Protein AF-A0AA88Y9Q0-F1 (afdb_monomer_lite)

pLDDT: mean 70.24, std 18.87, range [24.45, 91.19]

Radius of gyration: 39.04 Å; chains: 1; bounding box: 105×66×105 Å

Secondary structure (DSSP, 8-state):
--------STTSS--------PPP----------PPPPTTPPPEEEES-GGGGTTT--TT-SEEEEEEEETT-SS-TTTS---SBS-TTEEEEESSHHHHHHHHS-HHHHHHTTTGGGTTEEEEEEEEEEESTTHHHHS-HHHHHHHHHHHHHHHTGGG---GGGTTS--SS----EEEEEEEEEETTEEEEEEEEEEE-TTS-EEEEE-PPPHHHHHHHHHHHHHHHHHHHHHHHHS-HHHH--TT-EEEEEEEEEEEEEEEEE--S-S---S--S----TTTTTT-HHHHHHHTTSPTTSEEEEEEEEEEEEEEGGG---TTS-S--HHHHHIIIIIS-GGGGSHHHHHHHHSBTTTTSGGG-SS--BHHHHHHHHHHHHHHHHTTHHHHHHHHHIIIIIHHHHHHHHHHHHHTT-EE---TTTS-HHHHS-TTSHHHHHHHHHHHHHHHHHHHS-HHHHHHHHHHHHHHHHHHHTTS-----------------------

Structure (mmCIF, N/CA/C/O backbone):
data_AF-A0AA88Y9Q0-F1
#
_entry.id   AF-A0AA88Y9Q0-F1
#
loop_
_atom_site.group_PDB
_atom_site.id
_atom_site.type_symbol
_atom_site.label_atom_id
_atom_site.label_alt_id
_atom_site.label_comp_id
_atom_site.label_asym_id
_atom_site.label_entity_id
_atom_site.label_seq_id
_atom_site.pdbx_PDB_ins_code
_atom_site.Cartn_x
_atom_site.Cartn_y
_atom_site.Cartn_z
_atom_site.occupancy
_atom_site.B_iso_or_equiv
_atom_site.auth_seq_id
_atom_site.auth_comp_id
_atom_site.auth_asym_id
_atom_site.auth_atom_id
_atom_site.pdbx_PDB_model_num
ATOM 1 N N . MET A 1 1 ? -0.044 -29.901 -29.276 1.00 30.61 1 MET A N 1
ATOM 2 C CA . MET A 1 1 ? 0.992 -28.968 -28.795 1.00 30.61 1 MET A CA 1
ATOM 3 C C . MET A 1 1 ? 0.278 -28.000 -27.875 1.00 30.61 1 MET A C 1
ATOM 5 O O . MET A 1 1 ? -0.601 -27.277 -28.326 1.00 30.61 1 MET A O 1
ATOM 9 N N . GLU A 1 2 ? 0.503 -28.183 -26.581 1.00 26.55 2 GLU A N 1
ATOM 10 C CA . GLU A 1 2 ? -0.331 -27.701 -25.482 1.00 26.55 2 GLU A CA 1
ATOM 11 C C . GLU A 1 2 ? -0.389 -26.174 -25.436 1.00 26.55 2 GLU A C 1
ATOM 13 O O . GLU A 1 2 ? 0.626 -25.477 -25.406 1.00 26.55 2 GLU A O 1
ATOM 18 N N . THR A 1 3 ? -1.609 -25.649 -25.450 1.00 26.23 3 THR A N 1
ATOM 19 C CA . THR A 1 3 ? -1.903 -24.237 -25.247 1.00 26.23 3 THR A CA 1
ATOM 20 C C . THR A 1 3 ? -1.623 -23.877 -23.794 1.00 26.23 3 THR A C 1
ATOM 22 O O . THR A 1 3 ? -2.436 -24.121 -22.905 1.00 26.23 3 THR A O 1
ATOM 25 N N . VAL A 1 4 ? -0.455 -23.278 -23.567 1.00 27.47 4 VAL A N 1
ATOM 26 C CA . VAL A 1 4 ? -0.117 -22.526 -22.356 1.00 27.47 4 VAL A CA 1
ATOM 27 C C . VAL A 1 4 ? -0.993 -21.275 -22.333 1.00 27.47 4 VAL A C 1
ATOM 29 O O . VAL A 1 4 ? -0.627 -20.201 -22.812 1.00 27.47 4 VAL A O 1
ATOM 32 N N . THR A 1 5 ? -2.207 -21.443 -21.821 1.00 28.58 5 THR A N 1
ATOM 33 C CA . THR A 1 5 ? -3.134 -20.365 -21.494 1.00 28.58 5 THR A CA 1
ATOM 34 C C . THR A 1 5 ? -2.526 -19.586 -20.331 1.00 28.58 5 THR A C 1
ATOM 36 O O . THR A 1 5 ? -2.558 -20.012 -19.179 1.00 28.58 5 THR A O 1
ATOM 39 N N . PHE A 1 6 ? -1.887 -18.463 -20.654 1.00 27.70 6 PHE A N 1
ATOM 40 C CA . PHE A 1 6 ? -1.331 -17.527 -19.686 1.00 27.70 6 PHE A CA 1
ATOM 41 C C . PHE A 1 6 ? -2.441 -17.043 -18.740 1.00 27.70 6 PHE A C 1
ATOM 43 O O . PHE A 1 6 ? -3.307 -16.249 -19.113 1.00 27.70 6 PHE A O 1
ATOM 50 N N . HIS A 1 7 ? -2.396 -17.521 -17.497 1.00 27.89 7 HIS A N 1
ATOM 51 C CA . HIS A 1 7 ? -3.147 -16.997 -16.364 1.00 27.89 7 HIS A CA 1
ATOM 52 C C . HIS A 1 7 ? -2.732 -15.542 -16.092 1.00 27.89 7 HIS A C 1
ATOM 54 O O . HIS A 1 7 ? -1.851 -15.279 -15.281 1.00 27.89 7 HIS A O 1
ATOM 60 N N . LEU A 1 8 ? -3.366 -14.581 -16.770 1.00 26.69 8 LEU A N 1
ATOM 61 C CA . LEU A 1 8 ? -3.278 -13.153 -16.426 1.00 26.69 8 LEU A CA 1
ATOM 62 C C . LEU A 1 8 ? -4.609 -12.576 -15.907 1.00 26.69 8 LEU A C 1
ATOM 64 O O . LEU A 1 8 ? -4.689 -11.393 -15.600 1.00 26.69 8 LEU A O 1
ATOM 68 N N . ILE A 1 9 ? -5.650 -13.406 -15.774 1.00 29.31 9 ILE A N 1
ATOM 69 C CA . ILE A 1 9 ? -7.018 -12.979 -15.412 1.00 29.31 9 ILE A CA 1
ATOM 70 C C . ILE A 1 9 ? -7.369 -13.268 -13.934 1.00 29.31 9 ILE A C 1
ATOM 72 O O . ILE A 1 9 ? -8.377 -12.791 -13.425 1.00 29.31 9 ILE A O 1
ATOM 76 N N . VAL A 1 10 ? -6.514 -13.959 -13.173 1.00 28.50 10 VAL A N 1
ATOM 77 C CA . VAL A 1 10 ? -6.872 -14.404 -11.806 1.00 28.50 10 VAL A CA 1
ATOM 78 C C . VAL A 1 10 ? -6.700 -13.320 -10.723 1.00 28.50 10 VAL A C 1
ATOM 80 O O . VAL A 1 10 ? -7.254 -13.456 -9.639 1.00 28.50 10 VAL A O 1
ATOM 83 N N . LEU A 1 11 ? -6.035 -12.190 -10.992 1.00 32.69 11 LEU A N 1
ATOM 84 C CA . LEU A 1 11 ? -5.810 -11.163 -9.955 1.00 32.69 11 LEU A CA 1
ATOM 85 C C . LEU A 1 11 ? -6.948 -10.141 -9.770 1.00 32.69 11 LEU A C 1
ATOM 87 O O . LEU A 1 11 ? -6.934 -9.420 -8.779 1.00 32.69 11 LEU A O 1
ATOM 91 N N . PHE A 1 12 ? -7.950 -10.093 -10.656 1.00 32.78 12 PHE A N 1
ATOM 92 C CA . PHE A 1 12 ? -9.069 -9.138 -10.537 1.00 32.78 12 PHE A CA 1
ATOM 93 C C . PHE A 1 12 ? -10.412 -9.766 -10.120 1.00 32.78 12 PHE A C 1
ATOM 95 O O . PHE A 1 12 ? -11.345 -9.033 -9.806 1.00 32.78 12 PHE A O 1
ATOM 102 N N . GLY A 1 13 ? -10.527 -11.100 -10.084 1.00 29.34 13 GLY A N 1
ATOM 103 C CA . GLY A 1 13 ? -11.816 -11.798 -9.953 1.00 29.34 13 GLY A CA 1
ATOM 104 C C . GLY A 1 13 ? -12.177 -12.377 -8.579 1.00 29.34 13 GLY A C 1
ATOM 105 O O . GLY A 1 13 ? -13.242 -12.971 -8.464 1.00 29.34 13 GLY A O 1
ATOM 106 N N . LEU A 1 14 ? -11.334 -12.247 -7.548 1.00 29.58 14 LEU A N 1
ATOM 107 C CA . LEU A 1 14 ? -11.504 -12.976 -6.271 1.00 29.58 14 LEU A CA 1
ATOM 108 C C . LEU A 1 14 ? -11.628 -12.098 -5.017 1.00 29.58 14 LEU A C 1
ATOM 110 O O . LEU A 1 14 ? -11.502 -12.589 -3.902 1.00 29.58 14 LEU A O 1
ATOM 114 N N . PHE A 1 15 ? -11.926 -10.809 -5.172 1.00 34.47 15 PHE A N 1
ATOM 115 C CA . PHE A 1 15 ? -12.091 -9.891 -4.040 1.00 34.47 15 PHE A CA 1
ATOM 116 C C . PHE A 1 15 ? -13.560 -9.481 -3.848 1.00 34.47 15 PHE A C 1
ATOM 118 O O . PHE A 1 15 ? -13.879 -8.300 -3.735 1.00 34.47 15 PHE A O 1
ATOM 125 N N . THR A 1 16 ? -14.478 -10.450 -3.774 1.00 30.38 16 THR A N 1
ATOM 126 C CA . THR A 1 16 ? -15.749 -10.245 -3.058 1.00 30.38 16 THR A CA 1
ATOM 127 C C . THR A 1 16 ? -15.493 -10.461 -1.571 1.00 30.38 16 THR A C 1
ATOM 129 O O . THR A 1 16 ? -15.895 -11.466 -0.991 1.00 30.38 16 THR A O 1
ATOM 132 N N . PHE A 1 17 ? -14.763 -9.535 -0.952 1.00 38.50 17 PHE A N 1
ATOM 133 C CA . PHE A 1 17 ? -14.722 -9.468 0.500 1.00 38.50 17 PHE A CA 1
ATOM 134 C C . PHE A 1 17 ? -16.032 -8.859 0.982 1.00 38.50 17 PHE A C 1
ATOM 136 O O . PHE A 1 17 ? -16.380 -7.740 0.601 1.00 38.50 17 PHE A O 1
ATOM 143 N N . GLY A 1 18 ? -16.760 -9.617 1.801 1.00 31.58 18 GLY A N 1
ATOM 144 C CA . GLY A 1 18 ? -17.889 -9.108 2.562 1.00 31.58 18 GLY A CA 1
ATOM 145 C C . GLY A 1 18 ? -17.394 -8.019 3.503 1.00 31.58 18 GLY A C 1
ATOM 146 O O . GLY A 1 18 ? -16.860 -8.299 4.571 1.00 31.58 18 GLY A O 1
ATOM 147 N N . THR A 1 19 ? -17.536 -6.764 3.092 1.00 34.84 19 THR A N 1
ATOM 148 C CA . THR A 1 19 ? -17.384 -5.623 3.984 1.00 34.84 19 THR A CA 1
ATOM 149 C C . THR A 1 19 ? -18.587 -5.623 4.916 1.00 34.84 19 THR A C 1
ATOM 151 O O . THR A 1 19 ? -19.663 -5.155 4.549 1.00 34.84 19 THR A O 1
ATOM 154 N N . SER A 1 20 ? -18.419 -6.148 6.130 1.00 35.03 20 SER A N 1
ATOM 155 C CA . SER A 1 20 ? -19.298 -5.817 7.256 1.00 35.03 20 SER A CA 1
ATOM 156 C C . SER A 1 20 ? -18.990 -4.383 7.705 1.00 35.03 20 SER A C 1
ATOM 158 O O . SER A 1 20 ? -18.464 -4.145 8.790 1.00 35.03 20 SER A O 1
ATOM 160 N N . SER A 1 21 ? -19.251 -3.412 6.830 1.00 40.03 21 SER A N 1
ATOM 161 C CA . SER A 1 21 ? -19.246 -1.992 7.164 1.00 40.03 21 SER A CA 1
ATOM 162 C C . SER A 1 21 ? -20.607 -1.665 7.770 1.00 40.03 21 SER A C 1
ATOM 164 O O . SER A 1 21 ? -21.627 -1.708 7.077 1.00 40.03 21 SER A O 1
ATOM 166 N N . ALA A 1 22 ? -20.639 -1.376 9.071 1.00 42.06 22 ALA A N 1
ATOM 167 C CA . ALA A 1 22 ? -21.810 -0.759 9.679 1.00 42.06 22 ALA A CA 1
ATOM 168 C C . ALA A 1 22 ? -22.047 0.605 8.997 1.00 42.06 22 ALA A C 1
ATOM 170 O O . ALA A 1 22 ? -21.082 1.334 8.776 1.00 42.06 22 ALA A O 1
ATOM 171 N N . PRO A 1 23 ? -23.291 0.962 8.638 1.00 34.66 23 PRO A N 1
ATOM 172 C CA . PRO A 1 23 ? -23.565 2.207 7.932 1.00 34.66 23 PRO A CA 1
ATOM 173 C C . PRO A 1 23 ? -23.163 3.430 8.778 1.00 34.66 23 PRO A C 1
ATOM 175 O O . PRO A 1 23 ? -23.294 3.390 10.007 1.00 34.66 23 PRO A O 1
ATOM 178 N N . PRO A 1 24 ? -22.707 4.528 8.143 1.00 36.00 24 PRO A N 1
ATOM 179 C CA . PRO A 1 24 ? -22.361 5.749 8.856 1.00 36.00 24 PRO A CA 1
ATOM 180 C C . PRO A 1 24 ? -23.587 6.276 9.617 1.00 36.00 24 PRO A C 1
ATOM 182 O O . PRO A 1 24 ? -24.704 6.255 9.084 1.00 36.00 24 PRO A O 1
ATOM 185 N N . PRO A 1 25 ? -23.418 6.754 10.862 1.00 41.53 25 PRO A N 1
ATOM 186 C CA . PRO A 1 25 ? -24.533 7.248 11.646 1.00 41.53 25 PRO A CA 1
ATOM 187 C C . PRO A 1 25 ? -25.057 8.543 11.021 1.00 41.53 25 PRO A C 1
ATOM 189 O O . PRO A 1 25 ? -24.411 9.587 11.067 1.00 41.53 25 PRO A O 1
ATOM 192 N N . ASN A 1 26 ? -26.269 8.489 10.470 1.00 34.06 26 ASN A N 1
ATOM 193 C CA . ASN A 1 26 ? -27.064 9.684 10.226 1.00 34.06 26 ASN A CA 1
ATOM 194 C C . ASN A 1 26 ? -27.395 10.278 11.602 1.00 34.06 26 ASN A C 1
ATOM 196 O O . ASN A 1 26 ? -28.271 9.783 12.310 1.00 34.06 26 ASN A O 1
ATOM 200 N N . VAL A 1 27 ? -26.642 11.299 12.021 1.00 41.12 27 VAL A N 1
ATOM 201 C CA . VAL A 1 27 ? -26.803 11.963 13.323 1.00 41.12 27 VAL A CA 1
ATOM 202 C C . VAL A 1 27 ? -28.045 12.857 13.285 1.00 41.12 27 VAL A C 1
ATOM 204 O O . VAL A 1 27 ? -27.974 14.082 13.251 1.00 41.12 27 VAL A O 1
ATOM 207 N N . THR A 1 28 ? -29.221 12.240 13.282 1.00 38.50 28 THR A N 1
ATOM 208 C CA . THR A 1 28 ? -30.453 12.874 13.754 1.00 38.50 28 THR A CA 1
ATOM 209 C C . THR A 1 28 ? -30.598 12.482 15.216 1.00 38.50 28 THR A C 1
ATOM 211 O O . THR A 1 28 ? -30.603 11.295 15.527 1.00 38.50 28 THR A O 1
ATOM 214 N N . LYS A 1 29 ? -30.649 13.465 16.130 1.00 36.44 29 LYS A N 1
ATOM 215 C CA . LYS A 1 29 ? -30.790 13.215 17.575 1.00 36.44 29 LYS A CA 1
ATOM 216 C C . LYS A 1 29 ? -31.958 12.240 17.811 1.00 36.44 29 LYS A C 1
ATOM 218 O O . LYS A 1 29 ? -33.097 12.614 17.525 1.00 36.44 29 LYS A O 1
ATOM 223 N N . PRO A 1 30 ? -31.709 11.018 18.307 1.00 42.47 30 PRO A N 1
ATOM 224 C CA . PRO A 1 30 ? -32.773 10.050 18.508 1.00 42.47 30 PRO A CA 1
ATOM 225 C C . PRO A 1 30 ? -33.724 10.535 19.604 1.00 42.47 30 PRO A C 1
ATOM 227 O O . PRO A 1 30 ? -33.318 10.926 20.701 1.00 42.47 30 PRO A O 1
ATOM 230 N N . THR A 1 31 ? -35.015 10.508 19.285 1.00 35.91 31 THR A N 1
ATOM 231 C CA . THR A 1 31 ? -36.086 10.738 20.253 1.00 35.91 31 THR A CA 1
ATOM 232 C C . THR A 1 31 ? -36.336 9.413 20.962 1.00 35.91 31 THR A C 1
ATOM 234 O O . THR A 1 31 ? -37.052 8.554 20.457 1.00 35.91 31 THR A O 1
ATOM 237 N N . TYR A 1 32 ? -35.685 9.204 22.104 1.00 44.91 32 TYR A N 1
ATOM 238 C CA . TYR A 1 32 ? -35.934 8.024 22.928 1.00 44.91 32 TYR A CA 1
ATOM 239 C C . TYR A 1 32 ? -37.306 8.148 23.597 1.00 44.91 32 TYR A C 1
ATOM 241 O O . TYR A 1 32 ? -37.606 9.173 24.219 1.00 44.91 32 TYR A O 1
ATOM 249 N N . ILE A 1 33 ? -38.122 7.094 23.524 1.00 43.78 33 ILE A N 1
ATOM 250 C CA . ILE A 1 33 ? -39.274 6.947 24.417 1.00 43.78 33 ILE A CA 1
ATOM 251 C C . ILE A 1 33 ? -38.689 6.804 25.822 1.00 43.78 33 ILE A C 1
ATOM 253 O O . ILE A 1 33 ? -38.159 5.758 26.184 1.00 43.78 33 ILE A O 1
ATOM 257 N N . LYS A 1 34 ? -38.715 7.894 26.596 1.00 43.84 34 LYS A N 1
ATOM 258 C CA . LYS A 1 34 ? -38.296 7.899 27.998 1.00 43.84 34 LYS A CA 1
ATOM 259 C C . LYS A 1 34 ? -39.287 7.065 28.806 1.00 43.84 34 LYS A C 1
ATOM 261 O O . LYS A 1 34 ? -40.243 7.601 29.363 1.00 43.84 34 LYS A O 1
ATOM 266 N N . THR A 1 35 ? -39.066 5.762 28.904 1.00 49.31 35 THR A N 1
ATOM 267 C CA . THR A 1 35 ? -39.639 4.977 29.995 1.00 49.31 35 THR A CA 1
ATOM 268 C C . THR A 1 35 ? -39.025 5.492 31.294 1.00 49.31 35 THR A C 1
ATOM 270 O O . THR A 1 35 ? -37.803 5.543 31.445 1.00 49.31 35 THR A O 1
ATOM 273 N N . LYS A 1 36 ? -39.870 5.973 32.216 1.00 45.88 36 LYS A N 1
ATOM 274 C CA . LYS A 1 36 ? -39.418 6.462 33.525 1.00 45.88 36 LYS A CA 1
ATOM 275 C C . LYS A 1 36 ? -38.602 5.352 34.206 1.00 45.88 36 LYS A C 1
ATOM 277 O O . LYS A 1 36 ? -39.125 4.245 34.338 1.00 45.88 36 LYS A O 1
ATOM 282 N N . PRO A 1 37 ? -37.358 5.619 34.645 1.00 48.12 37 PRO A N 1
ATOM 283 C CA . PRO A 1 37 ? -36.596 4.643 35.407 1.00 48.12 37 PRO A CA 1
ATOM 284 C C . PRO A 1 37 ? -37.356 4.323 36.696 1.00 48.12 37 PRO A C 1
ATOM 286 O O . PRO A 1 37 ? -37.736 5.231 37.436 1.00 48.12 37 PRO A O 1
ATOM 289 N N . ILE A 1 38 ? -37.594 3.036 36.947 1.00 53.44 38 ILE A N 1
ATOM 290 C CA . ILE A 1 38 ? -38.124 2.564 38.227 1.00 53.44 38 ILE A CA 1
ATOM 291 C C . ILE A 1 38 ? -37.003 2.774 39.259 1.00 53.44 38 ILE A C 1
ATOM 293 O O . ILE A 1 38 ? -35.925 2.192 39.101 1.00 53.44 38 ILE A O 1
ATOM 297 N N . PRO A 1 39 ? -37.190 3.631 40.277 1.00 45.75 39 PRO A N 1
ATOM 298 C CA . PRO A 1 39 ? -36.142 3.914 41.249 1.00 45.75 39 PRO A CA 1
ATOM 299 C C . PRO A 1 39 ? -35.808 2.645 42.046 1.00 45.75 39 PRO A C 1
ATOM 301 O O . PRO A 1 39 ? -36.685 2.045 42.658 1.00 45.75 39 PRO A O 1
ATOM 304 N N . GLY A 1 40 ? -34.534 2.236 42.023 1.00 58.53 40 GLY A N 1
ATOM 305 C CA . GLY A 1 40 ? -34.004 1.121 42.821 1.00 58.53 40 GLY A CA 1
ATOM 306 C C . GLY A 1 40 ? -33.529 -0.112 42.041 1.00 58.53 40 GLY A C 1
ATOM 307 O O . GLY A 1 40 ? -32.849 -0.953 42.623 1.00 58.53 40 GLY A O 1
ATOM 308 N N . ILE A 1 41 ? -33.808 -0.224 40.736 1.00 69.62 41 ILE A N 1
ATOM 309 C CA . ILE A 1 41 ? -33.358 -1.372 39.928 1.00 69.62 41 ILE A CA 1
ATOM 310 C C . ILE A 1 41 ? -32.018 -1.045 39.256 1.00 69.62 41 ILE A C 1
ATOM 312 O O . ILE A 1 41 ? -31.923 -0.110 38.460 1.00 69.62 41 ILE A O 1
ATOM 316 N N . LYS A 1 42 ? -30.966 -1.816 39.572 1.00 80.25 42 LYS A N 1
ATOM 317 C CA . LYS A 1 42 ? -29.670 -1.722 38.880 1.00 80.25 42 LYS A CA 1
ATOM 318 C C . LYS A 1 42 ? -29.818 -2.252 37.452 1.00 80.25 42 LYS A C 1
ATOM 320 O O . LYS A 1 42 ? -30.315 -3.355 37.261 1.00 80.25 42 LYS A O 1
ATOM 325 N N . CYS A 1 43 ? -29.369 -1.471 36.472 1.00 83.44 43 CYS A N 1
ATOM 326 C CA . CYS A 1 43 ? -29.310 -1.899 35.077 1.00 83.44 43 CYS A CA 1
ATOM 327 C C . CYS A 1 43 ? -28.239 -2.985 34.922 1.00 83.44 43 CYS A C 1
ATOM 329 O O . CYS A 1 43 ? -27.077 -2.752 35.263 1.00 83.44 43 CYS A O 1
ATOM 331 N N . SER A 1 44 ? -28.626 -4.153 34.416 1.00 86.56 44 SER A N 1
ATOM 332 C CA . SER A 1 44 ? -27.707 -5.230 34.046 1.00 86.56 44 SER A CA 1
ATOM 333 C C . SER A 1 44 ? -27.854 -5.562 32.570 1.00 86.56 44 SER A C 1
ATOM 335 O O . SER A 1 44 ? -28.934 -5.440 31.994 1.00 86.56 44 SER A O 1
ATOM 337 N N . ILE A 1 45 ? -26.746 -5.977 31.965 1.00 86.56 45 ILE A N 1
ATOM 338 C CA . ILE A 1 45 ? -26.696 -6.430 30.579 1.00 86.56 45 ILE A CA 1
ATOM 339 C C . ILE A 1 45 ? -26.274 -7.891 30.549 1.00 86.56 45 ILE A C 1
ATOM 341 O O . ILE A 1 45 ? -25.429 -8.308 31.340 1.00 86.56 45 ILE A O 1
ATOM 345 N N . LEU A 1 46 ? -26.878 -8.664 29.654 1.00 86.50 46 LEU A N 1
ATOM 346 C CA . LEU A 1 46 ? -26.598 -10.086 29.486 1.00 86.50 46 LEU A CA 1
ATOM 347 C C . LEU A 1 46 ? -26.445 -10.394 27.992 1.00 86.50 46 LEU A C 1
ATOM 349 O O . LEU A 1 46 ? -27.202 -9.845 27.183 1.00 86.50 46 LEU A O 1
ATOM 353 N N . PRO A 1 47 ? -25.480 -11.245 27.596 1.00 85.06 47 PRO A N 1
ATOM 354 C CA . PRO A 1 47 ? -25.424 -11.730 26.228 1.00 85.06 47 PRO A CA 1
ATOM 355 C C . PRO A 1 47 ? -26.641 -12.620 25.973 1.00 85.06 47 PRO A C 1
ATOM 357 O O . PRO A 1 47 ? -27.040 -13.410 26.831 1.00 85.06 47 PRO A O 1
ATOM 360 N N . ARG A 1 48 ? -27.230 -12.503 24.785 1.00 82.88 48 ARG A N 1
ATOM 361 C CA . ARG A 1 48 ? -28.343 -13.361 24.366 1.00 82.88 48 ARG A CA 1
ATOM 362 C C . ARG A 1 48 ? -27.888 -14.805 24.167 1.00 82.88 48 ARG A C 1
ATOM 364 O O . ARG A 1 48 ? -28.571 -15.740 24.580 1.00 82.88 48 ARG A O 1
ATOM 371 N N . ASP A 1 49 ? -26.718 -14.966 23.559 1.00 77.19 49 ASP A N 1
ATOM 372 C CA . ASP A 1 49 ? -26.176 -16.270 23.216 1.00 77.19 49 ASP A CA 1
ATOM 373 C C . ASP A 1 49 ? -25.323 -16.832 24.353 1.00 77.19 49 ASP A C 1
ATOM 375 O O . ASP A 1 49 ? -24.251 -16.318 24.675 1.00 77.19 49 ASP A O 1
ATOM 379 N N . ALA A 1 50 ? -25.737 -17.981 24.892 1.00 66.62 50 ALA A N 1
ATOM 380 C CA . ALA A 1 50 ? -24.925 -18.767 25.827 1.00 66.62 50 ALA A CA 1
ATOM 381 C C . ALA A 1 50 ? -23.603 -19.265 25.198 1.00 66.62 50 ALA A C 1
ATOM 383 O O . ALA A 1 50 ? -22.684 -19.675 25.908 1.00 66.62 50 ALA A O 1
ATOM 384 N N . ALA A 1 51 ? -23.491 -19.216 23.864 1.00 60.75 51 ALA A N 1
ATOM 385 C CA . ALA A 1 51 ? -22.269 -19.510 23.124 1.00 60.75 51 ALA A CA 1
ATOM 386 C C . ALA A 1 51 ? -21.169 -18.455 23.333 1.00 60.75 51 ALA A C 1
ATOM 388 O O . ALA A 1 51 ? -20.001 -18.780 23.141 1.00 60.75 51 ALA A O 1
ATOM 389 N N . PHE A 1 52 ? -21.506 -17.247 23.805 1.00 67.50 52 PHE A N 1
ATOM 390 C CA . PHE A 1 52 ? -20.535 -16.198 24.134 1.00 67.50 52 PHE A CA 1
ATOM 391 C C . PHE A 1 52 ? -19.428 -16.700 25.077 1.00 67.50 52 PHE A C 1
ATOM 393 O O . PHE A 1 52 ? -18.254 -16.433 24.846 1.00 67.50 52 PHE A O 1
ATOM 400 N N . ALA A 1 53 ? -19.781 -17.531 26.065 1.00 63.53 53 ALA A N 1
ATOM 401 C CA . ALA A 1 53 ? -18.815 -18.156 26.969 1.00 63.53 53 ALA A CA 1
ATOM 402 C C . ALA A 1 53 ? -17.901 -19.187 26.273 1.00 63.53 53 ALA A C 1
ATOM 404 O O . ALA A 1 53 ? -16.786 -19.427 26.717 1.00 63.53 53 ALA A O 1
ATOM 405 N N . ARG A 1 54 ? -18.329 -19.812 25.170 1.00 60.97 54 ARG A N 1
ATOM 406 C CA . ARG A 1 54 ? -17.520 -20.814 24.450 1.00 60.97 54 ARG A CA 1
ATOM 407 C C . ARG A 1 54 ? -16.465 -20.178 23.552 1.00 60.97 54 ARG A C 1
ATOM 409 O O . ARG A 1 54 ? -15.342 -20.663 23.520 1.00 60.97 54 ARG A O 1
ATOM 416 N N . PHE A 1 55 ? -16.798 -19.065 22.895 1.00 62.75 55 PHE A N 1
ATOM 417 C CA . PHE A 1 55 ? -15.860 -18.285 22.065 1.00 62.75 55 PHE A CA 1
ATOM 418 C C . PHE A 1 55 ? -14.711 -17.667 22.873 1.00 62.75 55 PHE A C 1
ATOM 420 O O . PHE A 1 55 ? -13.736 -17.142 22.346 1.00 62.75 55 PHE A O 1
ATOM 427 N N . ILE A 1 56 ? -14.827 -17.740 24.193 1.00 63.34 56 ILE A N 1
ATOM 428 C CA . ILE A 1 56 ? -13.901 -17.163 25.139 1.00 63.34 56 ILE A CA 1
ATOM 429 C C . ILE A 1 56 ? -12.722 -18.102 25.475 1.00 63.34 56 ILE A C 1
ATOM 431 O O . ILE A 1 56 ? -11.691 -17.613 25.941 1.00 63.34 56 ILE A O 1
ATOM 435 N N . ASP A 1 57 ? -12.788 -19.404 25.207 1.00 61.81 57 ASP A N 1
ATOM 436 C CA . ASP A 1 57 ? -11.785 -20.348 25.726 1.00 61.81 57 ASP A CA 1
ATOM 437 C C . ASP A 1 57 ? -10.801 -20.933 24.713 1.00 61.81 57 ASP A C 1
ATOM 439 O O . ASP A 1 57 ? -9.892 -21.645 25.131 1.00 61.81 57 ASP A O 1
ATOM 443 N N . ASP A 1 58 ? -10.881 -20.588 23.429 1.00 65.25 58 ASP A N 1
ATOM 444 C CA . ASP A 1 58 ? -9.990 -21.184 22.429 1.00 65.25 58 ASP A CA 1
ATOM 445 C C . ASP A 1 58 ? -8.516 -20.738 22.623 1.00 65.25 58 ASP A C 1
ATOM 447 O O . ASP A 1 58 ? -8.216 -19.537 22.562 1.00 65.25 58 ASP A O 1
ATOM 451 N N . PRO A 1 59 ? -7.575 -21.669 22.891 1.00 64.88 59 PRO A N 1
ATOM 452 C CA . PRO A 1 59 ? -6.156 -21.355 23.059 1.00 64.88 59 PRO A CA 1
ATOM 453 C C . PRO A 1 59 ? -5.468 -20.932 21.751 1.00 64.88 59 PRO A C 1
ATOM 455 O O . PRO A 1 59 ? -4.383 -20.356 21.804 1.00 64.88 59 PRO A O 1
ATOM 458 N N . GLY A 1 60 ? -6.078 -21.182 20.585 1.00 63.97 60 GLY A N 1
ATOM 459 C CA . GLY A 1 60 ? -5.562 -20.746 19.285 1.00 63.97 60 GLY A CA 1
ATOM 460 C C . GLY A 1 60 ? -5.791 -19.260 18.979 1.00 63.97 60 GLY A C 1
ATOM 461 O O . GLY A 1 60 ? -5.190 -18.732 18.041 1.00 63.97 60 GLY A O 1
ATOM 462 N N . ILE A 1 61 ? -6.634 -18.572 19.759 1.00 70.81 61 ILE A N 1
ATOM 463 C CA . ILE A 1 61 ? -7.007 -17.173 19.519 1.00 70.81 61 ILE A CA 1
ATOM 464 C C . 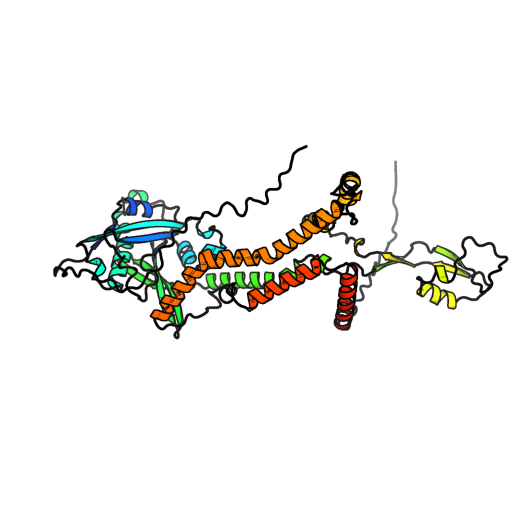ILE A 1 61 ? -6.092 -16.236 20.317 1.00 70.81 61 ILE A C 1
ATOM 466 O O . ILE A 1 61 ? -6.122 -16.180 21.549 1.00 70.81 61 ILE A O 1
ATOM 470 N N . ILE A 1 62 ? -5.291 -15.450 19.596 1.00 77.00 62 ILE A N 1
ATOM 471 C CA . ILE A 1 62 ? -4.364 -14.461 20.163 1.00 77.00 62 ILE A CA 1
ATOM 472 C C . ILE A 1 62 ? -5.106 -13.152 20.469 1.00 77.00 62 ILE A C 1
ATOM 474 O O . ILE A 1 62 ? -4.838 -12.510 21.490 1.00 77.00 62 ILE A O 1
ATOM 478 N N . LEU A 1 63 ? -6.046 -12.771 19.597 1.00 82.19 63 LEU A N 1
ATOM 479 C CA . LEU A 1 63 ? -6.852 -11.558 19.700 1.00 82.19 63 LEU A CA 1
ATOM 480 C C . LEU A 1 63 ? -8.308 -11.866 19.319 1.00 82.19 63 LEU A C 1
ATOM 482 O O . LEU A 1 63 ? -8.578 -12.278 18.200 1.00 82.19 63 LEU A O 1
ATOM 486 N N . ALA A 1 64 ? -9.257 -11.640 20.221 1.00 84.75 64 ALA A N 1
ATOM 487 C CA . ALA A 1 64 ? -10.681 -11.750 19.902 1.00 84.75 64 ALA A CA 1
ATOM 488 C C . ALA A 1 64 ? -11.289 -10.353 19.769 1.00 84.75 64 ALA A C 1
ATOM 490 O O . ALA A 1 64 ? -11.103 -9.498 20.640 1.00 84.75 64 ALA A O 1
ATOM 491 N N . GLU A 1 65 ? -12.014 -10.123 18.686 1.00 87.75 65 GLU A N 1
ATOM 492 C CA . GLU A 1 65 ? -12.698 -8.877 18.392 1.00 87.75 65 GLU A CA 1
ATOM 493 C C . GLU A 1 65 ? -14.209 -9.057 18.540 1.00 87.75 65 GLU A C 1
ATOM 495 O O . GLU A 1 65 ? -14.813 -9.920 17.909 1.00 87.75 65 GLU A O 1
ATOM 500 N N . PHE A 1 66 ? -14.828 -8.215 19.364 1.00 87.62 66 PHE A N 1
ATOM 501 C CA . PHE A 1 66 ? -16.254 -8.255 19.658 1.00 87.62 66 PHE A CA 1
ATOM 502 C C . PHE A 1 66 ? -16.961 -7.021 19.102 1.00 87.62 66 PHE A C 1
ATOM 504 O O . PHE A 1 66 ? -16.580 -5.883 19.395 1.00 87.62 66 PHE A O 1
ATOM 511 N N . TYR A 1 67 ? -18.034 -7.262 18.353 1.00 89.38 67 TYR A N 1
ATOM 512 C CA . TYR A 1 67 ? -18.973 -6.255 17.878 1.00 89.38 67 TYR A CA 1
ATOM 513 C C . TYR A 1 67 ? -20.289 -6.389 18.633 1.00 89.38 67 TYR A C 1
ATOM 515 O O . TYR A 1 67 ? -21.014 -7.368 18.466 1.00 89.38 67 TYR A O 1
ATOM 523 N N . PHE A 1 68 ? -20.605 -5.403 19.468 1.00 88.31 68 PHE A N 1
ATOM 524 C CA . PHE A 1 68 ? -21.811 -5.430 20.286 1.00 88.31 68 PHE A CA 1
ATOM 525 C C . PHE A 1 68 ? -22.992 -4.747 19.608 1.00 88.31 68 PHE A C 1
ATOM 527 O O . PHE A 1 68 ? -22.954 -3.557 19.279 1.00 88.31 68 PHE A O 1
ATOM 534 N N . HIS A 1 69 ? -24.084 -5.497 19.496 1.00 88.06 69 HIS A N 1
ATOM 535 C CA . HIS A 1 69 ? -25.372 -5.012 19.025 1.00 88.06 69 HIS A CA 1
ATOM 536 C C . HIS A 1 69 ? -26.411 -5.167 20.132 1.00 88.06 69 HIS A C 1
ATOM 538 O O . HIS A 1 69 ? -26.471 -6.198 20.796 1.00 88.06 69 HIS A O 1
ATOM 544 N N . LEU A 1 70 ? -27.229 -4.137 20.353 1.00 86.19 70 LEU A N 1
ATOM 545 C CA . LEU A 1 70 ? -28.334 -4.235 21.301 1.00 86.19 70 LEU A CA 1
ATOM 546 C C . LEU A 1 70 ? -29.576 -4.791 20.611 1.00 86.19 70 LEU A C 1
ATOM 548 O O . LEU A 1 70 ? -30.031 -4.254 19.599 1.00 86.19 70 LEU A O 1
ATOM 552 N N . HIS A 1 71 ? -30.134 -5.848 21.190 1.00 83.56 71 HIS A N 1
ATOM 553 C CA . HIS A 1 71 ? -31.369 -6.459 20.722 1.00 83.56 71 HIS A CA 1
ATOM 554 C C . HIS A 1 71 ? -32.575 -5.573 21.080 1.00 83.56 71 HIS A C 1
ATOM 556 O O . HIS A 1 71 ? -32.610 -4.986 22.157 1.00 83.56 71 HIS A O 1
ATOM 562 N N . ASN A 1 72 ? -33.579 -5.487 20.200 1.00 83.81 72 ASN A N 1
ATOM 563 C CA . ASN A 1 72 ? -34.798 -4.673 20.376 1.00 83.81 72 ASN A CA 1
ATOM 564 C C . ASN A 1 72 ? -34.606 -3.142 20.430 1.00 83.81 72 ASN A C 1
ATOM 566 O O . ASN A 1 72 ? -35.499 -2.422 20.878 1.00 83.81 72 ASN A O 1
ATOM 570 N N . TYR A 1 73 ? -33.492 -2.626 19.907 1.00 79.25 73 TYR A N 1
ATOM 571 C CA . TYR A 1 73 ? -33.286 -1.191 19.701 1.00 79.25 73 TYR A CA 1
ATOM 572 C C . TYR A 1 73 ? -33.343 -0.838 18.212 1.00 79.25 73 TYR A C 1
ATOM 574 O O . TYR A 1 73 ? -32.609 -1.402 17.407 1.00 79.25 73 TYR A O 1
ATOM 582 N N . THR A 1 74 ? -34.179 0.136 17.841 1.00 75.50 74 THR A N 1
ATOM 583 C CA . THR A 1 74 ? -34.228 0.674 16.465 1.00 75.50 74 THR A CA 1
ATOM 584 C C . THR A 1 74 ? -32.985 1.494 16.123 1.00 75.50 74 THR A C 1
ATOM 586 O O . THR A 1 74 ? -32.538 1.505 14.981 1.00 75.50 74 THR A O 1
ATOM 589 N N . PHE A 1 75 ? -32.406 2.158 17.124 1.00 76.56 75 PHE A N 1
ATOM 590 C CA . PHE A 1 75 ? -31.137 2.863 17.034 1.00 76.56 75 PHE A CA 1
ATOM 591 C C . PHE A 1 75 ? -30.242 2.406 18.182 1.00 76.56 75 PHE A C 1
ATOM 593 O O . PHE A 1 75 ? -30.639 2.483 19.347 1.00 76.56 75 PHE A O 1
ATOM 600 N N . ASN A 1 76 ? -29.040 1.918 17.866 1.00 78.44 76 ASN A N 1
ATOM 601 C CA . ASN A 1 76 ? -28.151 1.385 18.889 1.00 78.44 76 ASN A CA 1
ATOM 602 C C . ASN A 1 76 ? -27.568 2.551 19.731 1.00 78.44 76 ASN A C 1
ATOM 604 O O . ASN A 1 76 ? -26.878 3.423 19.190 1.00 78.44 76 ASN A O 1
ATOM 608 N N . PRO A 1 77 ? -27.826 2.579 21.056 1.00 81.19 77 PRO A N 1
ATOM 609 C CA . PRO A 1 77 ? -27.429 3.672 21.951 1.00 81.19 77 PRO A CA 1
ATOM 610 C C . PRO A 1 77 ? -25.907 3.835 22.097 1.00 81.19 77 PRO A C 1
ATOM 612 O O . PRO A 1 77 ? -25.449 4.802 22.707 1.00 81.19 77 PRO A O 1
ATOM 615 N N . LEU A 1 78 ? -25.112 2.919 21.537 1.00 81.06 78 LEU A N 1
ATOM 616 C CA . LEU A 1 78 ? -23.657 3.033 21.438 1.00 81.06 78 LEU A CA 1
ATOM 617 C C . LEU A 1 78 ? -23.205 4.013 20.344 1.00 81.06 78 LEU A C 1
ATOM 619 O O . LEU A 1 78 ? -22.115 4.562 20.452 1.00 81.06 78 LEU A O 1
ATOM 623 N N . TYR A 1 79 ? -24.023 4.282 19.322 1.00 77.38 79 TYR A N 1
ATOM 624 C CA . TYR A 1 79 ? -23.661 5.212 18.240 1.00 77.38 79 TYR A CA 1
ATOM 625 C C . TYR A 1 79 ? -24.071 6.665 18.512 1.00 77.38 79 TYR A C 1
ATOM 627 O O . TYR A 1 79 ? -23.581 7.572 17.846 1.00 77.38 79 TYR A O 1
ATOM 635 N N . GLY A 1 80 ? -24.995 6.892 19.451 1.00 65.94 80 GLY A N 1
ATOM 636 C CA . GLY A 1 80 ? -25.678 8.182 19.601 1.00 65.94 80 GLY A CA 1
ATOM 637 C C . GLY A 1 80 ? -24.878 9.277 20.297 1.00 65.94 80 GLY A C 1
ATOM 638 O O . GLY A 1 80 ? -25.098 10.454 20.017 1.00 65.94 80 GLY A O 1
ATOM 639 N N . ASP A 1 81 ? -23.953 8.906 21.183 1.00 72.19 81 ASP A N 1
ATOM 640 C CA . ASP A 1 81 ? -23.286 9.865 22.060 1.00 72.19 81 ASP A CA 1
ATOM 641 C C . ASP A 1 81 ? -21.803 10.009 21.705 1.00 72.19 81 ASP A C 1
ATOM 643 O O . ASP A 1 81 ? -20.977 9.132 21.971 1.00 72.19 81 ASP A O 1
ATOM 647 N N . ILE A 1 82 ? -21.456 11.162 21.127 1.00 72.56 82 ILE A N 1
ATOM 648 C CA . ILE A 1 82 ? -20.067 11.541 20.862 1.00 72.56 82 ILE A CA 1
ATOM 649 C C . ILE A 1 82 ? -19.365 11.742 22.211 1.00 72.56 82 ILE A C 1
ATOM 651 O O . ILE A 1 82 ? -19.707 12.644 22.976 1.00 72.56 82 ILE A O 1
ATOM 655 N N . SER A 1 83 ? -18.383 10.893 22.511 1.00 81.06 83 SER A N 1
ATOM 656 C CA . SER A 1 83 ? -17.626 10.921 23.766 1.00 81.06 83 SER A CA 1
ATOM 657 C C . SER A 1 83 ? -16.134 10.686 23.521 1.00 81.06 83 SER A C 1
ATOM 659 O O . SER A 1 83 ? -15.704 10.483 22.390 1.00 81.06 83 SER A O 1
ATOM 661 N N . GLU A 1 84 ? -15.338 10.679 24.592 1.00 83.88 84 GLU A N 1
ATOM 662 C CA . GLU A 1 84 ? -13.923 10.286 24.540 1.00 83.88 84 GLU A CA 1
ATOM 663 C C . GLU A 1 84 ? -13.715 8.830 24.089 1.00 83.88 84 GLU A C 1
ATOM 665 O O . GLU A 1 84 ? -12.596 8.462 23.753 1.00 83.88 84 GLU A O 1
ATOM 670 N N . ASN A 1 85 ? -14.749 7.982 24.083 1.00 85.94 85 ASN A N 1
ATOM 671 C CA . ASN A 1 85 ? -14.634 6.610 23.591 1.00 85.94 85 ASN A CA 1
ATOM 672 C C . ASN A 1 85 ? -14.892 6.581 22.082 1.00 85.94 85 ASN A C 1
ATOM 674 O O . ASN A 1 85 ? -15.978 6.937 21.623 1.00 85.94 85 ASN A O 1
ATOM 678 N N . TYR A 1 86 ? -13.894 6.136 21.323 1.00 85.38 86 TYR A N 1
ATOM 679 C CA . TYR A 1 86 ? -13.993 5.948 19.883 1.00 85.38 86 TYR A CA 1
ATOM 680 C C . TYR A 1 86 ? -14.518 4.532 19.619 1.00 85.38 86 TYR A C 1
ATOM 682 O O . TYR A 1 86 ? -13.964 3.566 20.129 1.00 85.38 86 TYR A O 1
ATOM 690 N N . LYS A 1 87 ? -15.619 4.410 18.867 1.00 87.75 87 LYS A N 1
ATOM 691 C CA . LYS A 1 87 ? -16.288 3.128 18.555 1.00 87.75 87 LYS A CA 1
ATOM 692 C C . LYS A 1 87 ? -16.629 2.260 19.786 1.00 87.75 87 LYS A C 1
ATOM 694 O O . LYS A 1 87 ? -16.152 1.135 19.898 1.00 87.75 87 LYS A O 1
ATOM 699 N N . PRO A 1 88 ? -17.517 2.707 20.692 1.00 86.56 88 PRO A N 1
ATOM 700 C CA . PRO A 1 88 ? -17.872 1.960 21.909 1.00 86.56 88 PRO A CA 1
ATOM 701 C C . PRO A 1 88 ? -18.572 0.605 21.672 1.00 86.56 88 PRO A C 1
ATOM 703 O O . PRO A 1 88 ? -18.755 -0.153 22.621 1.00 86.56 88 PRO A O 1
ATOM 706 N N . TRP A 1 89 ? -18.973 0.286 20.439 1.00 87.44 89 TRP A N 1
ATOM 707 C CA . TRP A 1 89 ? -19.496 -1.029 20.046 1.00 87.44 89 TRP A CA 1
ATOM 708 C C . TRP A 1 89 ? -18.403 -2.053 19.719 1.00 87.44 89 TRP A C 1
ATOM 710 O O . TRP A 1 89 ? -18.707 -3.238 19.623 1.00 87.44 89 TRP A O 1
ATOM 720 N N . ARG A 1 90 ? -17.151 -1.617 19.542 1.00 89.81 90 ARG A N 1
ATOM 721 C CA . ARG A 1 90 ? -16.019 -2.456 19.148 1.00 89.81 90 ARG A CA 1
ATOM 722 C C . ARG A 1 90 ? -15.084 -2.653 20.335 1.00 89.81 90 ARG A C 1
ATOM 724 O O . ARG A 1 90 ? -14.594 -1.681 20.906 1.00 89.81 90 ARG A O 1
ATOM 731 N N . TRP A 1 91 ? -14.836 -3.904 20.697 1.00 90.00 91 TRP A N 1
ATOM 732 C CA . TRP A 1 91 ? -13.982 -4.260 21.828 1.00 90.00 91 TRP A CA 1
ATOM 733 C C . TRP A 1 91 ? -13.005 -5.349 21.441 1.00 90.00 91 TRP A C 1
ATOM 735 O O . TRP A 1 91 ? -13.318 -6.221 20.636 1.00 90.00 91 TRP A O 1
ATOM 745 N N . TYR A 1 92 ? -11.835 -5.321 22.063 1.00 88.75 92 TYR A N 1
ATOM 746 C CA . TYR A 1 92 ? -10.801 -6.309 21.820 1.00 88.75 92 TYR A CA 1
ATOM 747 C C . TYR A 1 92 ? -10.447 -7.032 23.102 1.00 88.75 92 TYR A C 1
ATOM 749 O O . TYR A 1 92 ? -10.433 -6.448 24.188 1.00 88.75 92 TYR A O 1
ATOM 757 N N . ARG A 1 93 ? -10.093 -8.299 22.963 1.00 86.06 93 ARG A N 1
ATOM 758 C CA . ARG A 1 93 ? -9.576 -9.117 24.044 1.00 86.06 93 ARG A CA 1
ATOM 759 C C . ARG A 1 93 ? -8.273 -9.753 23.623 1.00 86.06 93 ARG A C 1
ATOM 761 O O . ARG A 1 93 ? -8.180 -10.330 22.548 1.00 86.06 93 ARG A O 1
ATOM 768 N N . THR A 1 94 ? -7.302 -9.710 24.517 1.00 83.69 94 THR A N 1
ATOM 769 C CA . THR A 1 94 ? -6.009 -10.358 24.326 1.00 83.69 94 THR A CA 1
ATOM 770 C C . THR A 1 94 ? -5.563 -11.030 25.617 1.00 83.69 94 THR A C 1
ATOM 772 O O . THR A 1 94 ? -5.770 -10.502 26.711 1.00 83.69 94 THR A O 1
ATOM 775 N N . ARG A 1 95 ? -4.964 -12.214 25.477 1.00 75.75 95 ARG A N 1
ATOM 776 C CA . ARG A 1 95 ? -4.334 -12.976 26.569 1.00 75.75 95 ARG A CA 1
ATOM 777 C C . ARG A 1 95 ? -2.818 -12.768 26.625 1.00 75.75 95 ARG A C 1
ATOM 779 O O . ARG A 1 95 ? -2.194 -13.121 27.611 1.00 75.75 95 ARG A O 1
ATOM 786 N N . SER A 1 96 ? -2.219 -12.213 25.569 1.00 72.62 96 SER A N 1
ATOM 787 C CA . SER A 1 96 ? -0.765 -12.120 25.428 1.00 72.62 96 SER A CA 1
ATOM 788 C C . SER A 1 96 ? -0.289 -10.686 25.213 1.00 72.62 96 SER A C 1
ATOM 790 O O . SER A 1 96 ? -1.011 -9.826 24.690 1.00 72.62 96 SER A O 1
ATOM 792 N N . GLN A 1 97 ? 0.978 -10.437 25.552 1.00 74.50 97 GLN A N 1
ATOM 793 C CA . GLN A 1 97 ? 1.671 -9.215 25.147 1.00 74.50 97 GLN A CA 1
ATOM 794 C C . GLN A 1 97 ? 1.695 -9.072 23.616 1.00 74.50 97 GLN A C 1
ATOM 796 O O . GLN A 1 97 ? 1.535 -7.968 23.105 1.00 74.50 97 GLN A O 1
ATOM 801 N N . HIS A 1 98 ? 1.791 -10.182 22.878 1.00 74.38 98 HIS A N 1
ATOM 802 C CA . HIS A 1 98 ? 1.769 -10.162 21.417 1.00 74.38 98 HIS A CA 1
ATOM 803 C C . HIS A 1 98 ? 0.450 -9.604 20.856 1.00 74.38 98 HIS A C 1
ATOM 805 O O . HIS A 1 98 ? 0.472 -8.691 20.031 1.00 74.38 98 HIS A O 1
ATOM 811 N N . GLY A 1 99 ? -0.702 -10.055 21.365 1.00 74.88 99 GLY A N 1
ATOM 812 C CA . GLY A 1 99 ? -2.003 -9.508 20.963 1.00 74.88 99 GLY A CA 1
ATOM 813 C C . GLY A 1 99 ? -2.171 -8.030 21.341 1.00 74.88 99 GLY A C 1
ATOM 814 O O . GLY A 1 99 ? -2.772 -7.256 20.598 1.00 74.88 99 GLY A O 1
ATOM 815 N N . ARG A 1 100 ? -1.549 -7.587 22.443 1.00 77.00 100 ARG A N 1
ATOM 816 C CA . ARG A 1 100 ? -1.477 -6.160 22.805 1.00 77.00 100 ARG A CA 1
ATOM 817 C C . ARG A 1 100 ? -0.655 -5.358 21.793 1.00 77.00 100 ARG A C 1
ATOM 819 O O . ARG A 1 100 ? -1.068 -4.258 21.432 1.00 77.00 100 ARG A O 1
ATOM 826 N N . THR A 1 101 ? 0.466 -5.895 21.315 1.00 77.62 101 THR A N 1
ATOM 827 C CA . THR A 1 101 ? 1.279 -5.271 20.260 1.00 77.62 101 THR A CA 1
ATOM 828 C C . THR A 1 101 ? 0.510 -5.174 18.940 1.00 77.62 101 THR A C 1
ATOM 830 O O . THR A 1 101 ? 0.603 -4.149 18.267 1.00 77.62 101 THR A O 1
ATOM 833 N N . LEU A 1 102 ? -0.311 -6.175 18.594 1.00 76.75 102 LEU A N 1
ATOM 834 C CA . LEU A 1 102 ? -1.172 -6.120 17.404 1.00 76.75 102 LEU A CA 1
ATOM 835 C C . LEU A 1 102 ? -2.161 -4.945 17.458 1.00 76.75 102 LEU A C 1
ATOM 837 O O . LEU A 1 102 ? -2.330 -4.242 16.467 1.00 76.75 102 LEU A O 1
ATOM 841 N N . LEU A 1 103 ? -2.738 -4.659 18.629 1.00 77.31 103 LEU A N 1
ATOM 842 C CA . LEU A 1 103 ? -3.623 -3.504 18.834 1.00 77.31 103 LEU A CA 1
ATOM 843 C C . LEU A 1 103 ? -2.900 -2.148 18.785 1.00 77.31 103 LEU A C 1
ATOM 845 O O . LEU A 1 103 ? -3.535 -1.112 18.593 1.00 77.31 103 LEU A O 1
ATOM 849 N N . MET A 1 104 ? -1.582 -2.118 18.982 1.00 74.50 104 MET A N 1
ATOM 850 C CA . MET A 1 104 ? -0.788 -0.886 18.880 1.00 74.50 104 MET A CA 1
ATOM 851 C C . MET A 1 104 ? -0.431 -0.534 17.432 1.00 74.50 104 MET A C 1
ATOM 853 O O . MET A 1 104 ? -0.083 0.621 17.150 1.00 74.50 104 MET A O 1
ATOM 857 N N . LEU A 1 105 ? -0.515 -1.499 16.513 1.00 73.75 105 LEU A N 1
ATOM 858 C CA . LEU A 1 105 ? -0.274 -1.251 15.099 1.00 73.75 105 LEU A CA 1
ATOM 859 C C . LEU A 1 105 ? -1.299 -0.247 14.559 1.00 73.75 105 LEU A C 1
ATOM 861 O O . LEU A 1 105 ? -2.487 -0.270 14.879 1.00 73.75 105 LEU A O 1
ATOM 865 N N . SER A 1 106 ? -0.826 0.679 13.727 1.00 70.06 106 SER A N 1
ATOM 866 C CA . SER A 1 106 ? -1.705 1.589 12.989 1.00 70.06 106 SER A CA 1
ATOM 867 C C . SER A 1 106 ? -2.718 0.790 12.158 1.00 70.06 106 SER A C 1
ATOM 869 O O . SER A 1 106 ? -2.361 -0.229 11.570 1.00 70.06 106 SER A O 1
ATOM 871 N N . PHE A 1 107 ? -3.961 1.269 12.049 1.00 71.12 107 PHE A N 1
ATOM 872 C CA . PHE A 1 107 ? -5.044 0.573 11.334 1.00 71.12 107 PHE A CA 1
ATOM 873 C C . PHE A 1 107 ? -4.685 0.192 9.884 1.00 71.12 107 PHE A C 1
ATOM 875 O O . PHE A 1 107 ? -5.190 -0.790 9.349 1.00 71.12 107 PHE A O 1
ATOM 882 N N . ASN A 1 108 ? -3.751 0.918 9.265 1.00 64.19 108 ASN A N 1
ATOM 883 C CA . ASN A 1 108 ? -3.250 0.622 7.921 1.00 64.19 108 ASN A CA 1
ATOM 884 C C . ASN A 1 108 ? -2.484 -0.694 7.824 1.00 64.19 108 ASN A C 1
ATOM 886 O O . ASN A 1 108 ? -2.401 -1.263 6.741 1.00 64.19 108 ASN A O 1
ATOM 890 N N . TYR A 1 109 ? -1.881 -1.168 8.915 1.00 67.38 109 TYR A N 1
ATOM 891 C CA . TYR A 1 109 ? -1.144 -2.426 8.890 1.00 67.38 109 TYR A CA 1
ATOM 892 C C . TYR A 1 109 ? -2.087 -3.612 8.701 1.00 67.38 109 TYR A C 1
ATOM 894 O O . TYR A 1 109 ? -1.721 -4.538 7.984 1.00 67.38 109 TYR A O 1
ATOM 902 N N . ASN A 1 110 ? -3.326 -3.547 9.197 1.00 61.88 110 ASN A N 1
ATOM 903 C CA . ASN A 1 110 ? -4.337 -4.566 8.894 1.00 61.88 110 ASN A CA 1
ATOM 904 C C . ASN A 1 110 ? -4.640 -4.630 7.390 1.00 61.88 110 ASN A C 1
ATOM 906 O O . ASN A 1 110 ? -4.720 -5.715 6.827 1.00 61.88 110 ASN A O 1
ATOM 910 N N . VAL A 1 111 ? -4.716 -3.478 6.720 1.00 62.56 111 VAL A N 1
ATOM 911 C CA . VAL A 1 111 ? -4.990 -3.403 5.276 1.00 62.56 111 VAL A CA 1
ATOM 912 C C . VAL A 1 111 ? -3.770 -3.821 4.443 1.00 62.56 111 VAL A C 1
ATOM 914 O O . VAL A 1 111 ? -3.889 -4.582 3.486 1.00 62.56 111 VAL A O 1
ATOM 917 N N . LEU A 1 112 ? -2.573 -3.355 4.813 1.00 60.00 112 LEU A N 1
ATOM 918 C CA . LEU A 1 112 ? -1.328 -3.598 4.070 1.00 60.00 112 LEU A CA 1
ATOM 919 C C . LEU A 1 112 ? -0.742 -4.996 4.289 1.00 60.00 112 LEU A C 1
ATOM 921 O O . LEU A 1 112 ? 0.001 -5.480 3.438 1.00 60.00 112 LEU A O 1
ATOM 925 N N . SER A 1 113 ? -1.060 -5.648 5.406 1.00 58.69 113 SER A N 1
ATOM 926 C CA . SER A 1 113 ? -0.607 -7.014 5.692 1.00 58.69 113 SER A CA 1
ATOM 927 C C . SER A 1 113 ? -1.390 -8.090 4.939 1.00 58.69 113 SER A C 1
ATOM 929 O O . SER A 1 113 ? -1.090 -9.264 5.129 1.00 58.69 113 SER A O 1
ATOM 931 N N . MET A 1 114 ? -2.365 -7.725 4.091 1.00 54.06 114 MET A N 1
ATOM 932 C CA . MET A 1 114 ? -3.188 -8.669 3.315 1.00 54.06 114 MET A CA 1
ATOM 933 C C . MET A 1 114 ? -3.727 -9.821 4.177 1.00 54.06 114 MET A C 1
ATOM 935 O O . MET A 1 114 ? -3.610 -10.987 3.810 1.00 54.06 114 MET A O 1
ATOM 939 N N . SER A 1 115 ? -4.259 -9.493 5.357 1.00 53.19 115 SER A N 1
ATOM 940 C CA . SER A 1 115 ? -4.803 -10.471 6.309 1.00 53.19 115 SER A CA 1
ATOM 941 C C . SER A 1 115 ? -3.781 -11.427 6.946 1.00 53.19 115 SER A C 1
ATOM 943 O O . SER A 1 115 ? -4.156 -12.313 7.701 1.00 53.19 115 SER A O 1
ATOM 945 N N . ILE A 1 116 ? -2.470 -11.240 6.762 1.00 55.84 116 ILE A N 1
ATOM 946 C CA . ILE A 1 116 ? -1.468 -12.022 7.514 1.00 55.84 116 ILE A CA 1
ATOM 947 C C . ILE A 1 116 ? -1.567 -11.709 9.016 1.00 55.84 116 ILE A C 1
ATOM 949 O O . ILE A 1 116 ? -1.402 -12.596 9.848 1.00 55.84 116 ILE A O 1
ATOM 953 N N . LEU A 1 117 ? -1.919 -10.467 9.371 1.00 58.41 117 LEU A N 1
ATOM 954 C CA . LEU A 1 117 ? -2.188 -10.074 10.759 1.00 58.41 117 LEU A CA 1
ATOM 955 C C . LEU A 1 117 ? -3.540 -10.579 11.293 1.00 58.41 117 LEU A C 1
ATOM 957 O O . LEU A 1 117 ? -3.787 -10.416 12.482 1.00 58.41 117 LEU A O 1
ATOM 961 N N . THR A 1 118 ? -4.409 -11.179 10.464 1.00 60.47 118 THR A N 1
ATOM 962 C CA . THR A 1 118 ? -5.656 -11.809 10.944 1.00 60.47 118 THR A CA 1
ATOM 963 C C . THR A 1 118 ? -5.452 -13.268 11.349 1.00 60.47 118 THR A C 1
ATOM 965 O O . THR A 1 118 ? -6.384 -13.903 11.832 1.00 60.47 118 THR A O 1
ATOM 968 N N . ILE A 1 119 ? -4.248 -13.826 11.174 1.00 63.31 119 ILE A N 1
ATOM 969 C CA . ILE A 1 119 ? -3.915 -15.157 11.690 1.00 63.31 119 ILE A CA 1
ATOM 970 C C . ILE A 1 119 ? -3.927 -15.082 13.223 1.00 63.31 119 ILE A C 1
ATOM 972 O O . ILE A 1 119 ? -3.120 -14.374 13.823 1.00 63.31 119 ILE A O 1
ATOM 976 N N . GLY A 1 120 ? -4.864 -15.796 13.851 1.00 65.94 120 GLY A N 1
ATOM 977 C CA . GLY A 1 120 ? -5.086 -15.751 15.301 1.00 65.94 120 GLY A CA 1
ATOM 978 C C . GLY A 1 120 ? -5.980 -14.596 15.775 1.00 65.94 120 GLY A C 1
ATOM 979 O O . GLY A 1 120 ? -6.039 -14.358 16.985 1.00 65.94 120 GLY A O 1
ATOM 980 N N . VAL A 1 121 ? -6.657 -13.894 14.852 1.00 76.38 121 VAL A N 1
ATOM 981 C CA . VAL A 1 121 ? -7.716 -12.922 15.161 1.00 76.38 121 VAL A CA 1
ATOM 982 C C . VAL A 1 121 ? -9.076 -13.540 14.854 1.00 76.38 121 VAL A C 1
ATOM 984 O O . VAL A 1 121 ? -9.299 -13.971 13.725 1.00 76.38 121 VAL A O 1
ATOM 987 N N . ASP A 1 122 ? -9.979 -13.564 15.832 1.00 81.00 122 ASP A N 1
ATOM 988 C CA . ASP A 1 122 ? -11.357 -14.031 15.636 1.00 81.00 122 ASP A CA 1
ATOM 989 C C . ASP A 1 122 ? -12.357 -12.880 15.789 1.00 81.00 122 ASP A C 1
ATOM 991 O O . ASP A 1 122 ? -12.148 -11.967 16.593 1.00 81.00 122 ASP A O 1
ATOM 995 N N . HIS A 1 123 ? -13.431 -12.911 15.004 1.00 83.50 123 HIS A N 1
ATOM 996 C CA . HIS A 1 123 ? -14.441 -11.858 14.950 1.00 83.50 123 HIS A CA 1
ATOM 997 C C . HIS A 1 123 ? -15.792 -12.397 15.411 1.00 83.50 123 HIS A C 1
ATOM 999 O O . HIS A 1 123 ? -16.374 -13.291 14.798 1.00 83.50 123 HIS A O 1
ATOM 1005 N N . HIS A 1 124 ? -16.343 -11.784 16.453 1.00 83.75 124 HIS A N 1
ATOM 1006 C CA . HIS A 1 124 ? -17.608 -12.194 17.042 1.00 83.75 124 HIS A CA 1
ATOM 1007 C C . HIS A 1 124 ? -18.601 -11.043 17.066 1.00 83.75 124 HIS A C 1
ATOM 1009 O O . HIS A 1 124 ? -18.330 -9.964 17.594 1.00 83.75 124 HIS A O 1
ATOM 1015 N N . VAL A 1 125 ? -19.791 -11.298 16.539 1.00 86.50 125 VAL A N 1
ATOM 1016 C CA . VAL A 1 125 ? -20.938 -10.402 16.674 1.00 86.50 125 VAL A CA 1
ATOM 1017 C C . VAL A 1 125 ? -21.744 -10.879 17.875 1.00 86.50 125 VAL A C 1
ATOM 1019 O O . VAL A 1 125 ? -22.162 -12.032 17.917 1.00 86.50 125 VAL A O 1
ATOM 1022 N N . VAL A 1 126 ? -21.919 -10.015 18.872 1.00 86.31 126 VAL A N 1
ATOM 1023 C CA . VAL A 1 126 ? -22.553 -10.362 20.146 1.00 86.31 126 VAL A CA 1
ATOM 1024 C C . VAL A 1 126 ? -23.792 -9.507 20.349 1.00 86.31 126 VAL A C 1
ATOM 1026 O O . VAL A 1 126 ? -23.716 -8.277 20.428 1.00 86.31 126 VAL A O 1
ATOM 1029 N N . GLU A 1 127 ? -24.938 -10.169 20.477 1.00 87.94 127 GLU A N 1
ATOM 1030 C CA . GLU A 1 127 ? -26.194 -9.519 20.833 1.00 87.94 127 GLU A CA 1
ATOM 1031 C C . GLU A 1 127 ? -26.330 -9.398 22.355 1.00 87.94 127 GLU A C 1
ATOM 1033 O O . GLU A 1 127 ? -26.259 -10.390 23.086 1.00 87.94 127 GLU A O 1
ATOM 1038 N N . ILE A 1 128 ? -26.547 -8.174 22.836 1.00 88.25 128 ILE A N 1
ATOM 1039 C CA . ILE A 1 128 ? -26.775 -7.857 24.249 1.00 88.25 128 ILE A CA 1
ATOM 1040 C C . ILE A 1 128 ? -28.255 -7.534 24.469 1.00 88.25 128 ILE A C 1
ATOM 1042 O O . ILE A 1 128 ? -28.862 -6.789 23.695 1.00 88.25 128 ILE A O 1
ATOM 1046 N N . VAL A 1 129 ? -28.808 -8.049 25.568 1.00 89.62 129 VAL A N 1
ATOM 1047 C CA . VAL A 1 129 ? -30.128 -7.691 26.100 1.00 89.62 129 VAL A CA 1
ATOM 1048 C C . VAL A 1 129 ? -29.951 -6.938 27.416 1.00 89.62 129 VAL A C 1
ATOM 1050 O O . VAL A 1 129 ? -29.116 -7.309 28.246 1.00 89.62 129 VAL A O 1
ATOM 1053 N N . ASP A 1 130 ? -30.730 -5.878 27.613 1.00 88.62 130 ASP A N 1
ATOM 1054 C CA . ASP A 1 130 ? -30.741 -5.096 28.842 1.00 88.62 130 ASP A CA 1
ATOM 1055 C C . ASP A 1 130 ? -31.933 -5.449 29.743 1.00 88.62 130 ASP A C 1
ATOM 1057 O O . ASP A 1 130 ? -33.050 -5.716 29.298 1.00 88.62 130 ASP A O 1
ATOM 1061 N N . THR A 1 131 ? -31.686 -5.467 31.050 1.00 87.25 131 THR A N 1
ATOM 1062 C CA . THR A 1 131 ? -32.696 -5.761 32.068 1.00 87.25 131 THR A CA 1
ATOM 1063 C C . THR A 1 131 ? -32.601 -4.721 33.189 1.00 87.25 131 THR A C 1
ATOM 1065 O O . THR A 1 131 ? -31.556 -4.649 33.845 1.00 87.25 131 THR A O 1
ATOM 1068 N N . PRO A 1 132 ? -33.654 -3.923 33.461 1.00 86.94 132 PRO A N 1
ATOM 1069 C CA . PRO A 1 132 ? -34.936 -3.838 32.750 1.00 86.94 132 PRO A CA 1
ATOM 1070 C C . PRO A 1 132 ? -34.795 -3.181 31.365 1.00 86.94 132 PRO A C 1
ATOM 1072 O O . PRO A 1 132 ? -33.906 -2.359 31.160 1.00 86.94 132 PRO A O 1
ATOM 1075 N N . PHE A 1 133 ? -35.699 -3.511 30.439 1.00 83.56 133 PHE A N 1
ATOM 1076 C CA . PHE A 1 133 ? -35.658 -2.999 29.065 1.00 83.56 133 PHE A CA 1
ATOM 1077 C C . PHE A 1 133 ? -35.638 -1.463 29.013 1.00 83.56 133 PHE A C 1
ATOM 1079 O O . PHE A 1 133 ? -36.440 -0.793 29.672 1.00 83.56 133 PHE A O 1
ATOM 1086 N N . GLY A 1 134 ? -34.739 -0.899 28.209 1.00 82.81 134 GLY A N 1
ATOM 1087 C CA . GLY A 1 134 ? -34.557 0.542 28.070 1.00 82.81 134 GLY A CA 1
ATOM 1088 C C . GLY A 1 134 ? -33.535 1.145 29.040 1.00 82.81 134 GLY A C 1
ATOM 1089 O O . GLY A 1 134 ? -33.185 2.319 28.886 1.00 82.81 134 GLY A O 1
ATOM 1090 N N . CYS A 1 135 ? -33.028 0.390 30.024 1.00 86.81 135 CYS A N 1
ATOM 1091 C CA . CYS A 1 135 ? -32.129 0.935 31.042 1.00 86.81 135 CYS A CA 1
ATOM 1092 C C . CYS A 1 135 ? -30.782 1.362 30.456 1.00 86.81 135 CYS A C 1
ATOM 1094 O O . CYS A 1 135 ? -30.244 2.400 30.850 1.00 86.81 135 CYS A O 1
ATOM 1096 N N . PHE A 1 136 ? -30.271 0.622 29.466 1.00 86.62 136 PHE A N 1
ATOM 1097 C CA . PHE A 1 136 ? -28.960 0.893 28.879 1.00 86.62 136 PHE A CA 1
ATOM 1098 C C . PHE A 1 136 ? -28.927 2.225 28.113 1.00 86.62 136 PHE A C 1
ATOM 1100 O O . PHE A 1 136 ? -27.924 2.939 28.115 1.00 86.62 136 PHE A O 1
ATOM 1107 N N . GLY A 1 137 ? -30.050 2.612 27.505 1.00 82.94 137 GLY A N 1
ATOM 1108 C CA . GLY A 1 137 ? -30.182 3.894 26.809 1.00 82.94 137 GLY A CA 1
ATOM 1109 C C . GLY A 1 137 ? -30.242 5.109 27.743 1.00 82.94 137 GLY A C 1
ATOM 1110 O O . GLY A 1 137 ? -29.924 6.214 27.315 1.00 82.94 137 GLY A O 1
ATOM 1111 N N . ASN A 1 138 ? -30.619 4.933 29.013 1.00 85.12 138 ASN A N 1
ATOM 1112 C CA . ASN A 1 138 ? -30.836 6.048 29.945 1.00 85.12 138 ASN A CA 1
ATOM 1113 C C . ASN A 1 138 ? -29.618 6.357 30.840 1.00 85.12 138 ASN A C 1
ATOM 1115 O O . ASN A 1 138 ? -29.539 7.422 31.447 1.00 85.12 138 ASN A O 1
ATOM 1119 N N . ILE A 1 139 ? -28.662 5.434 30.931 1.00 85.31 139 ILE A N 1
ATOM 1120 C CA . ILE A 1 139 ? -27.421 5.611 31.701 1.00 85.31 139 ILE A CA 1
ATOM 1121 C C . ILE A 1 139 ? -26.394 6.472 30.955 1.00 85.31 139 ILE A C 1
ATOM 1123 O O . ILE A 1 139 ? -26.481 6.650 29.736 1.00 85.31 139 ILE A O 1
ATOM 1127 N N . THR A 1 140 ? -25.404 7.002 31.682 1.00 86.19 140 THR A N 1
ATOM 1128 C CA . THR A 1 140 ? -24.348 7.829 31.082 1.00 86.19 140 THR A CA 1
ATOM 1129 C C . THR A 1 140 ? -23.408 6.993 30.211 1.00 86.19 140 THR A C 1
ATOM 1131 O O . THR A 1 140 ? -23.230 5.797 30.429 1.00 86.19 140 THR A O 1
ATOM 1134 N N . VAL A 1 141 ? -22.742 7.624 29.239 1.00 84.19 141 VAL A N 1
ATOM 1135 C CA . VAL A 1 141 ? -21.806 6.934 28.330 1.00 84.19 141 VAL A CA 1
ATOM 1136 C C . VAL A 1 141 ? -20.674 6.229 29.082 1.00 84.19 141 VAL A C 1
ATOM 1138 O O . VAL A 1 141 ? -20.261 5.135 28.701 1.00 84.19 141 VAL A O 1
ATOM 1141 N N . LYS A 1 142 ? -20.181 6.831 30.172 1.00 84.62 142 LYS A N 1
ATOM 1142 C CA . LYS A 1 142 ? -19.133 6.226 31.006 1.00 84.62 142 LYS A CA 1
ATOM 1143 C C . LYS A 1 142 ? -19.637 4.947 31.674 1.00 84.62 142 LYS A C 1
ATOM 1145 O O . LYS A 1 142 ? -18.931 3.941 31.645 1.00 84.62 142 LYS A O 1
ATOM 1150 N N . ASP A 1 143 ? -20.865 4.973 32.185 1.00 87.12 143 ASP A N 1
ATOM 1151 C CA . ASP A 1 143 ? -21.493 3.809 32.813 1.00 87.12 143 ASP A CA 1
ATOM 1152 C C . ASP A 1 143 ? -21.792 2.711 31.785 1.00 87.12 143 ASP A C 1
ATOM 1154 O O . ASP A 1 143 ? -21.553 1.541 32.067 1.00 87.12 143 ASP A O 1
ATOM 1158 N N . ARG A 1 144 ? -22.217 3.066 30.561 1.00 88.44 144 ARG A N 1
ATOM 1159 C CA . ARG A 1 144 ? -22.415 2.106 29.453 1.00 88.44 144 ARG A CA 1
ATOM 1160 C C . ARG A 1 144 ? -21.136 1.341 29.134 1.00 88.44 144 ARG A C 1
ATOM 1162 O O . ARG A 1 144 ? -21.136 0.114 29.080 1.00 88.44 144 ARG A O 1
ATOM 1169 N N . VAL A 1 145 ? -20.036 2.072 28.948 1.00 88.75 145 VAL A N 1
ATOM 1170 C CA . VAL A 1 145 ? -18.719 1.491 28.655 1.00 88.75 145 VAL A CA 1
ATOM 1171 C C . VAL A 1 145 ? -18.228 0.642 29.826 1.00 88.75 145 VAL A C 1
ATOM 1173 O O . VAL A 1 145 ? -17.660 -0.425 29.607 1.00 88.75 145 VAL A O 1
ATOM 1176 N N . GLN A 1 146 ? -18.473 1.069 31.069 1.00 88.69 146 GLN A N 1
ATOM 1177 C CA . GLN A 1 146 ? -18.115 0.282 32.247 1.00 88.69 146 GLN A CA 1
ATOM 1178 C C . GLN A 1 146 ? -18.942 -1.005 32.359 1.00 88.69 146 GLN A C 1
ATOM 1180 O O . GLN A 1 146 ? -18.378 -2.041 32.697 1.00 88.69 146 GLN A O 1
ATOM 1185 N N . LEU A 1 147 ? -20.241 -0.973 32.046 1.00 88.56 147 LEU A N 1
ATOM 1186 C CA . LEU A 1 147 ? -21.084 -2.169 32.032 1.00 88.56 147 LEU A CA 1
ATOM 1187 C C . LEU A 1 147 ? -20.609 -3.178 30.988 1.00 88.56 147 LEU A C 1
ATOM 1189 O O . LEU A 1 147 ? -20.477 -4.348 31.325 1.00 88.56 147 LEU A O 1
ATOM 1193 N N . ILE A 1 148 ? -20.292 -2.741 29.763 1.00 89.19 148 ILE A N 1
ATOM 1194 C CA . ILE A 1 148 ? -19.746 -3.638 28.728 1.00 89.19 148 ILE A CA 1
ATOM 1195 C C . ILE A 1 148 ? -18.393 -4.204 29.164 1.00 89.19 148 ILE A C 1
ATOM 1197 O O . ILE A 1 148 ? -18.162 -5.406 29.062 1.00 89.19 148 ILE A O 1
ATOM 1201 N N . ARG A 1 149 ? -17.512 -3.365 29.718 1.00 88.94 149 ARG A N 1
ATOM 1202 C CA . ARG A 1 149 ? -16.223 -3.817 30.255 1.00 88.94 149 ARG A CA 1
ATOM 1203 C C . ARG A 1 149 ? -16.404 -4.883 31.335 1.00 88.94 149 ARG A C 1
ATOM 1205 O O . ARG A 1 149 ? -15.725 -5.905 31.292 1.00 88.94 149 ARG A O 1
ATOM 1212 N N . ASN A 1 150 ? -17.310 -4.645 32.281 1.00 87.44 150 ASN A N 1
ATOM 1213 C CA . ASN A 1 150 ? -17.616 -5.589 33.350 1.00 87.44 150 ASN A CA 1
ATOM 1214 C C . ASN A 1 150 ? -18.243 -6.869 32.789 1.00 87.44 150 ASN A C 1
ATOM 1216 O O . ASN A 1 150 ? -17.853 -7.939 33.218 1.00 87.44 150 ASN A O 1
ATOM 1220 N N . LEU A 1 151 ? -19.129 -6.785 31.791 1.00 86.44 151 LEU A N 1
ATOM 1221 C CA . LEU A 1 151 ? -19.723 -7.953 31.134 1.00 86.44 151 LEU A CA 1
ATOM 1222 C C . LEU A 1 151 ? -18.651 -8.872 30.543 1.00 86.44 151 LEU A C 1
ATOM 1224 O O . LEU A 1 151 ? -18.666 -10.078 30.784 1.00 86.44 151 LEU A O 1
ATOM 1228 N N . ILE A 1 152 ? -17.707 -8.292 29.797 1.00 85.38 152 ILE A N 1
ATOM 1229 C CA . ILE A 1 152 ? -16.607 -9.046 29.199 1.00 85.38 152 ILE A CA 1
ATOM 1230 C C . ILE A 1 152 ? -15.755 -9.649 30.321 1.00 85.38 152 ILE A C 1
ATOM 1232 O O . ILE A 1 152 ? -15.556 -10.856 30.327 1.00 85.38 152 ILE A O 1
ATOM 1236 N N . LEU A 1 153 ? -15.325 -8.857 31.310 1.00 82.81 153 LEU A N 1
ATOM 1237 C CA . LEU A 1 153 ? -14.469 -9.333 32.407 1.00 82.81 153 LEU A CA 1
ATOM 1238 C C . LEU A 1 153 ? -15.136 -10.389 33.315 1.00 82.81 153 LEU A C 1
ATOM 1240 O O . LEU A 1 153 ? -14.500 -11.378 33.672 1.00 82.81 153 LEU A O 1
ATOM 1244 N N . ASP A 1 154 ? -16.402 -10.209 33.689 1.00 77.94 154 ASP A N 1
ATOM 1245 C CA . ASP A 1 154 ? -17.118 -11.098 34.612 1.00 77.94 154 ASP A CA 1
ATOM 1246 C C . ASP A 1 154 ? -17.523 -12.420 33.948 1.00 77.94 154 ASP A C 1
ATOM 1248 O O . ASP A 1 154 ? -17.537 -13.451 34.624 1.00 77.94 154 ASP A O 1
ATOM 1252 N N . SER A 1 155 ? -17.759 -12.435 32.629 1.00 66.62 155 SER A N 1
ATOM 1253 C CA . SER A 1 155 ? -18.021 -13.677 31.883 1.00 66.62 155 SER A CA 1
ATOM 1254 C C . SER A 1 155 ? -16.886 -14.709 32.006 1.00 66.62 155 SER A C 1
ATOM 1256 O O . SER A 1 155 ? -17.134 -15.907 31.895 1.00 66.62 155 SER A O 1
ATOM 1258 N N . PHE A 1 156 ? -15.668 -14.275 32.357 1.00 59.22 156 PHE A N 1
ATOM 1259 C CA . PHE A 1 156 ? -14.527 -15.161 32.610 1.00 59.22 156 PHE A CA 1
ATOM 1260 C C . PHE A 1 156 ? -14.508 -15.777 34.015 1.00 59.22 156 PHE A C 1
ATOM 1262 O O . PHE A 1 156 ? -13.955 -16.862 34.198 1.00 59.22 156 PHE A O 1
ATOM 1269 N N . LYS A 1 157 ? -15.112 -15.136 35.027 1.00 58.53 157 LYS A N 1
ATOM 1270 C CA . LYS A 1 157 ? -15.140 -15.684 36.399 1.00 58.53 157 LYS A CA 1
ATOM 1271 C C . LYS A 1 157 ? -15.947 -16.974 36.478 1.00 58.53 157 LYS A C 1
ATOM 1273 O O . LYS A 1 157 ? -15.620 -17.869 37.251 1.00 58.53 157 LYS A O 1
ATOM 1278 N N . GLN A 1 158 ? -16.992 -17.078 35.660 1.00 46.28 158 GLN A N 1
ATOM 1279 C CA . GLN A 1 158 ? -17.920 -18.207 35.668 1.00 46.28 158 GLN A CA 1
ATOM 1280 C C . GLN A 1 158 ? -17.322 -19.488 35.047 1.00 46.28 158 GLN A C 1
ATOM 1282 O O . GLN A 1 158 ? -17.889 -20.568 35.208 1.00 46.28 158 GLN A O 1
ATOM 1287 N N . GLN A 1 159 ? -16.158 -19.384 34.393 1.00 47.81 159 GLN A N 1
ATOM 1288 C CA . GLN A 1 159 ? -15.449 -20.479 33.723 1.00 47.81 159 GLN A CA 1
ATOM 1289 C C . GLN A 1 159 ? -14.209 -21.000 34.461 1.00 47.81 159 GLN A C 1
ATOM 1291 O O . GLN A 1 159 ? -13.546 -21.894 33.938 1.00 47.81 159 GLN A O 1
ATOM 1296 N N . GLN A 1 160 ? -13.921 -20.548 35.691 1.00 47.12 160 GLN A N 1
ATOM 1297 C CA . GLN A 1 160 ? -12.975 -21.239 36.583 1.00 47.12 160 GLN A CA 1
ATOM 1298 C C . GLN A 1 160 ? -13.529 -22.626 36.974 1.00 47.12 160 GLN A C 1
ATOM 1300 O O . GLN A 1 160 ? -14.034 -22.850 38.073 1.00 47.12 160 GLN A O 1
ATOM 1305 N N . LYS A 1 161 ? -13.468 -23.578 36.039 1.00 44.16 161 LYS A N 1
ATOM 1306 C CA . LYS A 1 161 ? -13.772 -24.991 36.246 1.00 44.16 161 LYS A CA 1
ATOM 1307 C C . LYS A 1 161 ? -12.563 -25.709 36.852 1.00 44.16 161 LYS A C 1
ATOM 1309 O O . LYS A 1 161 ? -11.427 -25.480 36.461 1.00 44.16 161 LYS A O 1
ATOM 1314 N N . SER A 1 162 ? -12.890 -26.548 37.838 1.00 40.44 162 SER A N 1
ATOM 1315 C CA . SER A 1 162 ? -12.136 -27.583 38.566 1.00 40.44 162 SER A CA 1
ATOM 1316 C C . SER A 1 162 ? -10.600 -27.562 38.556 1.00 40.44 162 SER A C 1
ATOM 1318 O O . SER A 1 162 ? -9.945 -27.708 37.529 1.00 40.44 162 SER A O 1
ATOM 1320 N N . LYS A 1 163 ? -10.047 -27.588 39.775 1.00 42.09 163 LYS A N 1
ATOM 1321 C CA . LYS A 1 163 ? -8.624 -27.654 40.149 1.00 42.09 163 LYS A CA 1
ATOM 1322 C C . LYS A 1 163 ? -7.752 -28.748 39.492 1.00 42.09 163 LYS A C 1
ATOM 1324 O O . LYS A 1 163 ? -6.554 -28.754 39.739 1.00 42.09 163 LYS A O 1
ATOM 1329 N N . SER A 1 164 ? -8.288 -29.644 38.667 1.00 40.50 164 SER A N 1
ATOM 1330 C CA . SER A 1 164 ? -7.563 -30.793 38.100 1.00 40.50 164 SER A CA 1
ATOM 1331 C C . SER A 1 164 ? -6.897 -30.561 36.733 1.00 40.50 164 SER A C 1
ATOM 1333 O O . SER A 1 164 ? -6.193 -31.447 36.267 1.00 40.50 164 SER A O 1
ATOM 1335 N N . GLN A 1 165 ? -7.055 -29.394 36.096 1.00 43.59 165 GLN A N 1
ATOM 1336 C CA . GLN A 1 165 ? -6.320 -29.023 34.864 1.00 43.59 165 GLN A CA 1
ATOM 1337 C C . GLN A 1 165 ? -5.212 -27.977 35.098 1.00 43.59 165 GLN A C 1
ATOM 1339 O O . GLN A 1 165 ? -4.574 -27.514 34.158 1.00 43.59 165 GLN A O 1
ATOM 1344 N N . ILE A 1 166 ? -4.966 -27.598 36.356 1.00 47.91 166 ILE A N 1
ATOM 1345 C CA . ILE A 1 166 ? -4.128 -26.445 36.724 1.00 47.91 166 ILE A CA 1
ATOM 1346 C C . ILE A 1 166 ? -2.621 -26.698 36.528 1.00 47.91 166 ILE A C 1
ATOM 1348 O O . ILE A 1 166 ? -1.861 -25.735 36.440 1.00 47.91 166 ILE A O 1
ATOM 1352 N N . GLU A 1 167 ? -2.179 -27.950 36.421 1.00 39.53 167 GLU A N 1
ATOM 1353 C CA . GLU A 1 167 ? -0.762 -28.300 36.593 1.00 39.53 167 GLU A CA 1
ATOM 1354 C C . GLU A 1 167 ? 0.088 -28.256 35.307 1.00 39.53 167 GLU A C 1
ATOM 1356 O O . GLU A 1 167 ? 1.308 -28.186 35.398 1.00 39.53 167 GLU A O 1
ATOM 1361 N N . TYR A 1 168 ? -0.518 -28.210 34.111 1.00 40.22 168 TYR A N 1
ATOM 1362 C CA . TYR A 1 168 ? 0.236 -28.248 32.841 1.00 40.22 168 TYR A CA 1
ATOM 1363 C C . TYR A 1 168 ? 0.362 -26.901 32.105 1.00 40.22 168 TYR A C 1
ATOM 1365 O O . TYR A 1 168 ? 1.045 -26.812 31.090 1.00 40.22 168 TYR A O 1
ATOM 1373 N N . GLU A 1 169 ? -0.261 -25.836 32.612 1.00 44.50 169 GLU A N 1
ATOM 1374 C CA . GLU A 1 169 ? -0.355 -24.533 31.929 1.00 44.50 169 GLU A CA 1
ATOM 1375 C C . GLU A 1 169 ? 0.287 -23.411 32.771 1.00 44.50 169 GLU A C 1
ATOM 1377 O O . GLU A 1 169 ? -0.279 -22.340 32.989 1.00 44.50 169 GLU A O 1
ATOM 1382 N N . SER A 1 170 ? 1.456 -23.707 33.344 1.00 41.97 170 SER A N 1
ATOM 1383 C CA . SER A 1 170 ? 2.082 -22.960 34.444 1.00 41.97 170 SER A CA 1
ATOM 1384 C C . SER A 1 170 ? 3.022 -21.817 34.037 1.00 41.97 170 SER A C 1
ATOM 1386 O O . SER A 1 170 ? 3.648 -21.230 34.915 1.00 41.97 170 SER A O 1
ATOM 1388 N N . HIS A 1 171 ? 3.112 -21.432 32.758 1.00 41.03 171 HIS A N 1
ATOM 1389 C CA . HIS A 1 171 ? 4.083 -20.404 32.337 1.00 41.03 171 HIS A CA 1
ATOM 1390 C C . HIS A 1 171 ? 3.582 -19.302 31.392 1.00 41.03 171 HIS A C 1
ATOM 1392 O O . HIS A 1 171 ? 4.376 -18.439 31.021 1.00 41.03 171 HIS A O 1
ATOM 1398 N N . VAL A 1 172 ? 2.293 -19.250 31.043 1.00 49.09 172 VAL A N 1
ATOM 1399 C CA . VAL A 1 172 ? 1.747 -18.147 30.230 1.00 49.09 172 VAL A CA 1
ATOM 1400 C C . VAL A 1 172 ? 0.800 -17.316 31.089 1.00 49.09 172 VAL A C 1
ATOM 1402 O O . VAL A 1 172 ? -0.147 -17.843 31.669 1.00 49.09 172 VAL A O 1
ATOM 1405 N N . GLU A 1 173 ? 1.103 -16.023 31.219 1.00 53.75 173 GLU A N 1
ATOM 1406 C CA . GLU A 1 173 ? 0.344 -15.044 32.001 1.00 53.75 173 GLU A CA 1
ATOM 1407 C C . GLU A 1 173 ? -1.169 -15.190 31.771 1.00 53.75 173 GLU A C 1
ATOM 1409 O O . GLU A 1 173 ? -1.688 -14.922 30.692 1.00 53.75 173 GLU A O 1
ATOM 1414 N N . ARG A 1 174 ? -1.908 -15.589 32.813 1.00 58.28 174 ARG A N 1
ATOM 1415 C CA . ARG A 1 174 ? -3.378 -15.714 32.781 1.00 58.28 174 ARG A CA 1
ATOM 1416 C C . ARG A 1 174 ? -4.102 -14.360 32.815 1.00 58.28 174 ARG A C 1
ATOM 1418 O O . ARG A 1 174 ? -5.302 -14.308 33.085 1.00 58.28 174 ARG A O 1
ATOM 1425 N N . THR A 1 175 ? -3.399 -13.250 32.599 1.00 69.94 175 THR A N 1
ATOM 1426 C CA . THR A 1 175 ? -3.986 -11.910 32.653 1.00 69.94 175 THR A CA 1
ATOM 1427 C C . THR A 1 175 ? -4.737 -11.630 31.355 1.00 69.94 175 THR A C 1
ATOM 1429 O O . THR A 1 175 ? -4.172 -11.422 30.285 1.00 69.94 175 THR A O 1
ATOM 1432 N N . VAL A 1 176 ? -6.067 -11.651 31.440 1.00 78.12 176 VAL A N 1
ATOM 1433 C CA . VAL A 1 176 ? -6.930 -11.290 30.314 1.00 78.12 176 VAL A CA 1
ATOM 1434 C C . VAL A 1 176 ? -7.061 -9.772 30.269 1.00 78.12 176 VAL A C 1
ATOM 1436 O O . VAL A 1 176 ? -7.524 -9.150 31.227 1.00 78.12 176 VAL A O 1
ATOM 1439 N N . PHE A 1 177 ? -6.687 -9.181 29.138 1.00 84.88 177 PHE A N 1
ATOM 1440 C CA . PHE A 1 177 ? -6.848 -7.756 28.885 1.00 84.88 177 PHE A CA 1
ATOM 1441 C C . PHE A 1 177 ? -8.047 -7.518 27.974 1.00 84.88 177 PHE A C 1
ATOM 1443 O O . PHE A 1 177 ? -8.200 -8.167 26.937 1.00 84.88 177 PHE A O 1
ATOM 1450 N N . VAL A 1 178 ? -8.871 -6.546 28.351 1.00 89.06 178 VAL A N 1
ATOM 1451 C CA . VAL A 1 178 ? -10.010 -6.056 27.573 1.00 89.06 178 VAL A CA 1
ATOM 1452 C C . VAL A 1 178 ? -9.721 -4.618 27.170 1.00 89.06 178 VAL A C 1
ATOM 1454 O O . VAL A 1 178 ? -9.541 -3.758 28.034 1.00 89.06 178 VAL A O 1
ATOM 1457 N N . CYS A 1 179 ? -9.655 -4.354 25.869 1.00 90.25 179 CYS A N 1
ATOM 1458 C CA . CYS A 1 179 ? -9.225 -3.078 25.315 1.00 90.25 179 CYS A CA 1
ATOM 1459 C C . CYS A 1 179 ? -10.339 -2.394 24.518 1.00 90.25 179 CYS A C 1
ATOM 1461 O O . CYS A 1 179 ? -11.068 -3.044 23.766 1.00 90.25 179 CYS A O 1
ATOM 1463 N N . ASN A 1 180 ? -10.436 -1.072 24.660 1.00 91.19 180 ASN A N 1
ATOM 1464 C CA . ASN A 1 180 ? -11.345 -0.223 23.894 1.00 91.19 180 ASN A CA 1
ATOM 1465 C C . ASN A 1 180 ? -10.619 1.011 23.340 1.00 91.19 180 ASN A C 1
ATOM 1467 O O . ASN A 1 180 ? -9.713 1.542 23.985 1.00 91.19 180 ASN A O 1
ATOM 1471 N N . GLU A 1 181 ? -11.028 1.488 22.165 1.00 89.31 181 GLU A N 1
ATOM 1472 C CA . GLU A 1 181 ? -10.432 2.675 21.545 1.00 89.31 181 GLU A CA 1
ATOM 1473 C C . GLU A 1 181 ? -10.951 3.960 22.221 1.00 89.31 181 GLU A C 1
ATOM 1475 O O . GLU A 1 181 ? -12.143 4.131 22.491 1.00 89.31 181 GLU A O 1
ATOM 1480 N N . ILE A 1 182 ? -10.041 4.883 22.528 1.00 90.50 182 ILE A N 1
ATOM 1481 C CA . ILE A 1 182 ? -10.324 6.171 23.165 1.00 90.50 182 ILE A CA 1
ATOM 1482 C C . ILE A 1 182 ? -9.572 7.310 22.476 1.00 90.50 182 ILE A C 1
ATOM 1484 O O . ILE A 1 182 ? -8.522 7.117 21.864 1.00 90.50 182 ILE A O 1
ATOM 1488 N N . ILE A 1 183 ? -10.091 8.523 22.626 1.00 89.31 183 ILE A N 1
ATOM 1489 C CA . ILE A 1 183 ? -9.506 9.763 22.132 1.00 89.31 183 ILE A CA 1
ATOM 1490 C C . ILE A 1 183 ? -8.938 10.521 23.326 1.00 89.31 183 ILE A C 1
ATOM 1492 O O . ILE A 1 183 ? -9.665 10.922 24.235 1.00 89.31 183 ILE A O 1
ATOM 1496 N N . ARG A 1 184 ? -7.623 10.741 23.323 1.00 88.50 184 ARG A N 1
ATOM 1497 C CA . ARG A 1 184 ? -6.937 11.599 24.292 1.00 88.50 184 ARG A CA 1
ATOM 1498 C C . ARG A 1 184 ? -6.511 12.900 23.632 1.00 88.50 184 ARG A C 1
ATOM 1500 O O . ARG A 1 184 ? -5.997 12.901 22.515 1.00 88.50 184 ARG A O 1
ATOM 1507 N N . ASN A 1 185 ? -6.696 14.000 24.353 1.00 88.88 185 ASN A N 1
ATOM 1508 C CA . ASN A 1 185 ? -6.158 15.297 23.974 1.00 88.88 185 ASN A CA 1
ATOM 1509 C C . ASN A 1 185 ? -4.685 15.380 24.401 1.00 88.88 185 ASN A C 1
ATOM 1511 O O . ASN A 1 185 ? -4.386 15.274 25.591 1.00 88.88 185 ASN A O 1
ATOM 1515 N N . ARG A 1 186 ? -3.779 15.568 23.438 1.00 84.56 186 ARG A N 1
ATOM 1516 C CA . ARG A 1 186 ? -2.370 15.902 23.680 1.00 84.56 186 ARG A CA 1
ATOM 1517 C C . ARG A 1 186 ? -2.067 17.202 22.943 1.00 84.56 186 ARG A C 1
ATOM 1519 O O . ARG A 1 186 ? -2.071 17.213 21.716 1.00 84.56 186 ARG A O 1
ATOM 1526 N N . ASP A 1 187 ? -1.867 18.288 23.684 1.00 84.81 187 ASP A N 1
ATOM 1527 C CA . ASP A 1 187 ? -1.514 19.611 23.145 1.00 84.81 187 ASP A CA 1
ATOM 1528 C C . ASP A 1 187 ? -2.489 20.147 22.074 1.00 84.81 187 ASP A C 1
ATOM 1530 O O . ASP A 1 187 ? -2.095 20.789 21.102 1.00 84.81 187 ASP A O 1
ATOM 1534 N N . GLY A 1 188 ? -3.788 19.858 22.223 1.00 83.62 188 GLY A N 1
ATOM 1535 C CA . GLY A 1 188 ? -4.833 20.268 21.277 1.00 83.62 188 GLY A CA 1
ATOM 1536 C C . GLY A 1 188 ? -5.024 19.323 20.086 1.00 83.62 188 GLY A C 1
ATOM 1537 O O . GLY A 1 188 ? -5.874 19.588 19.231 1.00 83.62 188 GLY A O 1
ATOM 1538 N N . TYR A 1 189 ? -4.280 18.214 20.035 1.00 85.31 189 TYR A N 1
ATOM 1539 C CA . TYR A 1 189 ? -4.407 17.181 19.012 1.00 85.31 189 TYR A CA 1
ATOM 1540 C C . TYR A 1 189 ? -5.117 15.928 19.539 1.00 85.31 189 TYR A C 1
ATOM 1542 O O . TYR A 1 189 ? -4.863 15.463 20.652 1.00 85.31 189 TYR A O 1
ATOM 1550 N N . ALA A 1 190 ? -5.986 15.351 18.708 1.00 86.44 190 ALA A N 1
ATOM 1551 C CA . ALA A 1 190 ? -6.653 14.082 18.968 1.00 86.44 190 ALA A CA 1
ATOM 1552 C C . ALA A 1 190 ? -5.688 12.913 18.738 1.00 86.44 190 ALA A C 1
ATOM 1554 O O . ALA A 1 190 ? -5.218 12.693 17.620 1.00 86.44 190 ALA A O 1
ATOM 1555 N N . ARG A 1 191 ? -5.422 12.133 19.790 1.00 84.56 191 ARG A N 1
ATOM 1556 C CA . ARG A 1 191 ? -4.696 10.862 19.705 1.00 84.56 191 ARG A CA 1
ATOM 1557 C C . ARG A 1 191 ? -5.630 9.701 20.000 1.00 84.56 191 ARG A C 1
ATOM 1559 O O . ARG A 1 191 ? -6.196 9.620 21.086 1.00 84.56 191 ARG A O 1
ATOM 1566 N N . PHE A 1 192 ? -5.738 8.789 19.040 1.00 85.12 192 PHE A N 1
ATOM 1567 C CA . PHE A 1 192 ? -6.498 7.549 19.171 1.00 85.12 192 PHE A CA 1
ATOM 1568 C C . PHE A 1 192 ? -5.624 6.501 19.864 1.00 85.12 192 PHE A C 1
ATOM 1570 O O . PHE A 1 192 ? -4.578 6.119 19.339 1.00 85.12 192 PHE A O 1
ATOM 1577 N N . LEU A 1 193 ? -5.993 6.073 21.064 1.00 87.00 193 LEU A N 1
ATOM 1578 C CA . LEU A 1 193 ? -5.241 5.117 21.880 1.00 87.00 193 LEU A CA 1
ATOM 1579 C C . LEU A 1 193 ? -6.158 3.975 22.305 1.00 87.00 193 LEU A C 1
ATOM 1581 O O . LEU A 1 193 ? -7.359 4.171 22.449 1.00 87.00 193 LEU A O 1
ATOM 1585 N N . ASN A 1 194 ? -5.586 2.800 22.543 1.00 87.94 194 ASN A N 1
ATOM 1586 C CA . ASN A 1 194 ? -6.312 1.694 23.152 1.00 87.94 194 ASN A CA 1
ATOM 1587 C C . ASN A 1 194 ? -6.169 1.781 24.673 1.00 87.94 194 ASN A C 1
ATOM 1589 O O . ASN A 1 194 ? -5.059 1.838 25.198 1.00 87.94 194 ASN A O 1
ATOM 1593 N N . ARG A 1 195 ? -7.289 1.823 25.394 1.00 89.94 195 ARG A N 1
ATOM 1594 C CA . ARG A 1 195 ? -7.321 1.669 26.850 1.00 89.94 195 ARG A CA 1
ATOM 1595 C C . ARG A 1 195 ? -7.569 0.208 27.158 1.00 89.94 195 ARG A C 1
ATOM 1597 O O . ARG A 1 195 ? -8.651 -0.291 26.868 1.00 89.94 195 ARG A O 1
ATOM 1604 N N . CYS A 1 196 ? -6.588 -0.450 27.759 1.00 89.44 196 CYS A N 1
ATOM 1605 C CA . CYS A 1 196 ? -6.678 -1.851 28.141 1.00 89.44 196 CYS A CA 1
ATOM 1606 C C . CYS A 1 196 ? -6.886 -1.965 29.648 1.00 89.44 196 CYS A C 1
ATOM 1608 O O . CYS A 1 196 ? -6.172 -1.349 30.435 1.00 89.44 196 CYS A O 1
ATOM 1610 N N . CYS A 1 197 ? -7.863 -2.761 30.057 1.00 89.50 197 CYS A N 1
ATOM 1611 C CA . CYS A 1 197 ? -8.153 -3.036 31.453 1.00 89.50 197 CYS A CA 1
ATOM 1612 C C . CYS A 1 197 ? -7.999 -4.526 31.727 1.00 89.50 197 CYS A C 1
ATOM 1614 O O . CYS A 1 197 ? -8.392 -5.352 30.905 1.00 89.50 197 CYS A O 1
ATOM 1616 N N . HIS A 1 198 ? -7.454 -4.857 32.889 1.00 88.12 198 HIS A N 1
ATOM 1617 C CA . HIS A 1 198 ? -7.407 -6.220 33.397 1.00 88.12 198 HIS A CA 1
ATOM 1618 C C . HIS A 1 198 ? -7.920 -6.237 34.833 1.00 88.12 198 HIS A C 1
ATOM 1620 O O . HIS A 1 198 ? -8.047 -5.195 35.483 1.00 88.12 198 HIS A O 1
ATOM 1626 N N . GLN A 1 199 ? -8.274 -7.426 35.302 1.00 83.44 199 GLN A N 1
ATOM 1627 C CA . GLN A 1 199 ? -8.676 -7.642 36.680 1.00 83.44 199 GLN A CA 1
ATOM 1628 C C . GLN A 1 199 ? -7.513 -8.265 37.442 1.00 83.44 199 GLN A C 1
ATOM 1630 O O . GLN A 1 199 ? -6.968 -9.285 37.026 1.00 83.44 199 GLN A O 1
ATOM 1635 N N . GLU A 1 200 ? -7.130 -7.622 38.537 1.00 80.44 200 GLU A N 1
ATOM 1636 C CA . GLU A 1 200 ? -6.102 -8.112 39.451 1.00 80.44 200 GLU A CA 1
ATOM 1637 C C . GLU A 1 200 ? -6.681 -9.200 40.374 1.00 80.44 200 GLU A C 1
ATOM 1639 O O . GLU A 1 200 ? -7.906 -9.345 40.477 1.00 80.44 200 GLU A O 1
ATOM 1644 N N . SER A 1 201 ? -5.822 -9.966 41.057 1.00 76.62 201 SER A N 1
ATOM 1645 C CA . SER A 1 201 ? -6.225 -11.046 41.981 1.00 76.62 201 SER A CA 1
ATOM 1646 C C . SER A 1 201 ? -7.235 -10.594 43.037 1.00 76.62 201 SER A C 1
ATOM 1648 O O . SER A 1 201 ? -8.097 -11.367 43.448 1.00 76.62 201 SER A O 1
ATOM 1650 N N . ASP A 1 202 ? -7.174 -9.318 43.409 1.00 74.44 202 ASP A N 1
ATOM 1651 C CA . ASP A 1 202 ? -7.993 -8.701 44.452 1.00 74.44 202 ASP A CA 1
ATOM 1652 C C . ASP A 1 202 ? -9.387 -8.290 43.936 1.00 74.44 202 ASP A C 1
ATOM 1654 O O . ASP A 1 202 ? -10.160 -7.621 44.621 1.00 74.44 202 ASP A O 1
ATOM 1658 N N . GLY A 1 203 ? -9.714 -8.634 42.685 1.00 73.06 203 GLY A N 1
ATOM 1659 C CA . GLY A 1 203 ? -10.973 -8.293 42.023 1.00 73.06 203 GLY A CA 1
ATOM 1660 C C . GLY A 1 203 ? -11.049 -6.846 41.529 1.00 73.06 203 GLY A C 1
ATOM 1661 O O . GLY A 1 203 ? -12.008 -6.492 40.833 1.00 73.06 203 GLY A O 1
ATOM 1662 N N . LYS A 1 204 ? -10.040 -6.018 41.825 1.00 83.38 204 LYS A N 1
ATOM 1663 C CA . LYS A 1 204 ? -9.933 -4.632 41.361 1.00 83.38 204 LYS A CA 1
ATOM 1664 C C . LYS A 1 204 ? -9.611 -4.588 39.867 1.00 83.38 204 LYS A C 1
ATOM 1666 O O . LYS A 1 204 ? -8.724 -5.285 39.384 1.00 83.38 204 LYS A O 1
ATOM 1671 N N . ILE A 1 205 ? -10.338 -3.747 39.132 1.00 84.56 205 ILE A N 1
ATOM 1672 C CA . ILE A 1 205 ? -10.096 -3.513 37.705 1.00 84.56 205 ILE A CA 1
ATOM 1673 C C . ILE A 1 205 ? -9.084 -2.375 37.576 1.00 84.56 205 ILE A C 1
ATOM 1675 O O . ILE A 1 205 ? -9.357 -1.248 37.996 1.00 84.56 205 ILE A O 1
ATOM 1679 N N . THR A 1 206 ? -7.931 -2.659 36.981 1.00 86.81 206 THR A N 1
ATOM 1680 C CA . THR A 1 206 ? -6.892 -1.671 36.686 1.00 86.81 206 THR A CA 1
ATOM 1681 C C . THR A 1 206 ? -6.847 -1.433 35.179 1.00 86.81 206 THR A C 1
ATOM 1683 O O . THR A 1 206 ? -6.759 -2.355 34.366 1.00 86.81 206 THR A O 1
ATOM 1686 N N . CYS A 1 207 ? -6.966 -0.165 34.792 1.00 87.56 207 CYS A N 1
ATOM 1687 C CA . CYS A 1 207 ? -6.969 0.259 33.398 1.00 87.56 207 CYS A CA 1
ATOM 1688 C C . CYS A 1 207 ? -5.703 1.049 33.102 1.00 87.56 207 CYS A C 1
ATOM 1690 O O . CYS A 1 207 ? -5.416 2.036 33.780 1.00 87.56 207 CYS A O 1
ATOM 1692 N N . THR A 1 208 ? -4.982 0.644 32.066 1.00 87.38 208 THR A N 1
ATOM 1693 C CA . THR A 1 208 ? -3.806 1.342 31.564 1.00 87.38 208 THR A CA 1
ATOM 1694 C C . THR A 1 208 ? -4.076 1.830 30.147 1.00 87.38 208 THR A C 1
ATOM 1696 O O . THR A 1 208 ? -4.566 1.102 29.279 1.00 87.38 208 THR A O 1
ATOM 1699 N N . ASP A 1 209 ? -3.795 3.112 29.916 1.00 84.50 209 ASP A N 1
ATOM 1700 C CA . ASP A 1 209 ? -3.753 3.646 28.560 1.00 84.50 209 ASP A CA 1
ATOM 1701 C C . ASP A 1 209 ? -2.504 3.055 27.904 1.00 84.50 209 ASP A C 1
ATOM 1703 O O . ASP A 1 209 ? -1.405 3.137 28.454 1.00 84.50 209 ASP A O 1
ATOM 1707 N N . GLN A 1 210 ? -2.680 2.393 26.766 1.00 74.62 210 GLN A N 1
ATOM 1708 C CA . GLN A 1 210 ? -1.597 1.684 26.114 1.00 74.62 210 GLN A CA 1
ATOM 1709 C C . GLN A 1 210 ? -0.649 2.700 25.461 1.00 74.62 210 GLN A C 1
ATOM 1711 O O . GLN A 1 210 ? -0.931 3.243 24.391 1.00 74.62 210 GLN A O 1
ATOM 1716 N N . VAL A 1 211 ? 0.450 2.999 26.156 1.00 67.56 211 VAL A N 1
ATOM 1717 C CA . VAL A 1 211 ? 1.539 3.856 25.671 1.00 67.56 211 VAL A CA 1
ATOM 1718 C C . VAL A 1 211 ? 2.462 3.021 24.786 1.00 67.56 211 VAL A C 1
ATOM 1720 O O . VAL A 1 211 ? 2.643 1.833 25.029 1.00 67.56 211 VAL A O 1
ATOM 1723 N N . GLU A 1 212 ? 2.991 3.629 23.729 1.00 65.25 212 GLU A N 1
ATOM 1724 C CA . GLU A 1 212 ? 3.834 2.959 22.738 1.00 65.25 212 GLU A CA 1
ATOM 1725 C C . GLU A 1 212 ? 5.100 2.373 23.376 1.00 65.25 212 GLU A C 1
ATOM 1727 O O . GLU A 1 212 ? 5.875 3.090 24.010 1.00 65.25 212 GLU A O 1
ATOM 1732 N N . ASP A 1 213 ? 5.320 1.074 23.165 1.00 71.19 213 ASP A N 1
ATOM 1733 C CA . ASP A 1 213 ? 6.575 0.421 23.522 1.00 71.19 213 ASP A CA 1
ATOM 1734 C C . ASP A 1 213 ? 7.685 0.882 22.566 1.00 71.19 213 ASP A C 1
ATOM 1736 O O . ASP A 1 213 ? 7.487 0.951 21.347 1.00 71.19 213 ASP A O 1
ATOM 1740 N N . SER A 1 214 ? 8.892 1.118 23.091 1.00 76.19 214 SER A N 1
ATOM 1741 C CA . SER A 1 214 ? 10.065 1.528 22.297 1.00 76.19 214 SER A CA 1
ATOM 1742 C C . SER A 1 214 ? 10.359 0.589 21.116 1.00 76.19 214 SER A C 1
ATOM 1744 O O . SER A 1 214 ? 10.844 1.026 20.073 1.00 76.19 214 SER A O 1
ATOM 1746 N N . TRP A 1 215 ? 10.010 -0.696 21.245 1.00 76.31 215 TRP A N 1
ATOM 1747 C CA . TRP A 1 215 ? 10.123 -1.702 20.186 1.00 76.31 215 TRP A CA 1
ATOM 1748 C C . TRP A 1 215 ? 9.267 -1.399 18.953 1.00 76.31 215 TRP A C 1
ATOM 1750 O O . TRP A 1 215 ? 9.709 -1.611 17.824 1.00 76.31 215 TRP A O 1
ATOM 1760 N N . ILE A 1 216 ? 8.058 -0.871 19.146 1.00 76.31 216 ILE A N 1
ATOM 1761 C CA . ILE A 1 216 ? 7.161 -0.517 18.039 1.00 76.31 216 ILE A CA 1
ATOM 1762 C C . ILE A 1 216 ? 7.691 0.720 17.316 1.00 76.31 216 ILE A C 1
ATOM 1764 O O . ILE A 1 216 ? 7.674 0.770 16.086 1.00 76.31 216 ILE A O 1
ATOM 1768 N N . GLY A 1 217 ? 8.246 1.675 18.067 1.00 78.62 217 GLY A N 1
ATOM 1769 C CA . GLY A 1 217 ? 8.965 2.813 17.496 1.00 78.62 217 GLY A CA 1
ATOM 1770 C C . GLY A 1 217 ? 10.130 2.374 16.601 1.00 78.62 217 GLY A C 1
ATOM 1771 O O . GLY A 1 217 ? 10.262 2.865 15.479 1.00 78.62 217 GLY A O 1
ATOM 1772 N N . LEU A 1 218 ? 10.925 1.391 17.045 1.00 82.88 218 LEU A N 1
ATOM 1773 C CA . LEU A 1 218 ? 12.006 0.807 16.243 1.00 82.88 218 LEU A CA 1
ATOM 1774 C C . LEU A 1 218 ? 11.476 0.150 14.959 1.00 82.88 218 LEU A C 1
ATOM 1776 O O . LEU A 1 218 ? 12.016 0.387 13.879 1.00 82.88 218 LEU A O 1
ATOM 1780 N N . LEU A 1 219 ? 10.391 -0.623 15.052 1.00 81.25 219 LEU A N 1
ATOM 1781 C CA . LEU A 1 219 ? 9.758 -1.252 13.891 1.00 81.25 219 LEU A CA 1
ATOM 1782 C C . LEU A 1 219 ? 9.289 -0.206 12.866 1.00 81.25 219 LEU A C 1
ATOM 1784 O O . LEU A 1 219 ? 9.556 -0.347 11.671 1.00 81.25 219 LEU A O 1
ATOM 1788 N N . TYR A 1 220 ? 8.660 0.884 13.313 1.00 76.12 220 TYR A N 1
ATOM 1789 C CA . TYR A 1 220 ? 8.266 1.984 12.428 1.00 76.12 220 TYR A CA 1
ATOM 1790 C C . TYR A 1 220 ? 9.463 2.700 11.796 1.00 76.12 220 TYR A C 1
ATOM 1792 O O . TYR A 1 220 ? 9.408 3.043 10.608 1.00 76.12 220 TYR A O 1
ATOM 1800 N N . ALA A 1 221 ? 10.565 2.864 12.531 1.00 80.94 221 ALA A N 1
ATOM 1801 C CA . ALA A 1 221 ? 11.806 3.405 11.985 1.00 80.94 221 ALA A CA 1
ATOM 1802 C C . ALA A 1 221 ? 12.384 2.495 10.886 1.00 80.94 221 ALA A C 1
ATOM 1804 O O . ALA A 1 221 ? 12.691 2.979 9.796 1.00 80.94 221 ALA A O 1
ATOM 1805 N N . CYS A 1 222 ? 12.448 1.178 11.112 1.00 82.25 222 CYS A N 1
ATOM 1806 C CA . CYS A 1 222 ? 12.908 0.203 10.117 1.00 82.25 222 CYS A CA 1
ATOM 1807 C C . CYS A 1 222 ? 12.039 0.206 8.852 1.00 82.25 222 CYS A C 1
ATOM 1809 O O . CYS A 1 222 ? 12.562 0.236 7.740 1.00 82.25 222 CYS A O 1
ATOM 1811 N N . ILE A 1 223 ? 10.712 0.229 8.997 1.00 80.00 223 ILE A N 1
ATOM 1812 C CA . ILE A 1 223 ? 9.787 0.273 7.855 1.00 80.00 223 ILE A CA 1
ATOM 1813 C C . ILE A 1 223 ? 9.955 1.572 7.063 1.00 80.00 223 ILE A C 1
ATOM 1815 O O . ILE A 1 223 ? 9.942 1.561 5.830 1.00 80.00 223 ILE A O 1
ATOM 1819 N N . THR A 1 224 ? 10.115 2.700 7.754 1.00 75.19 224 THR A N 1
ATOM 1820 C CA . THR A 1 224 ? 10.362 3.998 7.113 1.00 75.19 224 THR A CA 1
ATOM 1821 C C . THR A 1 224 ? 11.688 3.985 6.364 1.00 75.19 224 THR A C 1
ATOM 1823 O O . THR A 1 224 ? 11.740 4.402 5.210 1.00 75.19 224 THR A O 1
ATOM 1826 N N . LEU A 1 225 ? 12.731 3.419 6.967 1.00 81.00 225 LEU A N 1
ATOM 1827 C CA . LEU A 1 225 ? 14.031 3.227 6.342 1.00 81.00 225 LEU A CA 1
ATOM 1828 C C . LEU A 1 225 ? 13.913 2.372 5.074 1.00 81.00 225 LEU A C 1
ATOM 1830 O O . LEU A 1 225 ? 14.361 2.813 4.021 1.00 81.00 225 LEU A O 1
ATOM 1834 N N . VAL A 1 226 ? 13.225 1.225 5.111 1.00 79.56 226 VAL A N 1
ATOM 1835 C CA . VAL A 1 226 ? 12.990 0.394 3.914 1.00 79.56 226 VAL A CA 1
ATOM 1836 C C . VAL A 1 226 ? 12.262 1.179 2.824 1.00 79.56 226 VAL A C 1
ATOM 1838 O O . VAL A 1 226 ? 12.649 1.097 1.664 1.00 79.56 226 VAL A O 1
ATOM 1841 N N . LYS A 1 227 ? 11.251 1.989 3.160 1.00 72.50 227 LYS A N 1
ATOM 1842 C CA . LYS A 1 227 ? 10.552 2.837 2.175 1.00 72.50 227 LYS A CA 1
ATOM 1843 C C . LYS A 1 227 ? 11.465 3.890 1.563 1.00 72.50 227 LYS A C 1
ATOM 1845 O O . LYS A 1 227 ? 11.404 4.109 0.359 1.00 72.50 227 LYS A O 1
ATOM 1850 N N . VAL A 1 228 ? 12.310 4.519 2.375 1.00 74.06 228 VAL A N 1
ATOM 1851 C CA . VAL A 1 228 ? 13.322 5.480 1.925 1.00 74.06 228 VAL A CA 1
ATOM 1852 C C . VAL A 1 228 ? 14.318 4.791 0.989 1.00 74.06 228 VAL A C 1
ATOM 1854 O O . VAL A 1 228 ? 14.570 5.294 -0.104 1.00 74.06 228 VAL A O 1
ATOM 1857 N N . PHE A 1 229 ? 14.802 3.599 1.349 1.00 73.19 229 PHE A N 1
ATOM 1858 C CA . PHE A 1 229 ? 15.638 2.774 0.478 1.00 73.19 229 PHE A CA 1
ATOM 1859 C C . PHE A 1 229 ? 14.913 2.427 -0.824 1.00 73.19 229 PHE A C 1
ATOM 1861 O O . PHE A 1 229 ? 15.444 2.667 -1.898 1.00 73.19 229 PHE A O 1
ATOM 1868 N N . VAL A 1 230 ? 13.674 1.946 -0.779 1.00 72.50 230 VAL A N 1
ATOM 1869 C CA . VAL A 1 230 ? 12.908 1.661 -1.999 1.00 72.50 230 VAL A CA 1
ATOM 1870 C C . VAL A 1 230 ? 12.721 2.928 -2.830 1.00 72.50 230 VAL A C 1
ATOM 1872 O O . VAL A 1 230 ? 12.886 2.870 -4.036 1.00 72.50 230 VAL A O 1
ATOM 1875 N N . PHE A 1 231 ? 12.452 4.090 -2.240 1.00 70.06 231 PHE A N 1
ATOM 1876 C CA . PHE A 1 231 ? 12.289 5.333 -2.992 1.00 70.06 231 PHE A CA 1
ATOM 1877 C C . PHE A 1 231 ? 13.591 5.783 -3.679 1.00 70.06 231 PHE A C 1
ATOM 1879 O O . PHE A 1 231 ? 13.582 6.074 -4.874 1.00 70.06 231 PHE A O 1
ATOM 1886 N N . PHE A 1 232 ? 14.720 5.787 -2.962 1.00 67.69 232 PHE A N 1
ATOM 1887 C CA . PHE A 1 232 ? 16.018 6.204 -3.511 1.00 67.69 232 PHE A CA 1
ATOM 1888 C C . PHE A 1 232 ? 16.652 5.163 -4.444 1.00 67.69 232 PHE A C 1
ATOM 1890 O O . PHE A 1 232 ? 17.343 5.533 -5.393 1.00 67.69 232 PHE A O 1
ATOM 1897 N N . PHE A 1 233 ? 16.406 3.873 -4.209 1.00 67.44 233 PHE A N 1
ATOM 1898 C CA . PHE A 1 233 ? 16.990 2.766 -4.969 1.00 67.44 233 PHE A CA 1
ATOM 1899 C C . PHE A 1 233 ? 16.021 2.141 -5.986 1.00 67.44 233 PHE A C 1
ATOM 1901 O O . PHE A 1 233 ? 16.452 1.356 -6.825 1.00 67.44 233 PHE A O 1
ATOM 1908 N N . SER A 1 234 ? 14.739 2.516 -6.020 1.00 61.34 234 SER A N 1
ATOM 1909 C CA . SER A 1 234 ? 13.815 2.128 -7.103 1.00 61.34 234 SER A CA 1
ATOM 1910 C C . SER A 1 234 ? 14.328 2.556 -8.487 1.00 61.34 234 SER A C 1
ATOM 1912 O O . SER A 1 234 ? 14.313 1.731 -9.403 1.00 61.34 234 SER A O 1
ATOM 1914 N N . PRO A 1 235 ? 14.928 3.752 -8.663 1.00 57.84 235 PRO A N 1
ATOM 1915 C CA . PRO A 1 235 ? 15.618 4.089 -9.907 1.00 57.84 235 PRO A CA 1
ATOM 1916 C C . PRO A 1 235 ? 16.786 3.151 -10.260 1.00 57.84 235 PRO A C 1
ATOM 1918 O O . PRO A 1 235 ? 17.072 2.972 -11.440 1.00 57.84 235 PRO A O 1
ATOM 1921 N N . LEU A 1 236 ? 17.445 2.534 -9.269 1.00 56.56 236 LEU A N 1
ATOM 1922 C CA . LEU A 1 236 ? 18.488 1.515 -9.474 1.00 56.56 236 LEU A CA 1
ATOM 1923 C C . LEU A 1 236 ? 17.900 0.139 -9.837 1.00 56.56 236 LEU A C 1
ATOM 1925 O O . LEU A 1 236 ? 18.563 -0.631 -10.532 1.00 56.56 236 LEU A O 1
ATOM 1929 N N . LEU A 1 237 ? 16.664 -0.161 -9.413 1.00 55.25 237 LEU A N 1
ATOM 1930 C CA . LEU A 1 237 ? 15.921 -1.357 -9.836 1.00 55.25 237 LEU A CA 1
ATOM 1931 C C . LEU A 1 237 ? 15.459 -1.267 -11.290 1.00 55.25 237 LEU A C 1
ATOM 1933 O O . LEU A 1 237 ? 15.294 -2.302 -11.940 1.00 55.25 237 LEU A O 1
ATOM 1937 N N . ILE A 1 238 ? 15.275 -0.054 -11.824 1.00 56.91 238 ILE A N 1
ATOM 1938 C CA . ILE A 1 238 ? 15.089 0.116 -13.261 1.00 56.91 238 ILE A CA 1
ATOM 1939 C C . ILE A 1 238 ? 16.380 -0.376 -13.921 1.00 56.91 238 ILE A C 1
ATOM 1941 O O . ILE A 1 238 ? 17.438 0.211 -13.680 1.00 56.91 238 ILE A O 1
ATOM 1945 N N . PRO A 1 239 ? 16.321 -1.443 -14.747 1.00 56.19 239 PRO A N 1
ATOM 1946 C CA . PRO A 1 239 ? 17.505 -2.067 -15.305 1.00 56.19 239 PRO A CA 1
ATOM 1947 C C . PRO A 1 239 ? 18.429 -0.995 -15.850 1.00 56.19 239 PRO A C 1
ATOM 1949 O O . PRO A 1 239 ? 18.007 -0.207 -16.697 1.00 56.19 239 PRO A O 1
ATOM 1952 N N . THR A 1 240 ? 19.693 -0.982 -15.417 1.00 52.19 240 THR A N 1
ATOM 1953 C CA . THR A 1 240 ? 20.670 -0.006 -15.915 1.00 52.19 240 THR A CA 1
ATOM 1954 C C . THR A 1 240 ? 20.671 0.027 -17.433 1.00 52.19 240 THR A C 1
ATOM 1956 O O . THR A 1 240 ? 20.919 1.071 -17.979 1.00 52.19 240 THR A O 1
ATOM 1959 N N . LYS A 1 241 ? 20.272 -1.039 -18.136 1.00 51.88 241 LYS A N 1
ATOM 1960 C CA . LYS A 1 241 ? 20.101 -1.119 -19.601 1.00 51.88 241 LYS A CA 1
ATOM 1961 C C . LYS A 1 241 ? 19.009 -0.229 -20.217 1.00 51.88 241 LYS A C 1
ATOM 1963 O O . LYS A 1 241 ? 19.019 -0.073 -21.438 1.00 51.88 241 LYS A O 1
ATOM 1968 N N . LEU A 1 242 ? 18.083 0.318 -19.428 1.00 51.72 242 LEU A N 1
ATOM 1969 C CA . LEU A 1 242 ? 17.155 1.379 -19.843 1.00 51.72 242 LEU A CA 1
ATOM 1970 C C . LEU A 1 242 ? 17.852 2.749 -19.878 1.00 51.72 242 LEU A C 1
ATOM 1972 O O . LEU A 1 242 ? 17.535 3.566 -20.739 1.00 51.72 242 LEU A O 1
ATOM 1976 N N . TYR A 1 243 ? 18.836 2.974 -18.998 1.00 48.91 243 TYR A N 1
ATOM 1977 C CA . TYR A 1 243 ? 19.565 4.244 -18.864 1.00 48.91 243 TYR A CA 1
ATOM 1978 C C . TYR A 1 243 ? 21.002 4.214 -19.403 1.00 48.91 243 TYR A C 1
ATOM 1980 O O . TYR A 1 243 ? 21.559 5.250 -19.764 1.00 48.91 243 TYR A O 1
ATOM 1988 N N . SER A 1 244 ? 21.612 3.038 -19.488 1.00 46.69 244 SER A N 1
ATOM 1989 C CA . SER A 1 244 ? 22.992 2.821 -19.869 1.00 46.69 244 SER A CA 1
ATOM 1990 C C . SER A 1 244 ? 23.039 2.861 -21.379 1.00 46.69 244 SER A C 1
ATOM 1992 O O . SER A 1 244 ? 22.690 1.928 -22.115 1.00 46.69 244 SER A O 1
ATOM 1994 N N . ALA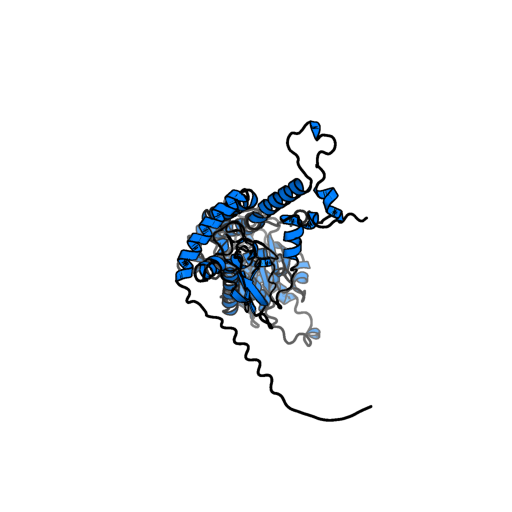 A 1 245 ? 23.455 4.044 -21.815 1.00 46.28 245 ALA A N 1
ATOM 1995 C CA . ALA A 1 245 ? 24.280 4.292 -22.975 1.00 46.28 245 ALA A CA 1
ATOM 1996 C C . ALA A 1 245 ? 25.302 3.159 -23.159 1.00 46.28 245 ALA A C 1
ATOM 1998 O O . ALA A 1 245 ? 26.482 3.249 -22.852 1.00 46.28 245 ALA A O 1
ATOM 1999 N N . SER A 1 246 ? 24.825 2.055 -23.701 1.00 46.34 246 SER A N 1
ATOM 2000 C CA . SER A 1 246 ? 25.583 0.858 -24.030 1.00 46.34 246 SER A CA 1
ATOM 2001 C C . SER A 1 246 ? 26.206 0.992 -25.424 1.00 46.34 246 SER A C 1
ATOM 2003 O O . SER A 1 246 ? 26.329 0.023 -26.172 1.00 46.34 246 SER A O 1
ATOM 2005 N N . TYR A 1 247 ? 26.578 2.230 -25.755 1.00 51.16 247 TYR A N 1
ATOM 2006 C CA . TYR A 1 247 ? 27.188 2.668 -27.005 1.00 51.16 247 TYR A CA 1
ATOM 2007 C C . TYR A 1 247 ? 28.464 3.482 -26.771 1.00 51.16 247 TYR A C 1
ATOM 2009 O O . TYR A 1 247 ? 28.952 4.127 -27.692 1.00 51.16 247 TYR A O 1
ATOM 2017 N N . VAL A 1 248 ? 29.057 3.432 -25.574 1.00 54.28 248 VAL A N 1
ATOM 2018 C CA . VAL A 1 248 ? 30.475 3.784 -25.474 1.00 54.28 248 VAL A CA 1
ATOM 2019 C C . VAL A 1 248 ? 31.239 2.613 -26.087 1.00 54.28 248 VAL A C 1
ATOM 2021 O O . VAL A 1 248 ? 31.255 1.512 -25.535 1.00 54.28 248 VAL A O 1
ATOM 2024 N N . ALA A 1 249 ? 31.773 2.815 -27.292 1.00 58.59 249 ALA A N 1
ATOM 2025 C CA . ALA A 1 249 ? 32.751 1.904 -27.865 1.00 58.59 249 ALA A CA 1
ATOM 2026 C C . ALA A 1 249 ? 33.962 1.913 -26.928 1.00 58.59 249 ALA A C 1
ATOM 2028 O O . ALA A 1 249 ? 34.682 2.905 -26.850 1.00 58.59 249 ALA A O 1
ATOM 2029 N N . SER A 1 250 ? 34.127 0.846 -26.157 1.00 66.94 250 SER A N 1
ATOM 2030 C CA . SER A 1 250 ? 35.292 0.664 -25.305 1.00 66.94 250 SER A CA 1
ATOM 2031 C C . SER A 1 250 ? 36.438 0.187 -26.188 1.00 66.94 250 SER A C 1
ATOM 2033 O O . SER A 1 250 ? 36.305 -0.815 -26.899 1.00 66.94 250 SER A O 1
ATOM 2035 N N . GLU A 1 251 ? 37.543 0.925 -26.176 1.00 74.56 251 GLU A N 1
ATOM 2036 C CA . GLU A 1 251 ? 38.774 0.501 -26.834 1.00 74.56 251 GLU A CA 1
ATOM 2037 C C . GLU 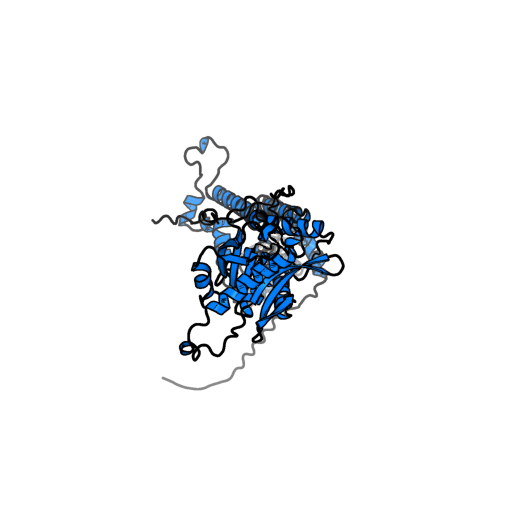A 1 251 ? 39.421 -0.597 -25.989 1.00 74.56 251 GLU A C 1
ATOM 2039 O O . GLU A 1 251 ? 39.809 -0.361 -24.848 1.00 74.56 251 GLU A O 1
ATOM 2044 N N . TYR A 1 252 ? 39.510 -1.804 -26.542 1.00 79.31 252 TYR A N 1
ATOM 2045 C CA . TYR A 1 252 ? 40.235 -2.913 -25.941 1.00 79.31 252 TYR A CA 1
ATOM 2046 C C . TYR A 1 252 ? 41.643 -2.947 -26.534 1.00 79.31 252 TYR A C 1
ATOM 2048 O O . TYR A 1 252 ? 41.796 -3.075 -27.750 1.00 79.31 252 TYR A O 1
ATOM 2056 N N . VAL A 1 253 ? 42.662 -2.767 -25.695 1.00 83.50 253 VAL A N 1
ATOM 2057 C CA . VAL A 1 253 ? 44.069 -2.795 -26.112 1.00 83.50 253 VAL A CA 1
ATOM 2058 C C . VAL A 1 253 ? 44.592 -4.210 -25.900 1.00 83.50 253 VAL A C 1
ATOM 2060 O O . VAL A 1 253 ? 44.710 -4.663 -24.767 1.00 83.50 253 VAL A O 1
ATOM 2063 N N . VAL A 1 254 ? 44.869 -4.913 -26.995 1.00 86.62 254 VAL A N 1
ATOM 2064 C CA . VAL A 1 254 ? 45.484 -6.240 -26.987 1.00 86.62 254 VAL A CA 1
ATOM 2065 C C . VAL A 1 254 ? 46.978 -6.069 -27.214 1.00 86.62 254 VAL A C 1
ATOM 2067 O O . VAL A 1 254 ? 47.395 -5.634 -28.290 1.00 86.62 254 VAL A O 1
ATOM 2070 N N . ASN A 1 255 ? 47.777 -6.435 -26.218 1.00 89.31 255 ASN A N 1
ATOM 2071 C CA . ASN A 1 255 ? 49.220 -6.554 -26.383 1.00 89.31 255 ASN A CA 1
ATOM 2072 C C . ASN A 1 255 ? 49.506 -7.883 -27.086 1.00 89.31 255 ASN A C 1
ATOM 2074 O O . ASN A 1 255 ? 49.113 -8.947 -26.609 1.00 89.31 255 ASN A O 1
ATOM 2078 N N . LEU A 1 256 ? 50.137 -7.822 -28.253 1.00 88.06 256 LEU A N 1
ATOM 2079 C CA . LEU A 1 256 ? 50.481 -9.003 -29.036 1.00 88.06 256 LEU A CA 1
ATOM 2080 C C . LEU A 1 256 ? 51.737 -9.643 -28.433 1.00 88.06 256 LEU A C 1
ATOM 2082 O O . LEU A 1 256 ? 52.755 -8.970 -28.290 1.00 88.06 256 LEU A O 1
ATOM 2086 N N . ALA A 1 257 ? 51.690 -10.944 -28.131 1.00 88.19 257 ALA A N 1
ATOM 2087 C CA . ALA A 1 257 ? 52.852 -11.682 -27.617 1.00 88.19 257 ALA A CA 1
ATOM 2088 C C . ALA A 1 257 ? 54.043 -11.654 -28.595 1.00 88.19 257 ALA A C 1
ATOM 2090 O O . ALA A 1 257 ? 55.200 -11.626 -28.188 1.00 88.19 257 ALA A O 1
ATOM 2091 N N . THR A 1 258 ? 53.757 -11.608 -29.898 1.00 90.88 258 THR A N 1
ATOM 2092 C CA . THR A 1 258 ? 54.752 -11.445 -30.961 1.00 90.88 258 THR A CA 1
ATOM 2093 C C . THR A 1 258 ? 54.385 -10.252 -31.835 1.00 90.88 258 THR A C 1
ATOM 2095 O O . THR A 1 258 ? 53.279 -10.199 -32.377 1.00 90.88 258 THR A O 1
ATOM 2098 N N . ALA A 1 259 ? 55.317 -9.313 -32.010 1.00 89.25 259 ALA A N 1
ATOM 2099 C CA . ALA A 1 259 ? 55.096 -8.125 -32.828 1.00 89.25 259 ALA A CA 1
ATOM 2100 C C . ALA A 1 259 ? 54.835 -8.493 -34.298 1.00 89.25 259 ALA A C 1
ATOM 2102 O O . ALA A 1 259 ? 55.617 -9.217 -34.923 1.00 89.25 259 ALA A O 1
ATOM 2103 N N . ILE A 1 260 ? 53.764 -7.949 -34.874 1.00 88.31 260 ILE A N 1
ATOM 2104 C CA . ILE A 1 260 ? 53.455 -8.137 -36.293 1.00 88.31 260 ILE A CA 1
ATOM 2105 C C . ILE A 1 260 ? 54.390 -7.235 -37.098 1.00 88.31 260 ILE A C 1
ATOM 2107 O O . ILE A 1 260 ? 54.315 -6.008 -37.007 1.00 88.31 260 ILE A O 1
ATOM 2111 N N . LYS A 1 261 ? 55.278 -7.843 -37.889 1.00 89.94 261 LYS A N 1
ATOM 2112 C CA . LYS A 1 261 ? 56.210 -7.134 -38.775 1.00 89.94 261 LYS A CA 1
ATOM 2113 C C . LYS A 1 261 ? 55.533 -6.880 -40.122 1.00 89.94 261 LYS A C 1
ATOM 2115 O O . LYS A 1 261 ? 55.173 -7.823 -40.821 1.00 89.94 261 LYS A O 1
ATOM 2120 N N . MET A 1 262 ? 55.380 -5.616 -40.499 1.00 88.88 262 MET A N 1
ATOM 2121 C CA . MET A 1 262 ? 54.857 -5.195 -41.800 1.00 88.88 262 MET A CA 1
ATOM 2122 C C . MET A 1 262 ? 55.837 -4.236 -42.476 1.00 88.88 262 MET A C 1
ATOM 2124 O O . MET A 1 262 ? 56.550 -3.502 -41.805 1.00 88.88 262 MET A O 1
ATOM 2128 N N . LYS A 1 263 ? 55.898 -4.248 -43.808 1.00 90.56 263 LYS A N 1
ATOM 2129 C CA . LYS A 1 263 ? 56.656 -3.257 -44.582 1.00 90.56 263 LYS A CA 1
ATOM 2130 C C . LYS A 1 263 ? 55.656 -2.296 -45.210 1.00 90.56 263 LYS A C 1
ATOM 2132 O O . LYS A 1 263 ? 54.754 -2.751 -45.912 1.00 90.56 263 LYS A O 1
ATOM 2137 N N . LEU A 1 264 ? 55.790 -1.007 -44.923 1.00 89.00 264 LEU A N 1
ATOM 2138 C CA . LEU A 1 264 ? 54.951 0.046 -45.484 1.00 89.00 264 LEU A CA 1
ATOM 2139 C C . LEU A 1 264 ? 55.755 0.826 -46.518 1.00 89.00 264 LEU A C 1
ATOM 2141 O O . LEU A 1 264 ? 56.929 1.108 -46.309 1.00 89.00 264 LEU A O 1
ATOM 2145 N N . PHE A 1 265 ? 55.109 1.154 -47.629 1.00 89.44 265 PHE A N 1
ATOM 2146 C CA . PHE A 1 265 ? 55.632 2.061 -48.639 1.00 89.44 265 PHE A CA 1
ATOM 2147 C C . PHE A 1 265 ? 54.608 3.178 -48.806 1.00 89.44 265 PHE A C 1
ATOM 2149 O O . PHE A 1 265 ? 53.438 2.897 -49.081 1.00 89.44 265 PHE A O 1
ATOM 2156 N N . ILE A 1 266 ? 55.027 4.417 -48.570 1.00 88.94 266 ILE A N 1
ATOM 2157 C CA . ILE A 1 266 ? 54.149 5.587 -48.577 1.00 88.94 266 ILE A CA 1
ATOM 2158 C C . ILE A 1 266 ? 54.576 6.459 -49.748 1.00 88.94 266 ILE A C 1
ATOM 2160 O O . ILE A 1 266 ? 55.713 6.910 -49.791 1.00 88.94 266 ILE A O 1
ATOM 2164 N N . THR A 1 267 ? 53.671 6.708 -50.689 1.00 88.12 267 THR A N 1
ATOM 2165 C CA . THR A 1 267 ? 53.942 7.572 -51.840 1.00 88.12 267 THR A CA 1
ATOM 2166 C C . THR A 1 267 ? 52.773 8.513 -52.096 1.00 88.12 267 THR A C 1
ATOM 2168 O O . THR A 1 267 ? 51.627 8.213 -51.751 1.00 88.12 267 THR A O 1
ATOM 2171 N N . LYS A 1 268 ? 53.068 9.654 -52.721 1.00 83.81 268 LYS A N 1
ATOM 2172 C CA . LYS A 1 268 ? 52.058 10.581 -53.249 1.00 83.81 268 LYS A CA 1
ATOM 2173 C C . LYS A 1 268 ? 51.651 10.234 -54.685 1.00 83.81 268 LYS A C 1
ATOM 2175 O O . LYS A 1 268 ? 50.586 10.661 -55.120 1.00 83.81 268 LYS A O 1
ATOM 2180 N N . SER A 1 269 ? 52.476 9.469 -55.407 1.00 82.00 269 SER A N 1
ATOM 2181 C CA . SER A 1 269 ? 52.220 9.100 -56.800 1.00 82.00 269 SER A CA 1
ATOM 2182 C C . SER A 1 269 ? 51.285 7.895 -56.901 1.00 82.00 269 SER A C 1
ATOM 2184 O O . SER A 1 269 ? 51.360 6.946 -56.119 1.00 82.00 269 SER A O 1
ATOM 2186 N N . THR A 1 270 ? 50.396 7.901 -57.893 1.00 73.06 270 THR A N 1
ATOM 2187 C CA . THR A 1 270 ? 49.529 6.753 -58.192 1.00 73.06 270 THR A CA 1
ATOM 2188 C C . THR A 1 270 ? 50.251 5.634 -58.936 1.00 73.06 270 THR A C 1
ATOM 2190 O O . THR A 1 270 ? 49.749 4.505 -58.939 1.00 73.06 270 THR A O 1
ATOM 2193 N N . GLU A 1 271 ? 51.407 5.938 -59.527 1.00 72.88 271 GLU A N 1
ATOM 2194 C CA . GLU A 1 271 ? 52.233 5.029 -60.316 1.00 72.88 271 GLU A CA 1
ATOM 2195 C C . GLU A 1 271 ? 53.464 4.618 -59.509 1.00 72.88 271 GLU A C 1
ATOM 2197 O O . GLU A 1 271 ? 54.284 5.448 -59.121 1.00 72.88 271 GLU A O 1
ATOM 2202 N N . THR A 1 272 ? 53.572 3.321 -59.219 1.00 72.25 272 THR A N 1
ATOM 2203 C CA . THR A 1 272 ? 54.679 2.748 -58.444 1.00 72.25 272 THR A CA 1
ATOM 2204 C C . THR A 1 272 ? 55.120 1.441 -59.084 1.00 72.25 272 THR A C 1
ATOM 2206 O O . THR A 1 272 ? 54.291 0.610 -59.449 1.00 72.25 272 THR A O 1
ATOM 2209 N N . SER A 1 273 ? 56.432 1.243 -59.202 1.00 75.69 273 SER A N 1
ATOM 2210 C CA . SER A 1 273 ? 57.044 0.014 -59.731 1.00 75.69 273 SER A CA 1
ATOM 2211 C C . SER A 1 273 ? 57.182 -1.096 -58.677 1.00 75.69 273 SER A C 1
ATOM 2213 O O . SER A 1 273 ? 57.686 -2.182 -58.965 1.00 75.69 273 SER A O 1
ATOM 2215 N N . ILE A 1 274 ? 56.737 -0.845 -57.442 1.00 80.38 274 ILE A N 1
ATOM 2216 C CA . ILE A 1 274 ? 56.910 -1.752 -56.306 1.00 80.38 274 ILE A CA 1
ATOM 2217 C C . ILE A 1 274 ? 55.752 -2.746 -56.243 1.00 80.38 274 ILE A C 1
ATOM 2219 O O . ILE A 1 274 ? 54.579 -2.378 -56.254 1.00 80.38 274 ILE A O 1
ATOM 2223 N N . ARG A 1 275 ? 56.079 -4.033 -56.098 1.00 79.25 275 ARG A N 1
ATOM 2224 C CA . ARG A 1 275 ? 55.088 -5.099 -55.917 1.00 79.25 275 ARG A CA 1
ATOM 2225 C C . ARG A 1 275 ? 54.505 -5.048 -54.500 1.00 79.25 275 ARG A C 1
ATOM 2227 O O . ARG A 1 275 ? 55.166 -5.442 -53.541 1.00 79.25 275 ARG A O 1
ATOM 2234 N N . TYR A 1 276 ? 53.257 -4.605 -54.365 1.00 82.38 276 TYR A N 1
ATOM 2235 C CA . TYR A 1 276 ? 52.534 -4.555 -53.089 1.00 82.38 276 TYR A CA 1
ATOM 2236 C C . TYR A 1 276 ? 51.453 -5.640 -52.986 1.00 82.38 276 TYR A C 1
ATOM 2238 O O . TYR A 1 276 ? 50.857 -6.052 -53.978 1.00 82.38 276 TYR A O 1
ATOM 2246 N N . LYS A 1 277 ? 51.177 -6.101 -51.756 1.00 85.75 277 LYS A N 1
ATOM 2247 C CA . LYS A 1 277 ? 50.113 -7.087 -51.476 1.00 85.75 277 LYS A CA 1
ATOM 2248 C C . LYS A 1 277 ? 48.734 -6.439 -51.308 1.00 85.75 277 LYS A C 1
ATOM 2250 O O . LYS A 1 277 ? 47.727 -7.051 -51.643 1.00 85.75 277 LYS A O 1
ATOM 2255 N N . LYS A 1 278 ? 48.681 -5.222 -50.759 1.00 86.38 278 LYS A N 1
ATOM 2256 C CA . LYS A 1 278 ? 47.448 -4.454 -50.550 1.00 86.38 278 LYS A CA 1
ATOM 2257 C C . LYS A 1 278 ? 47.762 -2.964 -50.623 1.00 86.38 278 LYS A C 1
ATOM 2259 O O . LYS A 1 278 ? 48.703 -2.515 -49.975 1.00 86.38 278 LYS A O 1
ATOM 2264 N N . ARG A 1 279 ? 46.976 -2.223 -51.402 1.00 86.12 279 ARG A N 1
ATOM 2265 C CA . ARG A 1 279 ? 47.020 -0.760 -51.475 1.00 86.12 279 ARG A CA 1
ATOM 2266 C C . ARG A 1 279 ? 45.946 -0.201 -50.548 1.00 86.12 279 ARG A C 1
ATOM 2268 O O . ARG A 1 279 ? 44.837 -0.726 -50.531 1.00 86.12 279 ARG A O 1
ATOM 2275 N N . LEU A 1 280 ? 46.297 0.815 -49.768 1.00 87.00 280 LEU A N 1
ATOM 2276 C CA . LEU A 1 280 ? 45.365 1.557 -48.924 1.00 87.00 280 LEU A CA 1
ATOM 2277 C C . LEU A 1 280 ? 45.342 2.998 -49.419 1.00 87.00 280 LEU A C 1
ATOM 2279 O O . LEU A 1 280 ? 46.398 3.610 -49.581 1.00 87.00 280 LEU A O 1
ATOM 2283 N N . THR A 1 281 ? 44.155 3.516 -49.691 1.00 86.06 281 THR A N 1
ATOM 2284 C CA . THR A 1 281 ? 43.954 4.928 -50.011 1.00 86.06 281 THR A CA 1
ATOM 2285 C C . THR A 1 281 ? 43.725 5.732 -48.728 1.00 86.06 281 THR A C 1
ATOM 2287 O O . THR A 1 281 ? 43.374 5.154 -47.694 1.00 86.06 281 THR A O 1
ATOM 2290 N N . PRO A 1 282 ? 43.905 7.065 -48.753 1.00 82.75 282 PRO A N 1
ATOM 2291 C CA . PRO A 1 282 ? 43.563 7.925 -47.622 1.00 82.75 282 PRO A CA 1
ATOM 2292 C C . PRO A 1 282 ? 42.120 7.738 -47.139 1.00 82.75 282 PRO A C 1
ATOM 2294 O O . PRO A 1 282 ? 41.879 7.835 -45.933 1.00 82.75 282 PRO A O 1
ATOM 2297 N N . ASP A 1 283 ? 41.198 7.428 -48.054 1.00 84.69 283 ASP A N 1
ATOM 2298 C CA . ASP A 1 283 ? 39.780 7.190 -47.771 1.00 84.69 283 ASP A CA 1
ATOM 2299 C C . ASP A 1 283 ? 39.570 5.910 -46.954 1.00 84.69 283 ASP A C 1
ATOM 2301 O O . ASP A 1 283 ? 38.839 5.929 -45.960 1.00 84.69 283 ASP A O 1
ATOM 2305 N N . ASP A 1 284 ? 40.316 4.845 -47.268 1.00 84.00 284 ASP A N 1
ATOM 2306 C CA . ASP A 1 284 ? 40.275 3.568 -46.538 1.00 84.00 284 ASP A CA 1
ATOM 2307 C C . ASP A 1 284 ? 40.750 3.694 -45.080 1.00 84.00 284 ASP A C 1
ATOM 2309 O O . ASP A 1 284 ? 40.385 2.887 -44.225 1.00 84.00 284 ASP A O 1
ATOM 2313 N N . ILE A 1 285 ? 41.577 4.703 -44.784 1.00 85.19 285 ILE A N 1
ATOM 2314 C CA . ILE A 1 285 ? 42.176 4.936 -43.458 1.00 85.19 285 ILE A CA 1
ATOM 2315 C C . ILE A 1 285 ? 41.584 6.151 -42.731 1.00 85.19 285 ILE A C 1
ATOM 2317 O O . ILE A 1 285 ? 42.133 6.593 -41.719 1.00 85.19 285 ILE A O 1
ATOM 2321 N N . THR A 1 28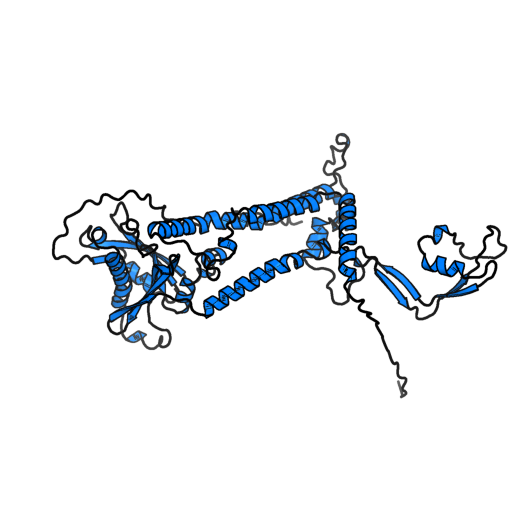6 ? 40.473 6.710 -43.221 1.00 82.31 286 THR A N 1
ATOM 2322 C CA . THR A 1 286 ? 39.802 7.884 -42.623 1.00 82.31 286 THR A CA 1
ATOM 2323 C C . THR A 1 286 ? 39.447 7.683 -41.153 1.00 82.31 286 THR A C 1
ATOM 2325 O O . THR A 1 286 ? 39.655 8.577 -40.332 1.00 82.31 286 THR A O 1
ATOM 2328 N N . GLU A 1 287 ? 38.980 6.492 -40.787 1.00 78.38 287 GLU A N 1
ATOM 2329 C CA . GLU A 1 287 ? 38.596 6.174 -39.409 1.00 78.38 287 GLU A CA 1
ATOM 2330 C C . GLU A 1 287 ? 39.800 5.919 -38.479 1.00 78.38 287 GLU A C 1
ATOM 2332 O O . GLU A 1 287 ? 39.655 5.889 -37.251 1.00 78.38 287 GLU A O 1
ATOM 2337 N N . TRP A 1 288 ? 41.007 5.748 -39.032 1.00 83.44 288 TRP A N 1
ATOM 2338 C CA . TRP A 1 288 ? 42.221 5.373 -38.299 1.00 83.44 288 TRP A CA 1
ATOM 2339 C C . TRP A 1 288 ? 43.081 6.592 -37.957 1.00 83.44 288 TRP A C 1
ATOM 2341 O O . TRP A 1 288 ? 44.267 6.655 -38.280 1.00 83.44 288 TRP A O 1
ATOM 2351 N N . ARG A 1 289 ? 42.493 7.565 -37.253 1.00 81.38 289 ARG A N 1
ATOM 2352 C CA . ARG A 1 289 ? 43.109 8.875 -36.965 1.00 81.38 289 ARG A CA 1
ATOM 2353 C C . ARG A 1 289 ? 44.567 8.809 -36.481 1.00 81.38 289 ARG A C 1
ATOM 2355 O O . ARG A 1 289 ? 45.420 9.479 -37.042 1.00 81.38 289 ARG A O 1
ATOM 2362 N N . ARG A 1 290 ? 44.875 7.958 -35.497 1.00 78.06 290 ARG A N 1
ATOM 2363 C CA . ARG A 1 290 ? 46.245 7.819 -34.958 1.00 78.06 290 ARG A CA 1
ATOM 2364 C C . ARG A 1 290 ? 47.221 7.152 -35.921 1.00 78.06 290 ARG A C 1
ATOM 2366 O O . ARG A 1 290 ? 48.418 7.400 -35.848 1.00 78.06 290 ARG A O 1
ATOM 2373 N N . PHE A 1 291 ? 46.724 6.259 -36.776 1.00 83.38 291 PHE A N 1
ATOM 2374 C CA . PHE A 1 291 ? 47.549 5.656 -37.816 1.00 83.38 291 PHE A CA 1
ATOM 2375 C C . PHE A 1 291 ? 47.910 6.714 -38.855 1.00 83.38 291 PHE A C 1
ATOM 2377 O O . PHE A 1 291 ? 49.075 6.816 -39.207 1.00 83.38 291 PHE A O 1
ATOM 2384 N N . ARG A 1 292 ? 46.951 7.565 -39.245 1.00 84.56 292 ARG A N 1
ATOM 2385 C CA . ARG A 1 292 ? 47.193 8.714 -40.125 1.00 84.56 292 ARG A CA 1
ATOM 2386 C C . ARG A 1 292 ? 48.207 9.696 -39.526 1.00 84.56 292 ARG A C 1
ATOM 2388 O O . ARG A 1 292 ? 49.198 9.987 -40.175 1.00 84.56 292 ARG A O 1
ATOM 2395 N N . GLU A 1 293 ? 48.031 10.082 -38.261 1.00 86.00 293 GLU A N 1
ATOM 2396 C CA . GLU A 1 293 ? 48.984 10.949 -37.543 1.00 86.00 293 GLU A CA 1
ATOM 2397 C C . GLU A 1 293 ? 50.408 10.354 -37.506 1.00 86.00 293 GLU A C 1
ATOM 2399 O O . GLU A 1 293 ? 51.384 11.091 -37.581 1.00 86.00 293 GLU A O 1
ATOM 2404 N N . LYS A 1 294 ? 50.549 9.020 -37.430 1.00 84.12 294 LYS A N 1
ATOM 2405 C CA . LYS A 1 294 ? 51.856 8.347 -37.533 1.00 84.12 294 LYS A CA 1
ATOM 2406 C C . LYS A 1 294 ? 52.373 8.250 -38.970 1.00 84.12 294 LYS A C 1
ATOM 2408 O O . LYS A 1 294 ? 53.580 8.335 -39.167 1.00 84.12 294 LYS A O 1
ATOM 2413 N N . LEU A 1 295 ? 51.501 8.072 -39.962 1.00 86.06 295 LEU A N 1
ATOM 2414 C CA . LEU A 1 295 ? 51.894 8.019 -41.373 1.00 86.06 295 LEU A CA 1
ATOM 2415 C C . LEU A 1 295 ? 52.546 9.323 -41.832 1.00 86.06 295 LEU A C 1
ATOM 2417 O O . LEU A 1 295 ? 53.522 9.269 -42.571 1.00 86.06 295 LEU A O 1
ATOM 2421 N N . ASP A 1 296 ? 52.067 10.461 -41.331 1.00 84.44 296 ASP A N 1
ATOM 2422 C CA . ASP A 1 296 ? 52.616 11.779 -41.666 1.00 84.44 296 ASP A CA 1
ATOM 2423 C C . ASP A 1 296 ? 54.056 11.980 -41.150 1.00 84.44 296 ASP A C 1
ATOM 2425 O O . ASP A 1 296 ? 54.770 12.855 -41.631 1.00 84.44 296 ASP A O 1
ATOM 2429 N N . THR A 1 297 ? 54.506 11.161 -40.190 1.00 88.31 297 THR A N 1
ATOM 2430 C CA . THR A 1 297 ? 55.874 11.222 -39.637 1.00 88.31 297 THR A CA 1
ATOM 2431 C C . THR A 1 297 ? 56.891 10.368 -40.394 1.00 88.31 297 THR A C 1
ATOM 2433 O O . THR A 1 297 ? 58.088 10.458 -40.124 1.00 88.31 297 THR A O 1
ATOM 2436 N N . PHE A 1 298 ? 56.438 9.525 -41.322 1.00 88.81 298 PHE A N 1
ATOM 2437 C CA . PHE A 1 298 ? 57.297 8.597 -42.049 1.00 88.81 298 PHE A CA 1
ATOM 2438 C C . PHE A 1 298 ? 57.825 9.205 -43.362 1.00 88.81 298 PHE A C 1
ATOM 2440 O O . PHE A 1 298 ? 57.094 9.945 -44.024 1.00 88.81 298 PHE A O 1
ATOM 2447 N N . PRO A 1 299 ? 59.075 8.896 -43.771 1.00 88.94 299 PRO A N 1
ATOM 2448 C CA . PRO A 1 299 ? 59.619 9.365 -45.042 1.00 88.94 299 PRO A CA 1
ATOM 2449 C C . PRO A 1 299 ? 58.824 8.818 -46.236 1.00 88.94 299 PRO A C 1
ATOM 2451 O O . PRO A 1 299 ? 58.342 7.682 -46.228 1.00 88.94 299 PRO A O 1
ATOM 2454 N N . LEU A 1 300 ? 58.676 9.659 -47.260 1.00 88.88 300 LEU A N 1
ATOM 2455 C CA . LEU A 1 300 ? 58.007 9.313 -48.513 1.00 88.88 300 LEU A CA 1
ATOM 2456 C C . LEU A 1 300 ? 58.961 8.546 -49.432 1.00 88.88 300 LEU A C 1
ATOM 2458 O O . LEU A 1 300 ? 60.163 8.782 -49.418 1.00 88.88 300 LEU A O 1
ATOM 2462 N N . ASP A 1 301 ? 58.394 7.660 -50.247 1.00 85.75 301 ASP A N 1
ATOM 2463 C CA . ASP A 1 301 ? 59.073 6.889 -51.293 1.00 85.75 301 ASP A CA 1
ATOM 2464 C C . ASP A 1 301 ? 60.180 5.934 -50.793 1.00 85.75 301 ASP A C 1
ATOM 2466 O O . ASP A 1 301 ? 61.000 5.446 -51.570 1.00 85.75 301 ASP A O 1
ATOM 2470 N N . GLU A 1 302 ? 60.132 5.558 -49.510 1.00 87.94 302 GLU A N 1
ATOM 2471 C CA . GLU A 1 302 ? 61.004 4.552 -48.894 1.00 87.94 302 GLU A CA 1
ATOM 2472 C C . GLU A 1 302 ? 60.208 3.370 -48.308 1.00 87.94 302 GLU A C 1
ATOM 2474 O O . GLU A 1 302 ? 59.055 3.497 -47.887 1.00 87.94 302 GLU A O 1
ATOM 2479 N N . ILE A 1 303 ? 60.822 2.177 -48.287 1.00 87.31 303 ILE A N 1
ATOM 2480 C CA . ILE A 1 303 ? 60.221 0.973 -47.691 1.00 87.31 303 ILE A CA 1
ATOM 2481 C C . ILE A 1 303 ? 60.582 0.915 -46.207 1.00 87.31 303 ILE A C 1
ATOM 2483 O O . ILE A 1 303 ? 61.712 0.591 -45.842 1.00 87.31 303 ILE A O 1
ATOM 2487 N N . ILE A 1 304 ? 59.593 1.138 -45.346 1.00 90.12 304 ILE A N 1
ATOM 2488 C CA . ILE A 1 304 ? 59.784 1.239 -43.899 1.00 90.12 304 ILE A CA 1
ATOM 2489 C C . ILE A 1 304 ? 59.298 -0.045 -43.216 1.00 90.12 304 ILE A C 1
ATOM 2491 O O . ILE A 1 304 ? 58.128 -0.422 -43.363 1.00 90.12 304 ILE A O 1
ATOM 2495 N N . PRO A 1 305 ? 60.148 -0.738 -42.438 1.00 89.44 305 PRO A N 1
ATOM 2496 C CA . PRO A 1 305 ? 59.709 -1.839 -41.595 1.00 89.44 305 PRO A CA 1
ATOM 2497 C C . PRO A 1 305 ? 59.000 -1.294 -40.347 1.00 89.44 305 PRO A C 1
ATOM 2499 O O . PRO A 1 305 ? 59.613 -0.680 -39.480 1.00 89.44 305 PRO A O 1
ATOM 2502 N N . VAL A 1 306 ? 57.702 -1.558 -40.225 1.00 88.81 306 VAL A N 1
ATOM 2503 C CA . VAL A 1 306 ? 56.884 -1.196 -39.064 1.00 88.81 306 VAL A CA 1
ATOM 2504 C C . VAL A 1 306 ? 56.564 -2.443 -38.248 1.00 88.81 306 VAL A C 1
ATOM 2506 O O . VAL A 1 306 ? 56.160 -3.478 -38.781 1.00 88.81 306 VAL A O 1
ATOM 2509 N N . GLN A 1 307 ? 56.738 -2.345 -36.933 1.00 89.19 307 GLN A N 1
ATOM 2510 C CA . GLN A 1 307 ? 56.370 -3.396 -35.988 1.00 89.19 307 GLN A CA 1
ATOM 2511 C C . GLN A 1 307 ? 55.153 -2.951 -35.179 1.00 89.19 307 GLN A C 1
ATOM 2513 O O . GLN A 1 307 ? 55.180 -1.907 -34.530 1.00 89.19 307 GLN A O 1
ATOM 2518 N N . VAL A 1 308 ? 54.083 -3.743 -35.213 1.00 87.69 308 VAL A N 1
ATOM 2519 C CA . VAL A 1 308 ? 52.862 -3.486 -34.441 1.00 87.69 308 VAL A CA 1
ATOM 2520 C C . VAL A 1 308 ? 52.831 -4.422 -33.239 1.00 87.69 308 VAL A C 1
ATOM 2522 O O . VAL A 1 308 ? 52.692 -5.634 -33.394 1.00 87.69 308 VAL A O 1
ATOM 2525 N N . GLN A 1 309 ? 52.998 -3.845 -32.049 1.00 87.19 309 GLN A N 1
ATOM 2526 C CA . GLN A 1 309 ? 52.998 -4.554 -30.761 1.00 87.19 309 GLN A CA 1
ATOM 2527 C C . GLN A 1 309 ? 51.641 -4.475 -30.044 1.00 87.19 309 GLN A C 1
ATOM 2529 O O . GLN A 1 309 ? 51.290 -5.371 -29.283 1.00 87.19 309 GLN A O 1
ATOM 2534 N N . GLU A 1 310 ? 50.847 -3.439 -30.327 1.00 88.31 310 GLU A N 1
ATOM 2535 C CA . GLU A 1 310 ? 49.527 -3.227 -29.729 1.00 88.31 310 GLU A CA 1
ATOM 2536 C C . GLU A 1 310 ? 48.445 -3.186 -30.807 1.00 88.31 310 GLU A C 1
ATOM 2538 O O . GLU A 1 310 ? 48.545 -2.428 -31.777 1.00 88.31 310 GLU A O 1
ATOM 2543 N N . LEU A 1 311 ? 47.368 -3.942 -30.602 1.00 84.94 311 LEU A N 1
ATOM 2544 C CA . LEU A 1 311 ? 46.168 -3.890 -31.426 1.00 84.94 311 LEU A CA 1
ATOM 2545 C C . LEU A 1 311 ? 45.013 -3.312 -30.604 1.00 84.94 311 LEU A C 1
ATOM 2547 O O . LEU A 1 311 ? 44.612 -3.874 -29.590 1.00 84.94 311 LEU A O 1
ATOM 2551 N N . ARG A 1 312 ? 44.450 -2.185 -31.047 1.00 81.94 312 ARG A N 1
ATOM 2552 C CA . ARG A 1 312 ? 43.307 -1.550 -30.377 1.00 81.94 312 ARG A CA 1
ATOM 2553 C C . ARG A 1 312 ? 42.020 -1.893 -31.106 1.00 81.94 312 ARG A C 1
ATOM 2555 O O . ARG A 1 312 ? 41.785 -1.415 -32.212 1.00 81.94 312 ARG A O 1
ATOM 2562 N N . ILE A 1 313 ? 41.182 -2.708 -30.481 1.00 82.94 313 ILE A N 1
ATOM 2563 C CA . ILE A 1 313 ? 39.900 -3.137 -31.036 1.00 82.94 313 ILE A CA 1
ATOM 2564 C C . ILE A 1 313 ? 38.794 -2.307 -30.394 1.00 82.94 313 ILE A C 1
ATOM 2566 O O . ILE A 1 313 ? 38.606 -2.330 -29.179 1.00 82.94 313 ILE A O 1
ATOM 2570 N N . LYS A 1 314 ? 38.011 -1.598 -31.208 1.00 77.00 314 LYS A N 1
ATOM 2571 C CA . LYS A 1 314 ? 36.767 -0.979 -30.738 1.00 77.00 314 LYS A CA 1
ATOM 2572 C C . LYS A 1 314 ? 35.704 -2.063 -30.604 1.00 77.00 314 LYS A C 1
ATOM 2574 O O . LYS A 1 314 ? 35.097 -2.476 -31.591 1.00 77.00 314 LYS A O 1
ATOM 2579 N N . VAL A 1 315 ? 35.472 -2.529 -29.380 1.00 75.88 315 VAL A N 1
ATOM 2580 C CA . VAL A 1 315 ? 34.426 -3.516 -29.094 1.00 75.88 315 VAL A CA 1
ATOM 2581 C C . VAL A 1 315 ? 33.194 -2.788 -28.567 1.00 75.88 315 VAL A C 1
ATOM 2583 O O . VAL A 1 315 ? 33.276 -1.855 -27.767 1.00 75.88 315 VAL A O 1
ATOM 2586 N N . LYS A 1 316 ? 32.007 -3.207 -29.015 1.00 66.38 316 LYS A N 1
ATOM 2587 C CA . LYS A 1 316 ? 30.753 -2.741 -28.411 1.00 66.38 316 LYS A CA 1
ATOM 2588 C C . LYS A 1 316 ? 30.718 -3.248 -26.969 1.00 66.38 316 LYS A C 1
ATOM 2590 O O . LYS A 1 316 ? 30.639 -4.459 -26.783 1.00 66.38 316 LYS A O 1
ATOM 2595 N N . GLY A 1 317 ? 30.693 -2.356 -25.975 1.00 62.94 317 GLY A N 1
ATOM 2596 C CA . GLY A 1 317 ? 30.749 -2.726 -24.550 1.00 62.94 317 GLY A CA 1
ATOM 2597 C C . GLY A 1 317 ? 29.713 -3.775 -24.110 1.00 62.94 317 GLY A C 1
ATOM 2598 O O . GLY A 1 317 ? 29.974 -4.551 -23.206 1.00 62.94 317 GLY A O 1
ATOM 2599 N N . LYS A 1 318 ? 28.579 -3.911 -24.820 1.00 58.78 318 LYS A N 1
ATOM 2600 C CA . LYS A 1 318 ? 27.593 -4.998 -24.611 1.00 58.78 318 LYS A CA 1
ATOM 2601 C C . LYS A 1 318 ? 28.144 -6.422 -24.783 1.00 58.78 318 LYS A C 1
ATOM 2603 O O . LYS A 1 318 ? 27.474 -7.357 -24.356 1.00 58.78 318 LYS A O 1
ATOM 2608 N N . ARG A 1 319 ? 29.255 -6.586 -25.508 1.00 62.62 319 ARG A N 1
ATOM 2609 C CA . ARG A 1 319 ? 29.899 -7.878 -25.795 1.00 62.62 319 ARG A CA 1
ATOM 2610 C C . ARG A 1 319 ? 31.028 -8.208 -24.820 1.00 62.62 319 ARG A C 1
ATOM 2612 O O . ARG A 1 319 ? 31.506 -9.331 -24.848 1.00 62.62 319 ARG A O 1
ATOM 2619 N N . ILE A 1 320 ? 31.433 -7.254 -23.985 1.00 65.88 320 ILE A N 1
ATOM 2620 C CA . ILE A 1 320 ? 32.402 -7.487 -22.920 1.00 65.88 320 ILE A CA 1
ATOM 2621 C C . ILE A 1 320 ? 31.586 -7.980 -21.727 1.00 65.88 320 ILE A C 1
ATOM 2623 O O . ILE A 1 320 ? 30.889 -7.199 -21.081 1.00 65.88 320 ILE A O 1
ATOM 2627 N N . ILE A 1 321 ? 31.563 -9.294 -21.535 1.00 59.56 321 ILE A N 1
ATOM 2628 C CA . ILE A 1 321 ? 30.903 -9.934 -20.397 1.00 59.56 321 ILE A CA 1
ATOM 2629 C C . ILE A 1 321 ? 31.971 -10.016 -19.301 1.00 59.56 321 ILE A C 1
ATOM 2631 O O . ILE A 1 321 ? 32.999 -10.637 -19.557 1.00 59.56 321 ILE A O 1
ATOM 2635 N N . PRO A 1 322 ? 31.807 -9.355 -18.142 1.00 62.16 322 PRO A N 1
ATOM 2636 C CA . PRO A 1 322 ? 32.713 -9.572 -17.022 1.00 62.16 322 PRO A CA 1
ATOM 2637 C C . PRO A 1 322 ? 32.523 -11.001 -16.498 1.00 62.16 322 PRO A C 1
ATOM 2639 O O . PRO A 1 322 ? 31.393 -11.485 -16.455 1.00 62.16 322 PRO A O 1
ATOM 2642 N N . ASP A 1 323 ? 33.611 -11.654 -16.084 1.00 58.91 323 ASP A N 1
ATOM 2643 C CA . ASP A 1 323 ? 33.638 -13.090 -15.746 1.00 58.91 323 ASP A CA 1
ATOM 2644 C C . ASP A 1 323 ? 32.618 -13.511 -14.667 1.00 58.91 323 ASP A C 1
ATOM 2646 O O . ASP A 1 323 ? 32.219 -14.670 -14.610 1.00 58.91 323 ASP A O 1
ATOM 2650 N N . ASN A 1 324 ? 32.135 -12.562 -13.854 1.00 61.03 324 ASN A N 1
ATOM 2651 C CA . ASN A 1 324 ? 31.204 -12.805 -12.748 1.00 61.03 324 ASN A CA 1
ATOM 2652 C C . ASN A 1 324 ? 29.733 -12.431 -13.024 1.00 61.03 324 ASN A C 1
ATOM 2654 O O . ASN A 1 324 ? 28.907 -12.592 -12.126 1.00 61.03 324 ASN A O 1
ATOM 2658 N N . ASP A 1 325 ? 29.367 -11.940 -14.216 1.00 61.44 325 ASP A N 1
ATOM 2659 C CA . ASP A 1 325 ? 27.960 -11.634 -14.522 1.00 61.44 325 ASP A CA 1
ATOM 2660 C C . ASP A 1 325 ? 27.284 -12.787 -15.282 1.00 61.44 325 ASP A C 1
ATOM 2662 O O . ASP A 1 325 ? 27.643 -13.054 -16.437 1.00 61.44 325 ASP A O 1
ATOM 2666 N N . PRO A 1 326 ? 26.234 -13.426 -14.725 1.00 60.97 326 PRO A N 1
ATOM 2667 C CA . PRO A 1 326 ? 25.478 -14.422 -15.467 1.00 60.97 326 PRO A CA 1
ATOM 2668 C C . PRO A 1 326 ? 24.873 -13.777 -16.730 1.00 60.97 326 PRO A C 1
ATOM 2670 O O . PRO A 1 326 ? 24.177 -12.753 -16.655 1.00 60.97 326 PRO A O 1
ATOM 2673 N N . PRO A 1 327 ? 25.092 -14.359 -17.925 1.00 59.25 327 PRO A N 1
ATOM 2674 C CA . PRO A 1 327 ? 24.725 -13.724 -19.191 1.00 59.25 327 PRO A CA 1
ATOM 2675 C C . PRO A 1 327 ? 23.206 -13.504 -19.334 1.00 59.25 327 PRO A C 1
ATOM 2677 O O . PRO A 1 327 ? 22.774 -12.573 -20.033 1.00 59.25 327 PRO A O 1
ATOM 2680 N N . THR A 1 328 ? 22.386 -14.288 -18.625 1.00 63.00 328 THR A N 1
ATOM 2681 C CA . THR A 1 328 ? 20.923 -14.330 -18.755 1.00 63.00 328 THR A CA 1
ATOM 2682 C C . THR A 1 328 ? 20.208 -14.299 -17.401 1.00 63.00 328 THR A C 1
ATOM 2684 O O . THR A 1 328 ? 19.921 -15.333 -16.810 1.00 63.00 328 THR A O 1
ATOM 2687 N N . GLY A 1 329 ? 19.846 -13.108 -16.918 1.00 68.25 329 GLY A N 1
ATOM 2688 C CA . GLY A 1 329 ? 18.827 -12.985 -15.868 1.00 68.25 329 GLY A CA 1
ATOM 2689 C C . GLY A 1 329 ? 17.423 -13.230 -16.434 1.00 68.25 329 GLY A C 1
ATOM 2690 O O . GLY A 1 329 ? 17.138 -12.807 -17.554 1.00 68.25 329 GLY A O 1
ATOM 2691 N N . VAL A 1 330 ? 16.523 -13.847 -15.663 1.00 73.12 330 VAL A N 1
ATOM 2692 C CA . VAL A 1 330 ? 15.139 -14.162 -16.087 1.00 73.12 330 VAL A CA 1
ATOM 2693 C C . VAL A 1 330 ? 14.419 -12.928 -16.650 1.00 73.12 330 VAL A C 1
ATOM 2695 O O . VAL A 1 330 ? 13.926 -12.952 -17.776 1.00 73.12 330 VAL A O 1
ATOM 2698 N N . PHE A 1 331 ? 14.463 -11.797 -15.937 1.00 66.81 331 PHE A N 1
ATOM 2699 C CA . PHE A 1 331 ? 13.875 -10.535 -16.405 1.00 66.81 331 PHE A CA 1
ATOM 2700 C C . PHE A 1 331 ? 14.521 -10.000 -17.689 1.00 66.81 331 PHE A C 1
ATOM 2702 O O . PHE A 1 331 ? 13.839 -9.406 -18.523 1.00 66.81 331 PHE A O 1
ATOM 2709 N N . ARG A 1 332 ? 15.827 -10.231 -17.888 1.00 68.25 332 ARG A N 1
ATOM 2710 C CA . ARG A 1 332 ? 16.530 -9.853 -19.123 1.00 68.25 332 ARG A CA 1
ATOM 2711 C C . ARG A 1 332 ? 16.029 -10.684 -20.295 1.00 68.25 332 ARG A C 1
ATOM 2713 O O . ARG A 1 332 ? 15.808 -10.115 -21.358 1.00 68.25 332 ARG A O 1
ATOM 2720 N N . THR A 1 333 ? 15.852 -11.986 -20.103 1.00 75.44 333 THR A N 1
ATOM 2721 C CA . THR A 1 333 ? 15.338 -12.899 -21.128 1.00 75.44 333 THR A CA 1
ATOM 2722 C C . THR A 1 333 ? 13.907 -12.532 -21.510 1.00 75.44 333 THR A C 1
ATOM 2724 O O . THR A 1 333 ? 13.619 -12.376 -22.693 1.00 75.44 333 THR A O 1
ATOM 2727 N N . ILE A 1 334 ? 13.039 -12.278 -20.526 1.00 74.56 334 ILE A N 1
ATOM 2728 C CA . ILE A 1 334 ? 11.659 -11.825 -20.759 1.00 74.56 334 ILE A CA 1
ATOM 2729 C C . ILE A 1 334 ? 11.650 -10.492 -21.520 1.00 74.56 334 ILE A C 1
ATOM 2731 O O . ILE A 1 334 ? 10.973 -10.364 -22.536 1.00 74.56 334 ILE A O 1
ATOM 2735 N N . TYR A 1 335 ? 12.447 -9.510 -21.088 1.00 73.50 335 TYR A N 1
ATOM 2736 C CA . TYR A 1 335 ? 12.540 -8.211 -21.756 1.00 73.50 335 TYR A CA 1
ATOM 2737 C C . TYR A 1 335 ? 13.078 -8.325 -23.193 1.00 73.50 335 TYR A C 1
ATOM 2739 O O . TYR A 1 335 ? 12.528 -7.737 -24.124 1.00 73.50 335 TYR A O 1
ATOM 2747 N N . ASP A 1 336 ? 14.159 -9.075 -23.401 1.00 72.31 336 ASP A N 1
ATOM 2748 C CA . ASP A 1 336 ? 14.772 -9.223 -24.719 1.00 72.31 336 ASP A CA 1
ATOM 2749 C C . ASP A 1 336 ? 13.858 -10.007 -25.686 1.00 72.31 336 ASP A C 1
ATOM 2751 O O . ASP A 1 336 ? 13.790 -9.659 -26.868 1.00 72.31 336 ASP A O 1
ATOM 2755 N N . ASN A 1 337 ? 13.116 -11.003 -25.195 1.00 76.56 337 ASN A N 1
ATOM 2756 C CA . ASN A 1 337 ? 12.220 -11.815 -26.019 1.00 76.56 337 ASN A CA 1
ATOM 2757 C C . ASN A 1 337 ? 10.880 -11.124 -26.294 1.00 76.56 337 ASN A C 1
ATOM 2759 O O . ASN A 1 337 ? 10.473 -11.086 -27.451 1.00 76.56 337 ASN A O 1
ATOM 2763 N N . LEU A 1 338 ? 10.228 -10.539 -25.281 1.00 71.31 338 LEU A N 1
ATOM 2764 C CA . LEU A 1 338 ? 8.908 -9.911 -25.425 1.00 71.31 338 LEU A CA 1
ATOM 2765 C C . LEU A 1 338 ? 9.000 -8.453 -25.896 1.00 71.31 338 LEU A C 1
ATOM 2767 O O . LEU A 1 338 ? 8.393 -8.082 -26.895 1.00 71.31 338 LEU A O 1
ATOM 2771 N N . ILE A 1 339 ? 9.791 -7.612 -25.218 1.00 67.31 339 ILE A N 1
ATOM 2772 C CA . ILE A 1 339 ? 9.814 -6.156 -25.468 1.00 67.31 339 ILE A CA 1
ATOM 2773 C C . ILE A 1 339 ? 10.698 -5.801 -26.669 1.00 67.31 339 ILE A C 1
ATOM 2775 O O . ILE A 1 339 ? 10.341 -4.941 -27.476 1.00 67.31 339 ILE A O 1
ATOM 2779 N N . ARG A 1 340 ? 11.861 -6.453 -26.811 1.00 68.12 340 ARG A N 1
ATOM 2780 C CA . ARG A 1 340 ? 12.742 -6.263 -27.981 1.00 68.12 340 ARG A CA 1
ATOM 2781 C C . ARG A 1 340 ? 12.445 -7.210 -29.140 1.00 68.12 340 ARG A C 1
ATOM 2783 O O . ARG A 1 340 ? 13.113 -7.089 -30.165 1.00 68.12 340 ARG A O 1
ATOM 2790 N N . CYS A 1 341 ? 11.499 -8.138 -28.980 1.00 71.75 341 CYS A N 1
ATOM 2791 C CA . CYS A 1 341 ? 11.147 -9.125 -30.003 1.00 71.75 341 CYS A CA 1
ATOM 2792 C C . CYS A 1 341 ? 12.375 -9.861 -30.580 1.00 71.75 341 CYS A C 1
ATOM 2794 O O . CYS A 1 341 ? 12.411 -10.194 -31.764 1.00 71.75 341 CYS A O 1
ATOM 2796 N N . LYS A 1 342 ? 13.409 -10.140 -29.765 1.00 75.69 342 LYS A N 1
ATOM 2797 C CA . LYS A 1 342 ? 14.587 -10.895 -30.238 1.00 75.69 342 LYS A CA 1
ATOM 2798 C C . LYS A 1 342 ? 14.250 -12.327 -30.639 1.00 75.69 342 LYS A C 1
ATOM 2800 O O . LYS A 1 342 ? 15.047 -12.928 -31.353 1.00 75.69 342 LYS A O 1
ATOM 2805 N N . ILE A 1 343 ? 13.079 -12.828 -30.240 1.00 78.50 343 ILE A N 1
ATOM 2806 C CA . ILE A 1 343 ? 12.550 -14.127 -30.660 1.00 78.50 343 ILE A CA 1
ATOM 2807 C C . ILE A 1 343 ? 12.494 -14.254 -32.190 1.00 78.50 343 ILE A C 1
ATOM 2809 O O . ILE A 1 343 ? 12.714 -15.338 -32.707 1.00 78.50 343 ILE A O 1
ATOM 2813 N N . LYS A 1 344 ? 12.348 -13.134 -32.920 1.00 74.50 344 LYS A N 1
ATOM 2814 C CA . LYS A 1 344 ? 12.422 -13.089 -34.388 1.00 74.50 344 LYS A CA 1
ATOM 2815 C C . LYS A 1 344 ? 13.746 -13.623 -34.949 1.00 74.50 344 LYS A C 1
ATOM 2817 O O . LYS A 1 344 ? 13.784 -14.062 -36.084 1.00 74.50 344 LYS A O 1
ATOM 2822 N N . ARG A 1 345 ? 14.848 -13.539 -34.197 1.00 77.38 345 ARG A N 1
ATOM 2823 C CA . ARG A 1 345 ? 16.170 -14.003 -34.656 1.00 77.38 345 ARG A CA 1
ATOM 2824 C C . ARG A 1 345 ? 16.389 -15.498 -34.446 1.00 77.38 345 ARG A C 1
ATOM 2826 O O . ARG A 1 345 ? 17.467 -15.982 -34.765 1.00 77.38 345 ARG A O 1
ATOM 2833 N N . LEU A 1 346 ? 15.430 -16.188 -33.836 1.00 81.75 346 LEU A N 1
ATOM 2834 C CA . LEU A 1 346 ? 15.451 -17.637 -33.746 1.00 81.75 346 LEU A CA 1
ATOM 2835 C C . LEU A 1 346 ? 14.829 -18.175 -35.028 1.00 81.75 346 LEU A C 1
ATOM 2837 O O . LEU A 1 346 ? 13.660 -17.895 -35.295 1.00 81.75 346 LEU A O 1
ATOM 2841 N N . ASP A 1 347 ? 15.604 -18.970 -35.766 1.00 80.31 347 ASP A N 1
ATOM 2842 C CA . ASP A 1 347 ? 15.225 -19.558 -37.054 1.00 80.31 347 ASP A CA 1
ATOM 2843 C C . ASP A 1 347 ? 13.761 -20.037 -37.136 1.00 80.31 347 ASP A C 1
ATOM 2845 O O . ASP A 1 347 ? 13.072 -19.595 -38.059 1.00 80.31 347 ASP A O 1
ATOM 2849 N N . PRO A 1 348 ? 13.210 -20.808 -36.168 1.00 82.62 348 PRO A N 1
ATOM 2850 C CA . PRO A 1 348 ? 11.831 -21.304 -36.259 1.00 82.62 348 PRO A CA 1
ATOM 2851 C C . PRO A 1 348 ? 10.739 -20.224 -36.169 1.00 82.62 348 PRO A C 1
ATOM 2853 O O . PRO A 1 348 ? 9.602 -20.473 -36.559 1.00 82.62 348 PRO A O 1
ATOM 2856 N N . PHE A 1 349 ? 11.042 -19.032 -35.650 1.00 78.69 349 PHE A N 1
ATOM 2857 C CA . PHE A 1 349 ? 10.057 -17.958 -35.463 1.00 78.69 349 PHE A CA 1
ATOM 2858 C C . PHE A 1 349 ? 10.179 -16.833 -36.491 1.00 78.69 349 PHE A C 1
ATOM 2860 O O . PHE A 1 349 ? 9.268 -16.008 -36.589 1.00 78.69 349 PHE A O 1
ATOM 2867 N N . THR A 1 350 ? 11.271 -16.796 -37.258 1.00 82.75 350 THR A N 1
ATOM 2868 C CA . THR A 1 350 ? 11.561 -15.755 -38.256 1.00 82.75 350 THR A CA 1
ATOM 2869 C C . THR A 1 350 ? 10.433 -15.631 -39.278 1.00 82.75 350 THR A C 1
ATOM 2871 O O . THR A 1 350 ? 9.887 -14.548 -39.478 1.00 82.75 350 THR A O 1
ATOM 2874 N N . GLU A 1 351 ? 10.017 -16.762 -39.849 1.00 81.19 351 GLU A N 1
ATOM 2875 C CA . GLU A 1 351 ? 8.991 -16.822 -40.893 1.00 81.19 351 GLU A CA 1
ATOM 2876 C C . GLU A 1 351 ? 7.613 -16.380 -40.378 1.00 81.19 351 GLU A C 1
ATOM 2878 O O . GLU A 1 351 ? 6.898 -15.626 -41.037 1.00 81.19 351 GLU A O 1
ATOM 2883 N N . CYS A 1 352 ? 7.265 -16.769 -39.149 1.00 80.06 352 CYS A N 1
ATOM 2884 C CA . CYS A 1 352 ? 6.025 -16.350 -38.499 1.00 80.06 352 CYS A CA 1
ATOM 2885 C C . CYS A 1 352 ? 6.027 -14.841 -38.183 1.00 80.06 352 CYS A C 1
ATOM 2887 O O . CYS A 1 352 ? 5.041 -14.145 -38.422 1.00 80.06 352 CYS A O 1
ATOM 2889 N N . CYS A 1 353 ? 7.152 -14.316 -37.685 1.00 80.25 353 CYS A N 1
ATOM 2890 C CA . CYS A 1 353 ? 7.294 -12.918 -37.270 1.00 80.25 353 CYS A CA 1
ATOM 2891 C C . CYS A 1 353 ? 7.318 -11.920 -38.442 1.00 80.25 353 CYS A C 1
ATOM 2893 O O . CYS A 1 353 ? 6.918 -10.762 -38.261 1.00 80.25 353 CYS A O 1
ATOM 2895 N N . ASP A 1 354 ? 7.795 -12.352 -39.612 1.00 82.44 354 ASP A N 1
ATOM 2896 C CA . ASP A 1 354 ? 7.876 -11.537 -40.830 1.00 82.44 354 ASP A CA 1
ATOM 2897 C C . ASP A 1 354 ? 6.628 -11.623 -41.711 1.00 82.44 354 ASP A C 1
ATOM 2899 O O . ASP A 1 354 ? 6.442 -10.790 -42.601 1.00 82.44 354 ASP A O 1
ATOM 2903 N N . ARG A 1 355 ? 5.718 -12.556 -41.416 1.00 83.75 355 ARG A N 1
ATOM 2904 C CA . ARG A 1 355 ? 4.428 -12.646 -42.097 1.00 83.75 355 ARG A CA 1
ATOM 2905 C C . ARG A 1 355 ? 3.561 -11.418 -41.796 1.00 83.75 355 ARG A C 1
ATOM 2907 O O . ARG A 1 355 ? 3.512 -10.921 -40.663 1.00 83.75 355 ARG A O 1
ATOM 2914 N N . SER A 1 356 ? 2.867 -10.920 -42.819 1.00 82.75 356 SER A N 1
ATOM 2915 C CA . SER A 1 356 ? 1.883 -9.851 -42.661 1.00 82.75 356 SER A CA 1
ATOM 2916 C C . SER A 1 356 ? 0.693 -10.366 -41.843 1.00 82.75 356 SER A C 1
ATOM 2918 O O . SER A 1 356 ? 0.215 -11.483 -42.047 1.00 82.75 356 SER A O 1
ATOM 2920 N N . VAL A 1 357 ? 0.202 -9.555 -40.901 1.00 83.31 357 VAL A N 1
ATOM 2921 C CA . VAL A 1 357 ? -0.986 -9.904 -40.091 1.00 83.31 357 VAL A CA 1
ATOM 2922 C C . VAL A 1 357 ? -2.216 -10.051 -40.988 1.00 83.31 357 VAL A C 1
ATOM 2924 O O . VAL A 1 357 ? -3.102 -10.859 -40.729 1.00 83.31 357 VAL A O 1
ATOM 2927 N N . TYR A 1 358 ? -2.243 -9.283 -42.075 1.00 81.69 358 TYR A N 1
ATOM 2928 C CA . TYR A 1 358 ? -3.383 -9.189 -42.970 1.00 81.69 358 TYR A CA 1
ATOM 2929 C C . TYR A 1 358 ? -3.400 -10.228 -44.086 1.00 81.69 358 TYR A C 1
ATOM 2931 O O . TYR A 1 358 ? -4.411 -10.257 -44.770 1.00 81.69 358 TYR A O 1
ATOM 2939 N N . ALA A 1 359 ? -2.347 -11.042 -44.262 1.00 73.12 359 ALA A N 1
ATOM 2940 C CA . ALA A 1 359 ? -2.174 -12.145 -45.225 1.00 73.12 359 ALA A CA 1
ATOM 2941 C C . ALA A 1 359 ? -2.958 -12.050 -46.561 1.00 73.12 359 ALA A C 1
ATOM 2943 O O . ALA A 1 359 ? -2.358 -11.852 -47.609 1.00 73.12 359 ALA A O 1
ATOM 2944 N N . SER A 1 360 ? -4.287 -12.199 -46.547 1.00 75.06 360 SER A N 1
ATOM 2945 C CA . SER A 1 360 ? -5.186 -12.109 -47.708 1.00 75.06 360 SER A CA 1
ATOM 2946 C C . SER A 1 360 ? -5.611 -10.688 -48.132 1.00 75.06 360 SER A C 1
ATOM 2948 O O . SER A 1 360 ? -6.060 -10.508 -49.261 1.00 75.06 360 SER A O 1
ATOM 2950 N N . MET A 1 361 ? -5.485 -9.669 -47.274 1.00 71.19 361 MET A N 1
ATOM 2951 C CA . MET A 1 361 ? -5.915 -8.279 -47.539 1.00 71.19 361 MET A CA 1
ATOM 2952 C C . MET A 1 361 ? -4.762 -7.313 -47.857 1.00 71.19 361 MET A C 1
ATOM 2954 O O . MET A 1 361 ? -4.985 -6.116 -48.044 1.00 71.19 361 MET A O 1
ATOM 2958 N N . GLU A 1 362 ? -3.534 -7.823 -47.961 1.00 68.31 362 GLU A N 1
ATOM 2959 C CA . GLU A 1 362 ? -2.324 -7.042 -48.239 1.00 68.31 362 GLU A CA 1
ATOM 2960 C C . GLU A 1 362 ? -2.398 -6.130 -49.489 1.00 68.31 362 GLU A C 1
ATOM 2962 O O . GLU A 1 362 ? -1.938 -4.994 -49.386 1.00 68.31 362 GLU A O 1
ATOM 2967 N N . PRO A 1 363 ? -3.036 -6.498 -50.625 1.00 72.19 363 PRO A N 1
ATOM 2968 C CA . PRO A 1 363 ? -3.100 -5.603 -51.788 1.00 72.19 363 PRO A CA 1
ATOM 2969 C C . PRO A 1 363 ? -3.998 -4.368 -51.598 1.00 72.19 363 PRO A C 1
ATOM 2971 O O . PRO A 1 363 ? -3.967 -3.468 -52.432 1.00 72.19 363 PRO A O 1
ATOM 2974 N N . ARG A 1 364 ? -4.807 -4.301 -50.530 1.00 74.06 364 ARG A N 1
ATOM 2975 C CA . ARG A 1 364 ? -5.697 -3.158 -50.247 1.00 74.06 364 ARG A CA 1
ATOM 2976 C C . ARG A 1 364 ? -5.146 -2.189 -49.199 1.00 74.06 364 ARG A C 1
ATOM 2978 O O . ARG A 1 364 ? -5.737 -1.132 -48.996 1.00 74.06 364 ARG A O 1
ATOM 2985 N N . ILE A 1 365 ? -4.051 -2.531 -48.518 1.00 74.56 365 ILE A N 1
ATOM 2986 C CA . ILE A 1 365 ? -3.520 -1.754 -47.392 1.00 74.56 365 ILE A CA 1
ATOM 2987 C C . ILE A 1 365 ? -2.093 -1.310 -47.724 1.00 74.56 365 ILE A C 1
ATOM 2989 O O . ILE A 1 365 ? -1.173 -2.118 -47.762 1.00 74.56 365 ILE A O 1
ATOM 2993 N N . ASN A 1 366 ? -1.890 -0.000 -47.900 1.00 73.31 366 ASN A N 1
ATOM 2994 C CA . ASN A 1 366 ? -0.585 0.585 -48.253 1.00 73.31 366 ASN A CA 1
ATOM 2995 C C . ASN A 1 366 ? 0.497 0.428 -47.162 1.00 73.31 366 ASN A C 1
ATOM 2997 O O . ASN A 1 366 ? 1.672 0.696 -47.412 1.00 73.31 366 ASN A O 1
ATOM 3001 N N . HIS A 1 367 ? 0.131 -0.010 -45.953 1.00 74.88 367 HIS A N 1
ATOM 3002 C CA . HIS A 1 367 ? 1.058 -0.218 -44.843 1.00 74.88 367 HIS A CA 1
ATOM 3003 C C . HIS A 1 367 ? 1.235 -1.699 -44.501 1.00 74.88 367 HIS A C 1
ATOM 3005 O O . HIS A 1 367 ? 0.317 -2.366 -44.023 1.00 74.88 367 HIS A O 1
ATOM 3011 N N . LYS A 1 368 ? 2.467 -2.195 -44.664 1.00 78.44 368 LYS A N 1
ATOM 3012 C CA . LYS A 1 368 ? 2.869 -3.537 -44.232 1.00 78.44 368 LYS A CA 1
ATOM 3013 C C . LYS A 1 368 ? 2.940 -3.605 -42.704 1.00 78.44 368 LYS A C 1
ATOM 3015 O O . LYS A 1 368 ? 3.913 -3.154 -42.105 1.00 78.44 368 LYS A O 1
ATOM 3020 N N . CYS A 1 369 ? 1.918 -4.183 -42.075 1.00 81.56 369 CYS A N 1
ATOM 3021 C CA . CYS A 1 369 ? 1.932 -4.522 -40.652 1.00 81.56 369 CYS A CA 1
ATOM 3022 C C . CYS A 1 369 ? 2.327 -5.993 -40.482 1.00 81.56 369 CYS A C 1
ATOM 3024 O O . CYS A 1 369 ? 1.580 -6.902 -40.851 1.00 81.56 369 CYS A O 1
ATOM 3026 N N . THR A 1 370 ? 3.520 -6.225 -39.947 1.00 86.69 370 THR A N 1
ATOM 3027 C CA . THR A 1 370 ? 4.038 -7.568 -39.653 1.00 86.69 370 THR A CA 1
ATOM 3028 C C . THR A 1 370 ? 3.681 -7.982 -38.227 1.00 86.69 370 THR A C 1
ATOM 3030 O O . THR A 1 370 ? 3.494 -7.130 -37.351 1.00 86.69 370 THR A O 1
ATOM 3033 N N . TRP A 1 371 ? 3.608 -9.292 -37.971 1.00 81.44 371 TRP A N 1
ATOM 3034 C CA . TRP A 1 371 ? 3.283 -9.822 -36.640 1.00 81.44 371 TRP A CA 1
ATOM 3035 C C . TRP A 1 371 ? 4.198 -9.273 -35.544 1.00 81.44 371 TRP A C 1
ATOM 3037 O O . TRP A 1 371 ? 3.716 -8.902 -34.473 1.00 81.44 371 TRP A O 1
ATOM 3047 N N . HIS A 1 372 ? 5.498 -9.124 -35.816 1.00 80.94 372 HIS A N 1
ATOM 3048 C CA . HIS A 1 372 ? 6.419 -8.571 -34.822 1.00 80.94 372 HIS A CA 1
ATOM 3049 C C . HIS A 1 372 ? 6.103 -7.109 -34.458 1.00 80.94 372 HIS A C 1
ATOM 3051 O O . HIS A 1 372 ? 6.183 -6.752 -33.285 1.00 80.94 372 HIS A O 1
ATOM 3057 N N . MET A 1 373 ? 5.703 -6.265 -35.419 1.00 82.25 373 MET A N 1
ATOM 3058 C CA . MET A 1 373 ? 5.328 -4.869 -35.146 1.00 82.25 373 MET A CA 1
ATOM 3059 C C . MET A 1 373 ? 4.049 -4.790 -34.311 1.00 82.25 373 MET A C 1
ATOM 3061 O O . MET A 1 373 ? 3.941 -3.946 -33.416 1.00 82.25 373 MET A O 1
ATOM 3065 N N . CYS A 1 374 ? 3.100 -5.692 -34.576 1.00 84.19 374 CYS A N 1
ATOM 3066 C CA . CYS A 1 374 ? 1.856 -5.800 -33.823 1.00 84.19 374 CYS A CA 1
ATOM 3067 C C . CYS A 1 374 ? 2.124 -6.222 -32.370 1.00 84.19 374 CYS A C 1
ATOM 3069 O O . CYS A 1 374 ? 1.746 -5.505 -31.444 1.00 84.19 374 CYS A O 1
ATOM 3071 N N . VAL A 1 375 ? 2.866 -7.317 -32.161 1.00 82.44 375 VAL A N 1
ATOM 3072 C CA . VAL A 1 375 ? 3.225 -7.817 -30.823 1.00 82.44 375 VAL A CA 1
ATOM 3073 C C . VAL A 1 375 ? 4.069 -6.796 -30.058 1.00 82.44 375 VAL A C 1
ATOM 3075 O O . VAL A 1 375 ? 3.798 -6.525 -28.890 1.00 82.44 375 VAL A O 1
ATOM 3078 N N . GLN A 1 376 ? 5.049 -6.162 -30.708 1.00 82.00 376 GLN A N 1
ATOM 3079 C CA . GLN A 1 376 ? 5.864 -5.124 -30.078 1.00 82.00 376 GLN A CA 1
ATOM 3080 C C . GLN A 1 376 ? 5.014 -3.923 -29.636 1.00 82.00 376 GLN A C 1
ATOM 3082 O O . GLN A 1 376 ? 5.229 -3.385 -28.549 1.00 82.00 376 GLN A O 1
ATOM 3087 N N . SER A 1 377 ? 4.046 -3.501 -30.453 1.00 84.19 377 SER A N 1
ATOM 3088 C CA . SER A 1 377 ? 3.118 -2.420 -30.101 1.00 84.19 377 SER A CA 1
ATOM 3089 C C . SER A 1 377 ? 2.194 -2.826 -28.954 1.00 84.19 377 SER A C 1
ATOM 3091 O O . SER A 1 377 ? 2.043 -2.063 -28.003 1.00 84.19 377 SER A O 1
ATOM 3093 N N . PHE A 1 378 ? 1.661 -4.049 -28.978 1.00 85.69 378 PHE A N 1
ATOM 3094 C CA . PHE A 1 378 ? 0.846 -4.598 -27.896 1.00 85.69 378 PHE A CA 1
ATOM 3095 C C . PHE A 1 378 ? 1.607 -4.634 -26.565 1.00 85.69 378 PHE A C 1
ATOM 3097 O O . PHE A 1 378 ? 1.112 -4.129 -25.562 1.00 85.69 378 PHE A O 1
ATOM 3104 N N . VAL A 1 379 ? 2.841 -5.146 -26.551 1.00 82.12 379 VAL A N 1
ATOM 3105 C CA . VAL A 1 379 ? 3.673 -5.200 -25.338 1.00 82.12 379 VAL A CA 1
ATOM 3106 C C . VAL A 1 379 ? 4.013 -3.795 -24.828 1.00 82.12 379 VAL A C 1
ATOM 3108 O O . VAL A 1 379 ? 4.009 -3.572 -23.619 1.00 82.12 379 VAL A O 1
ATOM 3111 N N . LYS A 1 380 ? 4.271 -2.822 -25.716 1.00 80.69 380 LYS A N 1
ATOM 3112 C CA . LYS A 1 380 ? 4.474 -1.415 -25.321 1.00 80.69 380 LYS A CA 1
ATOM 3113 C C . LYS A 1 380 ? 3.229 -0.820 -24.665 1.00 80.69 380 LYS A C 1
ATOM 3115 O O . LYS A 1 380 ? 3.360 -0.149 -23.647 1.00 80.69 380 LYS A O 1
ATOM 3120 N N . ILE A 1 381 ? 2.047 -1.076 -25.226 1.00 85.56 381 ILE A N 1
ATOM 3121 C CA . ILE A 1 381 ? 0.763 -0.634 -24.665 1.00 85.56 381 ILE A CA 1
ATOM 3122 C C . ILE A 1 381 ? 0.522 -1.303 -23.307 1.00 85.56 381 ILE A C 1
ATOM 3124 O O . ILE A 1 381 ? 0.217 -0.620 -22.333 1.00 85.56 381 ILE A O 1
ATOM 3128 N N . LEU A 1 382 ? 0.735 -2.617 -23.206 1.00 84.56 382 LEU A N 1
ATOM 3129 C CA . LEU A 1 382 ? 0.601 -3.358 -21.953 1.00 84.56 382 LEU A CA 1
ATOM 3130 C C . LEU A 1 382 ? 1.532 -2.798 -20.870 1.00 84.56 382 LEU A C 1
ATOM 3132 O O . LEU A 1 382 ? 1.105 -2.566 -19.743 1.00 84.56 382 LEU A O 1
ATOM 3136 N N . LEU A 1 383 ? 2.795 -2.532 -21.213 1.00 79.12 383 LEU A N 1
ATOM 3137 C CA . LEU A 1 383 ? 3.766 -1.956 -20.287 1.00 79.12 383 LEU A CA 1
ATOM 3138 C C . LEU A 1 383 ? 3.397 -0.518 -19.896 1.00 79.12 383 LEU A C 1
ATOM 3140 O O . LEU A 1 383 ? 3.562 -0.154 -18.735 1.00 79.12 383 LEU A O 1
ATOM 3144 N N . LEU A 1 384 ? 2.841 0.272 -20.822 1.00 83.62 384 LEU A N 1
ATOM 3145 C CA . LEU A 1 384 ? 2.312 1.605 -20.530 1.00 83.62 384 LEU A CA 1
ATOM 3146 C C . LEU A 1 384 ? 1.188 1.553 -19.483 1.00 83.62 384 LEU A C 1
ATOM 3148 O O . LEU A 1 384 ? 1.170 2.396 -18.592 1.00 83.62 384 LEU A O 1
ATOM 3152 N N . PHE A 1 385 ? 0.296 0.559 -19.550 1.00 84.62 385 PHE A N 1
ATOM 3153 C CA . PHE A 1 385 ? -0.756 0.348 -18.546 1.00 84.62 385 PHE A CA 1
ATOM 3154 C C . PHE A 1 385 ? -0.241 -0.251 -17.231 1.00 84.62 385 PHE A C 1
ATOM 3156 O O . PHE A 1 385 ? -0.810 0.013 -16.173 1.00 84.62 385 PHE A O 1
ATOM 3163 N N . LEU A 1 386 ? 0.850 -1.018 -17.270 1.00 81.12 386 LEU A N 1
ATOM 3164 C CA . LEU A 1 386 ? 1.458 -1.598 -16.073 1.00 81.12 386 LEU A CA 1
ATOM 3165 C C . LEU A 1 386 ? 2.170 -0.543 -15.206 1.00 81.12 386 LEU A C 1
ATOM 3167 O O . LEU A 1 386 ? 2.216 -0.685 -13.988 1.00 81.12 386 LEU A O 1
ATOM 3171 N N . ILE A 1 387 ? 2.700 0.528 -15.809 1.00 78.44 387 ILE A N 1
ATOM 3172 C CA . ILE A 1 387 ? 3.379 1.626 -15.092 1.00 78.44 387 ILE A CA 1
ATOM 3173 C C . ILE A 1 387 ? 2.482 2.289 -14.024 1.00 78.44 387 ILE A C 1
ATOM 3175 O O . ILE A 1 387 ? 2.930 2.403 -12.883 1.00 78.44 387 ILE A O 1
ATOM 3179 N N . PRO A 1 388 ? 1.241 2.725 -14.322 1.00 80.81 388 PRO A N 1
ATOM 3180 C CA . PRO A 1 388 ? 0.348 3.321 -13.326 1.00 80.81 388 PRO A CA 1
ATOM 3181 C C . PRO A 1 388 ? -0.359 2.293 -12.426 1.00 80.81 388 PRO A C 1
ATOM 3183 O O . PRO A 1 388 ? -1.080 2.688 -11.511 1.00 80.81 388 PRO A O 1
ATOM 3186 N N . LEU A 1 389 ? -0.166 0.985 -12.629 1.00 81.38 389 LEU A N 1
ATOM 3187 C CA . LEU A 1 389 ? -0.845 -0.061 -11.854 1.00 81.38 389 LEU A CA 1
ATOM 3188 C C . LEU A 1 389 ? -0.685 0.096 -10.324 1.00 81.38 389 LEU A C 1
ATOM 3190 O O . LEU A 1 389 ? -1.700 0.025 -9.628 1.00 81.38 389 LEU A O 1
ATOM 3194 N N . PRO A 1 390 ? 0.508 0.397 -9.765 1.00 78.38 390 PRO A N 1
ATOM 3195 C CA . PRO A 1 390 ? 0.651 0.630 -8.325 1.00 78.38 390 PRO A CA 1
ATOM 3196 C C . PRO A 1 390 ? -0.189 1.807 -7.802 1.00 78.38 390 PRO A C 1
ATOM 3198 O O . PRO A 1 390 ? -0.690 1.754 -6.679 1.00 78.38 390 PRO A O 1
ATOM 3201 N N . TYR A 1 391 ? -0.382 2.852 -8.614 1.00 81.56 391 TYR A N 1
ATOM 3202 C CA . TYR A 1 391 ? -1.226 3.996 -8.261 1.00 81.56 391 TYR A CA 1
ATOM 3203 C C . TYR A 1 391 ? -2.699 3.601 -8.184 1.00 81.56 391 TYR A C 1
ATOM 3205 O O . TYR A 1 391 ? -3.366 3.915 -7.199 1.00 81.56 391 TYR A O 1
ATOM 3213 N N . TYR A 1 392 ? -3.192 2.851 -9.173 1.00 83.62 392 TYR A N 1
ATOM 3214 C CA . TYR A 1 392 ? -4.568 2.354 -9.158 1.00 83.62 392 TYR A CA 1
ATOM 3215 C C . TYR A 1 392 ? -4.827 1.418 -7.976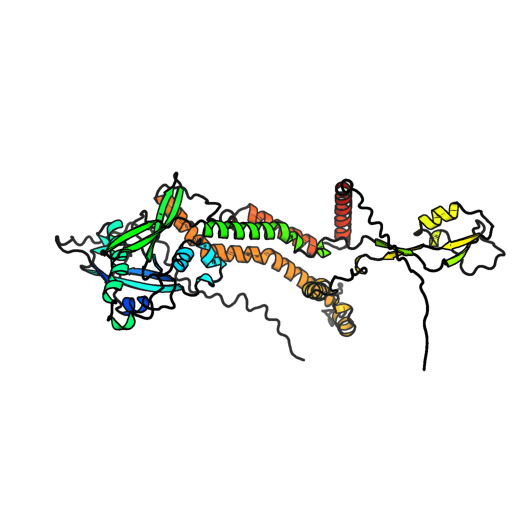 1.00 83.62 392 TYR A C 1
ATOM 3217 O O . TYR A 1 392 ? -5.840 1.568 -7.299 1.00 83.62 392 TYR A O 1
ATOM 3225 N N . ILE A 1 393 ? -3.890 0.516 -7.665 1.00 82.00 393 ILE A N 1
ATOM 3226 C CA . ILE A 1 393 ? -3.983 -0.341 -6.474 1.00 82.00 393 ILE A CA 1
ATOM 3227 C C . ILE A 1 393 ? -4.079 0.520 -5.206 1.00 82.00 393 ILE A C 1
ATOM 3229 O O . ILE A 1 393 ? -4.948 0.287 -4.368 1.00 82.00 393 ILE A O 1
ATOM 3233 N N . ARG A 1 394 ? -3.246 1.562 -5.075 1.00 81.69 394 ARG A N 1
ATOM 3234 C CA . ARG A 1 394 ? -3.288 2.482 -3.927 1.00 81.69 394 ARG A CA 1
ATOM 3235 C C . ARG A 1 394 ? -4.616 3.236 -3.819 1.00 81.69 394 ARG A C 1
ATOM 3237 O O . ARG A 1 394 ? -5.117 3.371 -2.704 1.00 81.69 394 ARG A O 1
ATOM 3244 N N . ILE A 1 395 ? -5.174 3.712 -4.937 1.00 85.00 395 ILE A N 1
ATOM 3245 C CA . ILE A 1 395 ? -6.509 4.333 -4.988 1.00 85.00 395 ILE A CA 1
ATOM 3246 C C . ILE A 1 395 ? -7.548 3.354 -4.450 1.00 85.00 395 ILE A C 1
ATOM 3248 O O . ILE A 1 395 ? -8.297 3.704 -3.544 1.00 85.00 395 ILE A O 1
ATOM 3252 N N . VAL A 1 396 ? -7.579 2.128 -4.979 1.00 86.62 396 VAL A N 1
ATOM 3253 C CA . VAL A 1 396 ? -8.560 1.116 -4.569 1.00 86.62 396 VAL A CA 1
ATOM 3254 C C . VAL A 1 396 ? -8.452 0.844 -3.072 1.00 86.62 396 VAL A C 1
ATOM 3256 O O . VAL A 1 396 ? -9.466 0.885 -2.384 1.00 86.62 396 VAL A O 1
ATOM 3259 N N . ILE A 1 397 ? -7.234 0.650 -2.556 1.00 82.00 397 ILE A N 1
ATOM 3260 C CA . ILE A 1 397 ? -6.993 0.441 -1.124 1.00 82.00 397 ILE A CA 1
ATOM 3261 C C . ILE A 1 397 ? -7.521 1.621 -0.295 1.00 82.00 397 ILE A C 1
ATOM 3263 O O . ILE A 1 397 ? -8.203 1.413 0.707 1.00 82.00 397 ILE A O 1
ATOM 3267 N N . TYR A 1 398 ? -7.248 2.854 -0.726 1.00 83.94 398 TYR A N 1
ATOM 3268 C CA . TYR A 1 398 ? -7.691 4.052 -0.017 1.00 83.94 398 TYR A CA 1
ATOM 3269 C C . TYR A 1 398 ? -9.218 4.141 0.060 1.00 83.94 398 TYR A C 1
ATOM 3271 O O . TYR A 1 398 ? -9.771 4.216 1.153 1.00 83.94 398 TYR A O 1
ATOM 3279 N N . TYR A 1 399 ? -9.901 4.077 -1.085 1.00 86.94 399 TYR A N 1
ATOM 3280 C CA . TYR A 1 399 ? -11.355 4.241 -1.151 1.00 86.94 399 TYR A CA 1
ATOM 3281 C C . TYR A 1 399 ? -12.123 3.068 -0.533 1.00 86.94 399 TYR A C 1
ATOM 3283 O O . TYR A 1 399 ? -13.209 3.269 -0.001 1.00 86.94 399 TYR A O 1
ATOM 3291 N N . LYS A 1 400 ? -11.588 1.841 -0.602 1.00 85.31 400 LYS A N 1
ATOM 3292 C CA . LYS A 1 400 ? -12.264 0.657 -0.049 1.00 85.31 400 LYS A CA 1
ATOM 3293 C C . LYS A 1 400 ? -12.049 0.464 1.448 1.00 85.31 400 LYS A C 1
ATOM 3295 O O . LYS A 1 400 ? -12.933 -0.098 2.081 1.00 85.31 400 LYS A O 1
ATOM 3300 N N . PHE A 1 401 ? -10.903 0.874 1.994 1.00 80.81 401 PHE A N 1
ATOM 3301 C CA . PHE A 1 401 ? -10.528 0.510 3.365 1.00 80.81 401 PHE A CA 1
ATOM 3302 C C . PHE A 1 401 ? -10.115 1.688 4.250 1.00 80.81 401 PHE A C 1
ATOM 3304 O O . PHE A 1 401 ? -10.357 1.643 5.452 1.00 80.81 401 PHE A O 1
ATOM 3311 N N . GLU A 1 402 ? -9.476 2.729 3.708 1.00 83.12 402 GLU A N 1
ATOM 3312 C CA . GLU A 1 402 ? -8.932 3.818 4.536 1.00 83.12 402 GLU A CA 1
ATOM 3313 C C . GLU A 1 402 ? -9.891 5.002 4.677 1.00 83.12 402 GLU A C 1
ATOM 3315 O O . GLU A 1 402 ? -9.920 5.615 5.742 1.00 83.12 402 GLU A O 1
ATOM 3320 N N . GLN A 1 403 ? -10.661 5.333 3.635 1.00 86.06 403 GLN A N 1
ATOM 3321 C CA . GLN A 1 403 ? -11.449 6.565 3.599 1.00 86.06 403 GLN A CA 1
ATOM 3322 C C . GLN A 1 403 ? -12.462 6.641 4.747 1.00 86.06 403 GLN A C 1
ATOM 3324 O O . GLN A 1 403 ? -12.464 7.623 5.481 1.00 86.06 403 GLN A O 1
ATOM 3329 N N . GLU A 1 404 ? -13.279 5.603 4.937 1.00 85.06 404 GLU A N 1
ATOM 3330 C CA . GLU A 1 404 ? -14.310 5.588 5.984 1.00 85.06 404 GLU A CA 1
ATOM 3331 C C . GLU A 1 404 ? -13.701 5.795 7.381 1.00 85.06 404 GLU A C 1
ATOM 3333 O O . GLU A 1 404 ? -14.200 6.580 8.188 1.00 85.06 404 GLU A O 1
ATOM 3338 N N . GLU A 1 405 ? -12.574 5.138 7.657 1.00 83.19 405 GLU A N 1
ATOM 3339 C CA . GLU A 1 405 ? -11.873 5.256 8.933 1.00 83.19 405 GLU A CA 1
ATOM 3340 C C . GLU A 1 405 ? -11.292 6.660 9.142 1.00 83.19 405 GLU A C 1
ATOM 3342 O O . GLU A 1 405 ? -11.380 7.212 10.242 1.00 83.19 405 GLU A O 1
ATOM 3347 N N . VAL A 1 406 ? -10.703 7.248 8.096 1.00 84.19 406 VAL A N 1
ATOM 3348 C CA . VAL A 1 406 ? -10.147 8.607 8.130 1.00 84.19 406 VAL A CA 1
ATOM 3349 C C . VAL A 1 406 ? -11.254 9.633 8.364 1.00 84.19 406 VAL A C 1
ATOM 3351 O O . VAL A 1 406 ? -11.135 10.438 9.291 1.00 84.19 406 VAL A O 1
ATOM 3354 N N . ASP A 1 407 ? -12.345 9.551 7.604 1.00 87.44 407 ASP A N 1
ATOM 3355 C CA . ASP A 1 407 ? -13.489 10.460 7.703 1.00 87.44 407 ASP A CA 1
ATOM 3356 C C . ASP A 1 407 ? -14.143 10.360 9.092 1.00 87.44 407 ASP A C 1
ATOM 3358 O O . ASP A 1 407 ? -14.432 11.376 9.730 1.00 87.44 407 ASP A O 1
ATOM 3362 N N . HIS A 1 408 ? -14.296 9.144 9.634 1.00 86.25 408 HIS A N 1
ATOM 3363 C CA . HIS A 1 408 ? -14.790 8.939 10.996 1.00 86.25 408 HIS A CA 1
ATOM 3364 C C . HIS A 1 408 ? -13.857 9.549 12.049 1.00 86.25 408 HIS A C 1
ATOM 3366 O O . HIS A 1 408 ? -14.319 10.235 12.962 1.00 86.25 408 HIS A O 1
ATOM 3372 N N . ARG A 1 409 ? -12.541 9.337 11.957 1.00 86.19 409 ARG A N 1
ATOM 3373 C CA . ARG A 1 409 ? -11.585 9.931 12.910 1.00 86.19 409 ARG A CA 1
ATOM 3374 C C . ARG A 1 409 ? -11.610 11.452 12.863 1.00 86.19 409 ARG A C 1
ATOM 3376 O O . ARG A 1 409 ? -11.582 12.093 13.914 1.00 86.19 409 ARG A O 1
ATOM 3383 N N . GLU A 1 410 ? -11.682 12.025 11.667 1.00 87.44 410 GLU A N 1
ATOM 3384 C CA . GLU A 1 410 ? -11.773 13.468 11.484 1.00 87.44 410 GLU A CA 1
ATOM 3385 C C . GLU A 1 410 ? -13.078 14.026 12.058 1.00 87.44 410 GLU A C 1
ATOM 3387 O O . GLU A 1 410 ? -13.049 15.030 12.774 1.00 87.44 410 GLU A O 1
ATOM 3392 N N . PHE A 1 411 ? -14.204 13.347 11.824 1.00 88.94 411 PHE A N 1
ATOM 3393 C CA . PHE A 1 411 ? -15.497 13.700 12.405 1.00 88.94 411 PHE A CA 1
ATOM 3394 C C . PHE A 1 411 ? -15.433 13.736 13.937 1.00 88.94 411 PHE A C 1
ATOM 3396 O O . PHE A 1 411 ? -15.713 14.774 14.534 1.00 88.94 411 PHE A O 1
ATOM 3403 N N . PHE A 1 412 ? -14.980 12.655 14.581 1.00 87.56 412 PHE A N 1
ATOM 3404 C CA . PHE A 1 412 ? -14.886 12.589 16.044 1.00 87.56 412 PHE A CA 1
ATOM 3405 C C . PHE A 1 412 ? -13.904 13.619 16.622 1.00 87.56 412 PHE A C 1
ATOM 3407 O O . PHE A 1 412 ? -14.199 14.245 17.642 1.00 87.56 412 PHE A O 1
ATOM 3414 N N . ALA A 1 413 ? -12.757 13.841 15.971 1.00 88.06 413 ALA A N 1
ATOM 3415 C CA . ALA A 1 413 ? -11.805 14.867 16.390 1.00 88.06 413 ALA A CA 1
ATOM 3416 C C . ALA A 1 413 ? -12.434 16.270 16.332 1.00 88.06 413 ALA A C 1
ATOM 3418 O O . ALA A 1 413 ? -12.384 17.008 17.320 1.00 88.06 413 ALA A O 1
ATOM 3419 N N . LYS A 1 414 ? -13.104 16.606 15.220 1.00 89.12 414 LYS A N 1
ATOM 3420 C CA . LYS A 1 414 ? -13.819 17.879 15.042 1.00 89.12 414 LYS A CA 1
ATOM 3421 C C . LYS A 1 414 ? -14.926 18.061 16.077 1.00 89.12 414 LYS A C 1
ATOM 3423 O O . LYS A 1 414 ? -15.028 19.136 16.668 1.00 89.12 414 LYS A O 1
ATOM 3428 N N . SER A 1 415 ? -15.718 17.024 16.346 1.00 88.00 415 SER A N 1
ATOM 3429 C CA . SER A 1 415 ? -16.794 17.082 17.340 1.00 88.00 415 SER A CA 1
ATOM 3430 C C . SER A 1 415 ? -16.281 17.310 18.764 1.00 88.00 415 SER A C 1
ATOM 3432 O O . SER A 1 415 ? -16.945 17.985 19.549 1.00 88.00 415 SER A O 1
ATOM 3434 N N . LEU A 1 416 ? -15.080 16.822 19.088 1.00 88.19 416 LEU A N 1
ATOM 3435 C CA . LEU A 1 416 ? -14.406 17.074 20.367 1.00 88.19 416 LEU A CA 1
ATOM 3436 C C . LEU A 1 416 ? -13.598 18.386 20.390 1.00 88.19 416 LEU A C 1
ATOM 3438 O O . LEU A 1 416 ? -12.928 18.668 21.381 1.00 88.19 416 LEU A O 1
ATOM 3442 N N . LYS A 1 417 ? -13.667 19.205 19.328 1.00 90.31 417 LYS A N 1
ATOM 3443 C CA . LYS A 1 417 ? -12.874 20.439 19.148 1.00 90.31 417 LYS A CA 1
ATOM 3444 C C . LYS A 1 417 ? -11.360 20.200 19.210 1.00 90.31 417 LYS A C 1
ATOM 3446 O O . LYS A 1 417 ? -10.600 21.080 19.611 1.00 90.31 417 LYS A O 1
ATOM 3451 N N . LEU A 1 418 ? -10.922 19.013 18.806 1.00 88.62 418 LEU A N 1
ATOM 3452 C CA . LEU A 1 418 ? -9.519 18.634 18.723 1.00 88.62 418 LEU A CA 1
ATOM 3453 C C . LEU A 1 418 ? -9.058 18.684 17.270 1.00 88.62 418 LEU A C 1
ATOM 3455 O O . LEU A 1 418 ? -9.807 18.377 16.342 1.00 88.62 418 LEU A O 1
ATOM 3459 N N . LYS A 1 419 ? -7.795 19.048 17.061 1.00 85.56 419 LYS A N 1
ATOM 3460 C CA . LYS A 1 419 ? -7.182 18.980 15.734 1.00 85.56 419 LYS A CA 1
ATOM 3461 C C . LYS A 1 419 ? -6.750 17.547 15.449 1.00 85.56 419 LYS A C 1
ATOM 3463 O O . LYS A 1 419 ? -6.231 16.858 16.325 1.00 85.56 419 LYS A O 1
ATOM 3468 N N . THR A 1 420 ? -6.908 17.093 14.216 1.00 78.75 420 THR A N 1
ATOM 3469 C CA . THR A 1 420 ? -6.288 15.846 13.759 1.00 78.75 420 THR A CA 1
ATOM 3470 C C . THR A 1 420 ? -4.791 16.088 13.599 1.00 78.75 420 THR A C 1
ATOM 3472 O O . THR A 1 420 ? -4.355 16.758 12.664 1.00 78.75 420 THR A O 1
ATOM 3475 N N . GLY A 1 421 ? -4.001 15.616 14.562 1.00 65.88 421 GLY A N 1
ATOM 3476 C CA . GLY A 1 421 ? -2.546 15.714 14.500 1.00 65.88 421 GLY A CA 1
ATOM 3477 C C . GLY A 1 421 ? -1.990 14.645 13.578 1.00 65.88 421 GLY A C 1
ATOM 3478 O O . GLY A 1 421 ? -2.363 13.479 13.694 1.00 65.88 421 GLY A O 1
ATOM 3479 N N . TYR A 1 422 ? -1.092 15.036 12.678 1.00 65.00 422 TYR A N 1
ATOM 3480 C CA . TYR A 1 422 ? -0.315 14.077 11.908 1.00 65.00 422 TYR A CA 1
ATOM 3481 C C . TYR A 1 422 ? 0.880 13.626 12.752 1.00 65.00 422 TYR A C 1
ATOM 3483 O O . TYR A 1 422 ? 1.788 14.411 13.025 1.00 65.00 422 TYR A O 1
ATOM 3491 N N . ASP A 1 423 ? 0.866 12.377 13.209 1.00 63.06 423 ASP A N 1
ATOM 3492 C CA . ASP A 1 423 ? 1.991 11.809 13.947 1.00 63.06 423 ASP A CA 1
ATOM 3493 C C . ASP A 1 423 ? 2.917 11.105 12.956 1.00 63.06 423 ASP A C 1
ATOM 3495 O O . ASP A 1 423 ? 2.623 9.992 12.529 1.00 63.06 423 ASP A O 1
ATOM 3499 N N . PHE A 1 424 ? 4.013 11.746 12.550 1.00 58.25 424 PHE A N 1
ATOM 3500 C CA . PHE A 1 424 ? 4.923 11.219 11.522 1.00 58.25 424 PHE A CA 1
ATOM 3501 C C . PHE A 1 424 ? 5.448 9.806 11.831 1.00 58.25 424 PHE A C 1
ATOM 3503 O O . PHE A 1 424 ? 5.783 9.061 10.913 1.00 58.25 424 PHE A O 1
ATOM 3510 N N . TYR A 1 425 ? 5.483 9.420 13.110 1.00 55.62 425 TYR A N 1
ATOM 3511 C CA . TYR A 1 425 ? 5.952 8.108 13.549 1.00 55.62 425 TYR A CA 1
ATOM 3512 C C . TYR A 1 425 ? 4.861 7.034 13.481 1.00 55.62 425 TYR A C 1
ATOM 3514 O O . TYR A 1 425 ? 5.151 5.880 13.173 1.00 55.62 425 TYR A O 1
ATOM 3522 N N . ARG A 1 426 ? 3.598 7.403 13.728 1.00 57.25 426 ARG A N 1
ATOM 3523 C CA . ARG A 1 426 ? 2.460 6.465 13.787 1.00 57.25 426 ARG A CA 1
ATOM 3524 C C . ARG A 1 426 ? 1.611 6.445 12.516 1.00 57.25 426 ARG A C 1
ATOM 3526 O O . ARG A 1 426 ? 0.975 5.440 12.184 1.00 57.25 426 ARG A O 1
ATOM 3533 N N . SER A 1 427 ? 1.587 7.568 11.811 1.00 56.56 427 SER A N 1
ATOM 3534 C CA . SER A 1 427 ? 0.935 7.740 10.522 1.00 56.56 427 SER A CA 1
ATOM 3535 C C . SER A 1 427 ? 1.977 7.639 9.420 1.00 56.56 427 SER A C 1
ATOM 3537 O O . SER A 1 427 ? 3.026 8.280 9.421 1.00 56.56 427 SER A O 1
ATOM 3539 N N . ASN A 1 428 ? 1.707 6.728 8.498 1.00 59.56 428 ASN A N 1
ATOM 3540 C CA . ASN A 1 428 ? 2.582 6.445 7.379 1.00 59.56 428 ASN A CA 1
ATOM 3541 C C . ASN A 1 428 ? 2.610 7.691 6.473 1.00 59.56 428 ASN A C 1
ATOM 3543 O O . ASN A 1 428 ? 1.539 8.199 6.171 1.00 59.56 428 ASN A O 1
ATOM 3547 N N . VAL A 1 429 ? 3.773 8.161 5.992 1.00 60.53 429 VAL A N 1
ATOM 3548 C CA . VAL A 1 429 ? 3.889 9.324 5.059 1.00 60.53 429 VAL A CA 1
ATOM 3549 C C . VAL A 1 429 ? 2.921 9.215 3.867 1.00 60.53 429 VAL A C 1
ATOM 3551 O O . VAL A 1 429 ? 2.408 10.203 3.350 1.00 60.53 429 VAL A O 1
ATOM 3554 N N . ILE A 1 430 ? 2.607 7.976 3.493 1.00 59.72 430 ILE A N 1
ATOM 3555 C CA . ILE A 1 430 ? 1.659 7.574 2.446 1.00 59.72 430 ILE A CA 1
ATOM 3556 C C . ILE A 1 430 ? 0.180 7.899 2.784 1.00 59.72 430 ILE A C 1
ATOM 3558 O O . ILE A 1 430 ? -0.672 7.879 1.900 1.00 59.72 430 ILE A O 1
ATOM 3562 N N . GLN A 1 431 ? -0.157 8.183 4.044 1.00 60.00 431 GLN A N 1
ATOM 3563 C CA . GLN A 1 431 ? -1.477 8.663 4.470 1.00 60.00 431 GLN A CA 1
ATOM 3564 C C . GLN A 1 431 ? -1.592 10.181 4.422 1.00 60.00 431 GLN A C 1
ATOM 3566 O O . GLN A 1 431 ? -2.653 10.681 4.065 1.00 60.00 431 GLN A O 1
ATOM 3571 N N . TYR A 1 432 ? -0.522 10.911 4.767 1.00 64.50 432 TYR A N 1
ATOM 3572 C CA . TYR A 1 432 ? -0.510 12.369 4.604 1.00 64.50 432 TYR A CA 1
ATOM 3573 C C . TYR A 1 432 ? -0.749 12.740 3.143 1.00 64.50 432 TYR A C 1
ATOM 3575 O O . TYR A 1 432 ? -1.514 13.639 2.808 1.00 64.50 432 TYR A O 1
ATOM 3583 N N . LEU A 1 433 ? -0.094 11.990 2.262 1.00 66.75 433 LEU A N 1
ATOM 3584 C CA . LEU A 1 433 ? -0.221 12.136 0.831 1.00 66.75 433 LEU A CA 1
ATOM 3585 C C . LEU A 1 433 ? -1.272 11.140 0.343 1.00 66.75 433 LEU A C 1
ATOM 3587 O O . LEU A 1 433 ? -0.942 10.083 -0.197 1.00 66.75 433 LEU A O 1
ATOM 3591 N N . SER A 1 434 ? -2.545 11.469 0.579 1.00 73.06 434 SER A N 1
ATOM 3592 C CA . SER A 1 434 ? -3.668 10.725 0.007 1.00 73.06 434 SER A CA 1
ATOM 3593 C C . SER A 1 434 ? -3.443 10.511 -1.501 1.00 73.06 434 SER A C 1
ATOM 3595 O O . SER A 1 434 ? -2.794 11.329 -2.161 1.00 73.06 434 SER A O 1
ATOM 3597 N N . PRO A 1 435 ? -3.982 9.443 -2.109 1.00 75.62 435 PRO A N 1
ATOM 3598 C CA . PRO A 1 435 ? -3.865 9.259 -3.559 1.00 75.62 435 PRO A CA 1
ATOM 3599 C C . PRO A 1 435 ? -4.509 10.399 -4.372 1.00 75.62 435 PRO A C 1
ATOM 3601 O O . PRO A 1 435 ? -4.211 10.552 -5.557 1.00 75.62 435 PRO A O 1
ATOM 3604 N N . THR A 1 436 ? -5.358 11.207 -3.729 1.00 81.56 436 THR A N 1
ATOM 3605 C CA . THR A 1 436 ? -5.964 12.434 -4.259 1.00 81.56 436 THR A CA 1
ATOM 3606 C C . THR A 1 436 ? -5.087 13.678 -4.092 1.00 81.56 436 THR A C 1
ATOM 3608 O O . THR A 1 436 ? -5.403 14.727 -4.648 1.00 81.56 436 THR A O 1
ATOM 3611 N N . HIS A 1 437 ? -3.980 13.593 -3.349 1.00 82.56 437 HIS A N 1
ATOM 3612 C CA . HIS A 1 437 ? -3.091 14.721 -3.124 1.00 82.56 437 HIS A CA 1
ATOM 3613 C C . HIS A 1 437 ? -2.466 15.179 -4.459 1.00 82.56 437 HIS A C 1
ATOM 3615 O O . HIS A 1 437 ? -1.905 14.346 -5.185 1.00 82.56 437 HIS A O 1
ATOM 3621 N N . PRO A 1 438 ? -2.469 16.489 -4.783 1.00 82.25 438 PRO A N 1
ATOM 3622 C CA . PRO A 1 438 ? -1.995 16.996 -6.075 1.00 82.25 438 PRO A CA 1
ATOM 3623 C C . PRO A 1 438 ? -0.569 16.566 -6.429 1.00 82.25 438 PRO A C 1
ATOM 3625 O O . PRO A 1 438 ? -0.277 16.261 -7.582 1.00 82.25 438 PRO A O 1
ATOM 3628 N N . VAL A 1 439 ? 0.317 16.485 -5.431 1.00 80.38 439 VAL A N 1
ATOM 3629 C CA . VAL A 1 439 ? 1.698 16.000 -5.616 1.00 80.38 439 VAL A CA 1
ATOM 3630 C C . VAL A 1 439 ? 1.723 14.561 -6.138 1.00 80.38 439 VAL A C 1
ATOM 3632 O O . VAL A 1 439 ? 2.461 14.279 -7.076 1.00 80.38 439 VAL A O 1
ATOM 3635 N N . PHE A 1 440 ? 0.896 13.661 -5.595 1.00 78.00 440 PHE A N 1
ATOM 3636 C CA . PHE A 1 440 ? 0.834 12.269 -6.054 1.00 78.00 440 PHE A CA 1
ATOM 3637 C C . PHE A 1 440 ? 0.296 12.186 -7.479 1.00 78.00 440 PHE A C 1
ATOM 3639 O O . PHE A 1 440 ? 0.927 11.563 -8.332 1.00 78.00 440 PHE A O 1
ATOM 3646 N N . ILE A 1 441 ? -0.811 12.877 -7.759 1.00 84.88 441 ILE A N 1
ATOM 3647 C CA . ILE A 1 441 ? -1.403 12.928 -9.101 1.00 84.88 441 ILE A CA 1
ATOM 3648 C C . ILE A 1 441 ? -0.375 13.445 -10.115 1.00 84.88 441 ILE A C 1
ATOM 3650 O O . ILE A 1 441 ? -0.192 12.843 -11.173 1.00 84.88 441 ILE A O 1
ATOM 3654 N N . THR A 1 442 ? 0.348 14.513 -9.773 1.00 86.06 442 THR A N 1
ATOM 3655 C CA . THR A 1 442 ? 1.362 15.122 -10.645 1.00 86.06 442 THR A CA 1
ATOM 3656 C C . THR A 1 442 ? 2.526 14.167 -10.892 1.00 86.06 442 THR A C 1
ATOM 3658 O O . THR A 1 442 ? 2.911 13.959 -12.039 1.00 86.06 442 THR A O 1
ATOM 3661 N N . VAL A 1 443 ? 3.066 13.536 -9.844 1.00 82.50 443 VAL A N 1
ATOM 3662 C CA . VAL A 1 443 ? 4.187 12.590 -9.958 1.00 82.50 443 VAL A CA 1
ATOM 3663 C C . VAL A 1 443 ? 3.805 11.383 -10.815 1.00 82.50 443 VAL A C 1
ATOM 3665 O O . VAL A 1 443 ? 4.537 11.046 -11.744 1.00 82.50 443 VAL A O 1
ATOM 3668 N N . TYR A 1 444 ? 2.650 10.759 -10.571 1.00 81.75 444 TYR A N 1
ATOM 3669 C CA . TYR A 1 444 ? 2.205 9.612 -11.369 1.00 81.75 444 TYR A CA 1
ATOM 3670 C C . TYR A 1 444 ? 1.848 9.996 -12.806 1.00 81.75 444 TYR A C 1
ATOM 3672 O O . TYR A 1 444 ? 2.166 9.243 -13.727 1.00 81.75 444 TYR A O 1
ATOM 3680 N N . SER A 1 445 ? 1.284 11.187 -13.024 1.00 84.94 445 SER A N 1
ATOM 3681 C CA . SER A 1 445 ? 1.061 11.719 -14.372 1.00 84.94 445 SER A CA 1
ATOM 3682 C C . SER A 1 445 ? 2.388 11.902 -15.108 1.00 84.94 445 SER A C 1
ATOM 3684 O O . SER A 1 445 ? 2.533 11.428 -16.230 1.00 84.94 445 SER A O 1
ATOM 3686 N N . LEU A 1 446 ? 3.400 12.503 -14.472 1.00 84.50 446 LEU A N 1
ATOM 3687 C CA . LEU A 1 446 ? 4.740 12.650 -15.050 1.00 84.50 446 LEU A CA 1
ATOM 3688 C C . LEU A 1 446 ? 5.399 11.294 -15.344 1.00 84.50 446 LEU A C 1
ATOM 3690 O O . LEU A 1 446 ? 6.036 11.135 -16.388 1.00 84.50 446 LEU A O 1
ATOM 3694 N N . TYR A 1 447 ? 5.222 10.291 -14.479 1.00 80.19 447 TYR A N 1
ATOM 3695 C CA . TYR A 1 447 ? 5.680 8.925 -14.750 1.00 80.19 447 TYR A CA 1
ATOM 3696 C C . TYR A 1 447 ? 4.970 8.304 -15.958 1.00 80.19 447 TYR A C 1
ATOM 3698 O O . TYR A 1 447 ? 5.629 7.721 -16.817 1.00 80.19 447 TYR A O 1
ATOM 3706 N N . PHE A 1 448 ? 3.654 8.476 -16.077 1.00 83.38 448 PHE A N 1
ATOM 3707 C CA . PHE A 1 448 ? 2.898 7.995 -17.231 1.00 83.38 448 PHE A CA 1
ATOM 3708 C C . PHE A 1 448 ? 3.323 8.701 -18.525 1.00 83.38 448 PHE A C 1
ATOM 3710 O O . PHE A 1 448 ? 3.639 8.037 -19.509 1.00 83.38 448 PHE A O 1
ATOM 3717 N N . PHE A 1 449 ? 3.423 10.034 -18.517 1.00 85.81 449 PHE A N 1
ATOM 3718 C CA . PHE A 1 449 ? 3.866 10.817 -19.673 1.00 85.81 449 PHE A CA 1
ATOM 3719 C C . PHE A 1 449 ? 5.305 10.488 -20.075 1.00 85.81 449 PHE A C 1
ATOM 3721 O O . PHE A 1 449 ? 5.590 10.323 -21.259 1.00 85.81 449 PHE A O 1
ATOM 3728 N N . SER A 1 450 ? 6.220 10.336 -19.117 1.00 79.94 450 SER A N 1
ATOM 3729 C CA . SER A 1 450 ? 7.595 9.921 -19.419 1.00 79.94 450 SER A CA 1
ATOM 3730 C C . SER A 1 450 ? 7.653 8.493 -19.967 1.00 79.94 450 SER A C 1
ATOM 3732 O O . SER A 1 450 ? 8.372 8.253 -20.936 1.00 79.94 450 SER A O 1
ATOM 3734 N N . GLY A 1 451 ? 6.851 7.569 -19.430 1.00 78.12 451 GLY A N 1
ATOM 3735 C CA . GLY A 1 451 ? 6.677 6.219 -19.968 1.00 78.12 451 GLY A CA 1
ATOM 3736 C C . GLY A 1 451 ? 6.128 6.223 -21.396 1.00 78.12 451 GLY A C 1
ATOM 3737 O O . GLY A 1 451 ? 6.663 5.528 -22.259 1.00 78.12 451 GLY A O 1
ATOM 3738 N N . PHE A 1 452 ? 5.132 7.064 -21.675 1.00 83.44 452 PHE A N 1
ATOM 3739 C CA . PHE A 1 452 ? 4.559 7.258 -23.006 1.00 83.44 452 PHE A CA 1
ATOM 3740 C C . PHE A 1 452 ? 5.597 7.796 -23.996 1.00 83.44 452 PHE A C 1
ATOM 3742 O O . PHE A 1 452 ? 5.831 7.192 -25.045 1.00 83.44 452 PHE A O 1
ATOM 3749 N N . LEU A 1 453 ? 6.302 8.872 -23.634 1.00 82.19 453 LEU A N 1
ATOM 3750 C CA . LEU A 1 453 ? 7.368 9.443 -24.458 1.00 82.19 453 LEU A CA 1
ATOM 3751 C C . LEU A 1 453 ? 8.477 8.411 -24.715 1.00 82.19 453 LEU A C 1
ATOM 3753 O O . LEU A 1 453 ? 8.904 8.210 -25.848 1.00 82.19 453 LEU A O 1
ATOM 3757 N N . ILE A 1 454 ? 8.922 7.676 -23.697 1.00 76.12 454 ILE A N 1
ATOM 3758 C CA . ILE A 1 454 ? 9.958 6.647 -23.867 1.00 76.12 454 ILE A CA 1
ATOM 3759 C C . ILE A 1 454 ? 9.445 5.453 -24.689 1.00 76.12 454 ILE A C 1
ATOM 3761 O O . ILE A 1 454 ? 10.208 4.869 -25.460 1.00 76.12 454 ILE A O 1
ATOM 3765 N N . GLY A 1 455 ? 8.174 5.074 -24.571 1.00 74.88 455 GLY A N 1
ATOM 3766 C CA . GLY A 1 455 ? 7.591 3.938 -25.286 1.00 74.88 455 GLY A CA 1
ATOM 3767 C C . GLY A 1 455 ? 7.400 4.195 -26.782 1.00 74.88 455 GLY A C 1
ATOM 3768 O O . GLY A 1 455 ? 7.789 3.358 -27.606 1.00 74.88 455 GLY A O 1
ATOM 3769 N N . PHE A 1 456 ? 6.862 5.368 -27.125 1.00 80.38 456 PHE A N 1
ATOM 3770 C CA . PHE A 1 456 ? 6.309 5.656 -28.454 1.00 80.38 456 PHE A CA 1
ATOM 3771 C C . PHE A 1 456 ? 7.142 6.612 -29.308 1.00 80.38 456 PHE A C 1
ATOM 3773 O O . PHE A 1 456 ? 6.943 6.652 -30.515 1.00 80.38 456 PHE A O 1
ATOM 3780 N N . VAL A 1 457 ? 8.111 7.330 -28.736 1.00 81.56 457 VAL A N 1
ATOM 3781 C CA . VAL A 1 457 ? 8.992 8.194 -29.534 1.00 81.56 457 VAL A CA 1
ATOM 3782 C C . VAL A 1 457 ? 9.918 7.356 -30.425 1.00 81.56 457 VAL A C 1
ATOM 3784 O O . VAL A 1 457 ? 10.466 6.333 -29.986 1.00 81.56 457 VAL A O 1
ATOM 3787 N N . ASP A 1 458 ? 10.108 7.816 -31.663 1.00 74.25 458 ASP A N 1
ATOM 3788 C CA . ASP A 1 458 ? 10.982 7.200 -32.663 1.00 74.25 458 ASP A CA 1
ATOM 3789 C C . ASP A 1 458 ? 12.429 7.058 -32.189 1.00 74.25 458 ASP A C 1
ATOM 3791 O O . ASP A 1 458 ? 12.944 7.857 -31.398 1.00 74.25 458 ASP A O 1
ATOM 3795 N N . GLU A 1 459 ? 13.127 6.045 -32.711 1.00 70.38 459 GLU A N 1
ATOM 3796 C CA . GLU A 1 459 ? 14.536 5.816 -32.375 1.00 70.38 459 GLU A CA 1
ATOM 3797 C C . GLU A 1 459 ? 15.421 7.018 -32.726 1.00 70.38 459 GLU A C 1
ATOM 3799 O O . GLU A 1 459 ? 16.322 7.341 -31.959 1.00 70.38 459 GLU A O 1
ATOM 3804 N N . SER A 1 460 ? 15.124 7.743 -33.807 1.00 70.69 460 SER A N 1
ATOM 3805 C CA . SER A 1 460 ? 15.872 8.937 -34.226 1.00 70.69 460 SER A CA 1
ATOM 3806 C C . SER A 1 460 ? 15.785 10.078 -33.204 1.00 70.69 460 SER A C 1
ATOM 3808 O O . SER A 1 460 ? 16.792 10.698 -32.856 1.00 70.69 460 SER A O 1
ATOM 3810 N N . VAL A 1 461 ? 14.591 10.333 -32.666 1.00 71.25 461 VAL A N 1
ATOM 3811 C CA . VAL A 1 461 ? 14.357 11.352 -31.635 1.00 71.25 461 VAL A CA 1
ATOM 3812 C C . VAL A 1 461 ? 14.916 10.886 -30.292 1.00 71.25 461 VAL A C 1
ATOM 3814 O O . VAL A 1 461 ? 15.508 11.681 -29.562 1.00 71.25 461 VAL A O 1
ATOM 3817 N N . LYS A 1 462 ? 14.829 9.585 -29.992 1.00 65.94 462 LYS A N 1
ATOM 3818 C CA . LYS A 1 462 ? 15.518 8.984 -28.844 1.00 65.94 462 LYS A CA 1
ATOM 3819 C C . LYS A 1 462 ? 17.027 9.177 -28.932 1.00 65.94 462 LYS A C 1
ATOM 3821 O O . LYS A 1 462 ? 17.619 9.542 -27.926 1.00 65.94 462 LYS A O 1
ATOM 3826 N N . GLU A 1 463 ? 17.656 8.968 -30.086 1.00 66.69 463 GLU A N 1
ATOM 3827 C CA . GLU A 1 463 ? 19.090 9.229 -30.290 1.00 66.69 463 GLU A CA 1
ATOM 3828 C C . GLU A 1 463 ? 19.436 10.717 -30.095 1.00 66.69 463 GLU A C 1
ATOM 3830 O O . GLU A 1 463 ? 20.412 11.032 -29.415 1.00 66.69 463 GLU A O 1
ATOM 3835 N N . LYS A 1 464 ? 18.595 11.648 -30.567 1.00 72.06 464 LYS A N 1
ATOM 3836 C CA . LYS A 1 464 ? 18.786 13.095 -30.330 1.00 72.06 464 LYS A CA 1
ATOM 3837 C C . LYS A 1 464 ? 18.654 13.485 -28.850 1.00 72.06 464 LYS A C 1
ATOM 3839 O O . LYS A 1 464 ? 19.501 14.204 -28.321 1.00 72.06 464 LYS A O 1
ATOM 3844 N N . LEU A 1 465 ? 17.642 12.969 -28.149 1.00 64.00 465 LEU A N 1
ATOM 3845 C CA . LEU A 1 465 ? 17.471 13.163 -26.701 1.00 64.00 465 LEU A CA 1
ATOM 3846 C C . LEU A 1 465 ? 18.613 12.515 -25.897 1.00 64.00 465 LEU A C 1
ATOM 3848 O O . LEU A 1 465 ? 19.046 13.056 -24.877 1.00 64.00 465 LEU A O 1
ATOM 3852 N N . LYS A 1 466 ? 19.141 11.377 -26.365 1.00 61.22 466 LYS A N 1
ATOM 3853 C CA . LYS A 1 466 ? 20.329 10.725 -25.790 1.00 61.22 466 LYS A CA 1
ATOM 3854 C C . LYS A 1 466 ? 21.585 11.579 -25.972 1.00 61.22 466 LYS A C 1
ATOM 3856 O O . LYS A 1 466 ? 22.362 11.689 -25.023 1.00 61.22 466 LYS A O 1
ATOM 3861 N N . ALA A 1 467 ? 21.771 12.202 -27.138 1.00 59.47 467 ALA A N 1
ATOM 3862 C CA . ALA A 1 467 ? 22.906 13.085 -27.399 1.00 59.47 467 ALA A CA 1
ATOM 3863 C C . ALA A 1 467 ? 22.939 14.256 -26.402 1.00 59.47 467 ALA A C 1
ATOM 3865 O O . ALA A 1 467 ? 23.970 14.455 -25.760 1.00 59.47 467 ALA A O 1
ATOM 3866 N N . LEU A 1 468 ? 21.794 14.915 -26.170 1.00 57.44 468 LEU A N 1
ATOM 3867 C CA . LEU A 1 468 ? 21.633 16.011 -25.198 1.00 57.44 468 LEU A CA 1
ATOM 3868 C C . LEU A 1 468 ? 21.935 15.597 -23.746 1.00 57.44 468 LEU A C 1
ATOM 3870 O O . LEU A 1 468 ? 22.535 16.357 -22.987 1.00 57.44 468 LEU A O 1
ATOM 3874 N N . ARG A 1 469 ? 21.562 14.376 -23.343 1.00 49.41 469 ARG A N 1
ATOM 3875 C CA . ARG A 1 469 ? 21.868 13.862 -21.996 1.00 49.41 469 ARG A CA 1
ATOM 3876 C C . ARG A 1 469 ? 23.356 13.528 -21.832 1.00 49.41 469 ARG A C 1
ATOM 3878 O O . ARG A 1 469 ? 23.920 13.741 -20.762 1.00 49.41 469 ARG A O 1
ATOM 3885 N N . SER A 1 470 ? 24.001 13.016 -22.883 1.00 48.38 470 SER A N 1
ATOM 3886 C CA . SER A 1 470 ? 25.427 12.666 -22.857 1.00 48.38 470 SER A CA 1
ATOM 3887 C C . SER A 1 470 ? 26.346 13.891 -22.791 1.00 48.38 470 SER A C 1
ATOM 3889 O O . SER A 1 470 ? 27.385 13.829 -22.134 1.00 48.38 470 SER A O 1
ATOM 3891 N N . THR A 1 471 ? 25.952 15.015 -23.402 1.00 46.66 471 THR A N 1
ATOM 3892 C CA . THR A 1 471 ? 26.653 16.298 -23.269 1.00 46.66 471 THR A CA 1
ATOM 3893 C C . THR A 1 471 ? 26.507 16.862 -21.863 1.00 46.66 471 THR A C 1
ATOM 3895 O O . THR A 1 471 ? 27.520 17.221 -21.277 1.00 46.66 471 THR A O 1
ATOM 3898 N N . HIS A 1 472 ? 25.308 16.831 -21.272 1.00 39.72 472 HIS A N 1
ATOM 3899 C CA . HIS A 1 472 ? 25.083 17.315 -19.901 1.00 39.72 472 HIS A CA 1
ATOM 3900 C C . HIS A 1 472 ? 25.797 16.477 -18.823 1.00 39.72 472 HIS A C 1
ATOM 3902 O O . HIS A 1 472 ? 26.246 17.012 -17.809 1.00 39.72 472 HIS A O 1
ATOM 3908 N N . CYS A 1 473 ? 25.928 15.162 -19.037 1.00 35.91 473 CYS A N 1
ATOM 3909 C CA . CYS A 1 473 ? 26.642 14.278 -18.116 1.00 35.91 473 CYS A CA 1
ATOM 3910 C C . CYS A 1 473 ? 28.168 14.441 -18.224 1.00 35.91 473 CYS A C 1
ATOM 3912 O O . CYS A 1 473 ? 28.843 14.363 -17.201 1.00 35.91 473 CYS A O 1
ATOM 3914 N N . ARG A 1 474 ? 28.714 14.734 -19.420 1.00 36.84 474 ARG A N 1
ATOM 3915 C CA . ARG A 1 474 ? 30.147 15.049 -19.589 1.00 36.84 474 ARG A CA 1
ATOM 3916 C C . ARG A 1 474 ? 30.556 16.307 -18.829 1.00 36.84 474 ARG A C 1
ATOM 3918 O O . ARG A 1 474 ? 31.638 16.307 -18.249 1.00 36.84 474 ARG A O 1
ATOM 3925 N N . THR A 1 475 ? 29.690 17.318 -18.771 1.00 38.09 475 THR A N 1
ATOM 3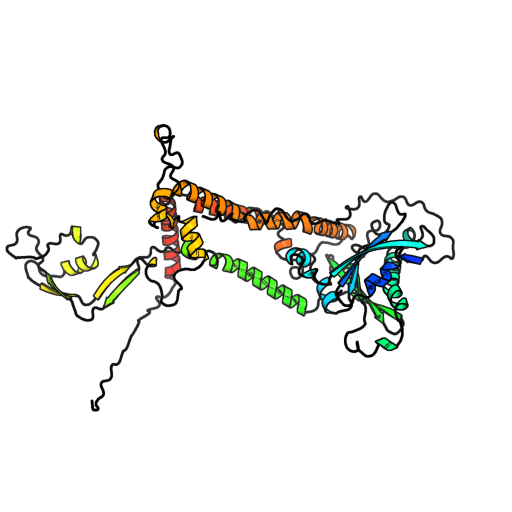926 C CA . THR A 1 475 ? 29.938 18.546 -18.000 1.00 38.09 475 THR A CA 1
ATOM 3927 C C . THR A 1 475 ? 29.988 18.294 -16.491 1.00 38.09 475 THR A C 1
ATOM 3929 O O . THR A 1 475 ? 30.723 18.979 -15.793 1.00 38.09 475 THR A O 1
ATOM 3932 N N . TRP A 1 476 ? 29.275 17.281 -15.983 1.00 30.16 476 TRP A N 1
ATOM 3933 C CA . TRP A 1 476 ? 29.296 16.910 -14.560 1.00 30.16 476 TRP A CA 1
ATOM 3934 C C . TRP A 1 476 ? 30.400 15.901 -14.195 1.00 30.16 476 TRP A C 1
ATOM 3936 O O . TRP A 1 476 ? 30.919 15.931 -13.082 1.00 30.16 476 TRP A O 1
ATOM 3946 N N . THR A 1 477 ? 30.826 15.030 -15.117 1.00 31.86 477 THR A N 1
ATOM 3947 C CA . THR A 1 477 ? 31.941 14.089 -14.870 1.00 31.86 477 THR A CA 1
ATOM 3948 C C . THR A 1 477 ? 33.339 14.701 -14.980 1.00 31.86 477 THR A C 1
ATOM 3950 O O . THR A 1 477 ? 34.298 14.025 -14.620 1.00 31.86 477 THR A O 1
ATOM 3953 N N . MET A 1 478 ? 33.489 15.966 -15.394 1.00 32.44 478 MET A N 1
ATOM 3954 C CA . MET A 1 478 ? 34.786 16.664 -15.329 1.00 32.44 478 MET A CA 1
ATOM 3955 C C . MET A 1 478 ? 35.300 16.890 -13.891 1.00 32.44 478 MET A C 1
ATOM 3957 O O . MET A 1 478 ? 36.467 17.226 -13.725 1.00 32.44 478 MET A O 1
ATOM 3961 N N . CYS A 1 479 ? 34.492 16.618 -12.856 1.00 29.86 479 CYS A N 1
ATOM 3962 C CA . CYS A 1 479 ? 34.925 16.622 -11.450 1.00 29.86 479 CYS A CA 1
ATOM 3963 C C . CYS A 1 479 ? 35.274 15.231 -10.876 1.00 29.86 479 CYS A C 1
ATOM 3965 O O . CYS A 1 479 ? 35.526 15.120 -9.677 1.00 29.86 479 CYS A O 1
ATOM 3967 N N . ARG A 1 480 ? 35.308 14.154 -11.680 1.00 29.11 480 ARG A N 1
ATOM 3968 C CA . ARG A 1 480 ? 35.844 12.856 -11.227 1.00 29.11 480 ARG A CA 1
ATOM 3969 C C . ARG A 1 480 ? 37.290 12.705 -11.687 1.00 29.11 480 ARG A C 1
ATOM 3971 O O . ARG A 1 480 ? 37.554 12.498 -12.868 1.00 29.11 480 ARG A O 1
ATOM 3978 N N . VAL A 1 481 ? 38.199 12.797 -10.717 1.00 31.11 481 VAL A N 1
ATOM 3979 C CA . VAL A 1 481 ? 39.622 12.439 -10.814 1.00 31.11 481 VAL A CA 1
ATOM 3980 C C . VAL A 1 481 ? 39.784 11.149 -11.636 1.00 31.11 481 VAL A C 1
ATOM 3982 O O . VAL A 1 481 ? 39.062 10.179 -11.378 1.00 31.11 481 VAL A O 1
ATOM 3985 N N . PRO A 1 482 ? 40.696 11.102 -12.622 1.00 32.28 482 PRO A N 1
ATOM 3986 C CA . PRO A 1 482 ? 40.923 9.895 -13.398 1.00 32.28 482 PRO A CA 1
ATOM 3987 C C . PRO A 1 482 ? 41.571 8.840 -12.496 1.00 32.28 482 PRO A C 1
ATOM 3989 O O . PRO A 1 482 ? 42.747 8.931 -12.156 1.00 32.28 482 PRO A O 1
ATOM 3992 N N . ALA A 1 483 ? 40.802 7.822 -12.108 1.00 30.05 483 ALA A N 1
ATOM 3993 C CA . ALA A 1 483 ? 41.357 6.611 -11.524 1.00 30.05 483 ALA A CA 1
ATOM 3994 C C . ALA A 1 483 ? 42.128 5.864 -12.621 1.00 30.05 483 ALA A C 1
ATOM 3996 O O . ALA A 1 483 ? 41.550 5.181 -13.469 1.00 30.05 483 ALA A O 1
ATOM 3997 N N . SER A 1 484 ? 43.448 6.039 -12.629 1.00 27.50 484 SER A N 1
ATOM 3998 C CA . SER A 1 484 ? 44.382 5.239 -13.410 1.00 27.50 484 SER A CA 1
ATOM 3999 C C . SER A 1 484 ? 44.396 3.807 -12.875 1.00 27.50 484 SER A C 1
ATOM 4001 O O . SER A 1 484 ? 45.221 3.457 -12.035 1.00 27.50 484 SER A O 1
ATOM 4003 N N . TYR A 1 485 ? 43.497 2.959 -13.367 1.00 28.30 485 TYR A N 1
ATOM 4004 C CA . TYR A 1 485 ? 43.665 1.513 -13.251 1.00 28.30 485 TYR A CA 1
ATOM 4005 C C . TYR A 1 485 ? 44.761 1.074 -14.226 1.00 28.30 485 TYR A C 1
ATOM 4007 O O . TYR A 1 485 ? 44.519 0.734 -15.382 1.00 28.30 485 TYR A O 1
ATOM 4015 N N . ARG A 1 486 ? 46.003 1.152 -13.744 1.00 25.17 486 ARG A N 1
ATOM 4016 C CA . ARG A 1 486 ? 47.165 0.476 -14.312 1.00 25.17 486 ARG A CA 1
ATOM 4017 C C . ARG A 1 486 ? 47.072 -0.983 -13.850 1.00 25.17 486 ARG A C 1
ATOM 4019 O O . ARG A 1 486 ? 47.430 -1.289 -12.720 1.00 25.17 486 ARG A O 1
ATOM 4026 N N . CYS A 1 487 ? 46.551 -1.873 -14.693 1.00 25.73 487 CYS A N 1
ATOM 4027 C CA . CYS A 1 487 ? 46.742 -3.311 -14.500 1.00 25.73 487 CYS A CA 1
ATOM 4028 C C . CYS A 1 487 ? 48.224 -3.629 -14.753 1.00 25.73 487 CYS A C 1
ATOM 4030 O O . CYS A 1 487 ? 48.617 -3.910 -15.881 1.00 25.73 487 CYS A O 1
ATOM 4032 N N . SER A 1 488 ? 49.050 -3.526 -13.708 1.00 24.45 488 SER A N 1
ATOM 4033 C CA . SER A 1 488 ? 50.329 -4.234 -13.637 1.00 24.45 488 SER A CA 1
ATOM 4034 C C . SER A 1 488 ? 50.016 -5.696 -13.351 1.00 24.45 488 SER A C 1
ATOM 4036 O O . SER A 1 488 ? 49.699 -6.056 -12.222 1.00 24.45 488 SER A O 1
ATOM 4038 N N . SER A 1 489 ? 50.074 -6.537 -14.375 1.00 28.94 489 SER A N 1
ATOM 4039 C CA . SER A 1 489 ? 50.311 -7.965 -14.194 1.00 28.94 489 SER A CA 1
ATOM 4040 C C . SER A 1 489 ? 51.823 -8.182 -14.239 1.00 28.94 489 SER A C 1
ATOM 4042 O O . SER A 1 489 ? 52.389 -8.417 -15.307 1.00 28.94 489 SER A O 1
ATOM 4044 N N . GLU A 1 490 ? 52.483 -8.044 -13.088 1.00 26.98 490 GLU A N 1
ATOM 4045 C CA . GLU A 1 490 ? 53.765 -8.705 -12.845 1.00 26.98 490 GLU A CA 1
ATOM 4046 C C . GLU A 1 490 ? 53.478 -10.204 -12.734 1.00 26.98 490 GLU A C 1
ATOM 4048 O O . GLU A 1 490 ? 52.931 -10.679 -11.743 1.00 26.98 490 GLU A O 1
ATOM 4053 N N . LEU A 1 491 ? 53.800 -10.946 -13.790 1.00 27.19 491 LEU A N 1
ATOM 4054 C CA . LEU A 1 491 ? 53.929 -12.396 -13.743 1.00 27.19 491 LEU A CA 1
ATOM 4055 C C . LEU A 1 491 ? 55.424 -12.692 -13.826 1.00 27.19 491 LEU A C 1
ATOM 4057 O O . LEU A 1 491 ? 56.030 -12.698 -14.895 1.00 27.19 491 LEU A O 1
ATOM 4061 N N . VAL A 1 492 ? 56.015 -12.856 -12.645 1.00 27.81 492 VAL A N 1
ATOM 4062 C CA . VAL A 1 492 ? 57.358 -13.394 -12.447 1.00 27.81 492 VAL A CA 1
ATOM 4063 C C . VAL A 1 492 ? 57.285 -14.889 -12.756 1.00 27.81 492 VAL A C 1
ATOM 4065 O O . VAL A 1 492 ? 56.805 -15.675 -11.944 1.00 27.81 492 VAL A O 1
ATOM 4068 N N . CYS A 1 493 ? 57.740 -15.294 -13.940 1.00 27.31 493 CYS A N 1
ATOM 4069 C CA . CYS A 1 493 ? 58.070 -16.692 -14.206 1.00 27.31 493 CYS A CA 1
ATOM 4070 C C . CYS A 1 493 ? 59.491 -16.947 -13.696 1.00 27.31 493 CYS A C 1
ATOM 4072 O O . CYS A 1 493 ? 60.471 -16.634 -14.369 1.00 27.31 493 CYS A O 1
ATOM 4074 N N . GLY A 1 494 ? 59.586 -17.483 -12.479 1.00 25.88 494 GLY A N 1
ATOM 4075 C CA . GLY A 1 494 ? 60.809 -18.072 -11.947 1.00 25.88 494 GLY A CA 1
ATOM 4076 C C . GLY A 1 494 ? 61.053 -19.440 -12.581 1.00 25.88 494 GLY A C 1
ATOM 4077 O O . GLY A 1 494 ? 60.198 -20.320 -12.523 1.00 25.88 494 GLY A O 1
ATOM 4078 N N . HIS A 1 495 ? 62.222 -19.589 -13.195 1.00 28.56 495 HIS A N 1
ATOM 4079 C CA . HIS A 1 495 ? 62.780 -20.846 -13.678 1.00 28.56 495 HIS A CA 1
ATOM 4080 C C . HIS A 1 495 ? 63.498 -21.558 -12.518 1.00 28.56 495 HIS A C 1
ATOM 4082 O O . HIS A 1 495 ? 64.354 -20.961 -11.870 1.00 28.56 495 HIS A O 1
ATOM 4088 N N . SER A 1 496 ? 63.147 -22.816 -12.270 1.00 27.98 496 SER A N 1
ATOM 4089 C CA . SER A 1 496 ? 63.865 -23.829 -11.476 1.00 27.98 496 SER A CA 1
ATOM 4090 C C . SER A 1 496 ? 63.044 -25.109 -11.686 1.00 27.98 496 SER A C 1
ATOM 4092 O O . SER A 1 496 ? 61.842 -25.077 -11.450 1.00 27.98 496 SER A O 1
ATOM 4094 N N . GLY A 1 497 ? 63.507 -26.202 -12.280 1.00 27.94 497 GLY A N 1
ATOM 4095 C CA . GLY A 1 497 ? 64.831 -26.807 -12.244 1.00 27.94 497 GLY A CA 1
ATOM 4096 C C . GLY A 1 497 ? 64.605 -28.255 -11.800 1.00 27.94 497 GLY A C 1
ATOM 4097 O O . GLY A 1 497 ? 64.225 -28.461 -10.657 1.00 27.94 497 GLY A O 1
ATOM 4098 N N . ASP A 1 498 ? 64.747 -29.182 -12.751 1.00 28.67 498 ASP A N 1
ATOM 4099 C CA . ASP A 1 498 ? 65.047 -30.620 -12.645 1.00 28.67 498 ASP A CA 1
ATOM 4100 C C . ASP A 1 498 ? 64.354 -31.494 -11.580 1.00 28.67 498 ASP A C 1
ATOM 4102 O O . ASP A 1 498 ? 64.471 -31.282 -10.379 1.00 28.67 498 ASP A O 1
ATOM 4106 N N . THR A 1 499 ? 63.744 -32.603 -12.017 1.00 29.50 499 THR A N 1
ATOM 4107 C CA . THR A 1 499 ? 64.370 -33.947 -11.935 1.00 29.50 499 THR A CA 1
ATOM 4108 C C . THR A 1 499 ? 63.410 -35.064 -12.382 1.00 29.50 499 THR A C 1
ATOM 4110 O O . THR A 1 499 ? 62.275 -35.173 -11.933 1.00 29.50 499 THR A O 1
ATOM 4113 N N . ASP A 1 500 ? 63.933 -35.873 -13.304 1.00 27.92 500 ASP A N 1
ATOM 4114 C CA . ASP A 1 500 ? 63.962 -37.339 -13.302 1.00 27.92 500 ASP A CA 1
ATOM 4115 C C . ASP A 1 500 ? 62.691 -38.211 -13.438 1.00 27.92 500 ASP A C 1
ATOM 4117 O O . ASP A 1 500 ? 61.938 -38.474 -12.509 1.00 27.92 500 ASP A O 1
ATOM 4121 N N . SER A 1 501 ? 62.676 -38.892 -14.593 1.00 28.84 501 SER A N 1
ATOM 4122 C CA . SER A 1 501 ? 62.643 -40.361 -14.748 1.00 28.84 501 SER A CA 1
ATOM 4123 C C . SER A 1 501 ? 61.318 -41.153 -14.734 1.00 28.84 501 SER A C 1
ATOM 4125 O O . SER A 1 501 ? 60.749 -41.397 -13.682 1.00 28.84 501 SER A O 1
ATOM 4127 N N . TRP A 1 502 ? 60.981 -41.648 -15.945 1.00 30.58 502 TRP A N 1
ATOM 4128 C CA . TRP A 1 502 ? 60.538 -43.003 -16.374 1.00 30.58 502 TRP A CA 1
ATOM 4129 C C . TRP A 1 502 ? 59.345 -43.714 -15.684 1.00 30.58 502 TRP A C 1
ATOM 4131 O O . TRP A 1 502 ? 59.058 -43.462 -14.518 1.00 30.58 502 TRP A O 1
ATOM 4141 N N . PRO A 1 503 ? 58.687 -44.695 -16.348 1.00 47.97 503 PRO A N 1
ATOM 4142 C CA . PRO A 1 503 ? 58.928 -45.247 -17.690 1.00 47.97 503 PRO A CA 1
ATOM 4143 C C . PRO A 1 503 ? 57.869 -44.913 -18.752 1.00 47.97 503 PRO A C 1
ATOM 4145 O O . PRO A 1 503 ? 56.704 -44.629 -18.393 1.00 47.97 503 PRO A O 1
#

Sequence (503 aa):
METVTFHLIVLFGLFTFGTSSAPPPNVTKPTYIKTKPIPGIKCSILPRDAAFARFIDDPGIILAEFYFHLHNYTFNPLYGDISENYKPWRWYRTRSQHGRTLLMLSFNYNVLSMSILTIGVDHHVVEIVDTPFGCFGNITVKDRVQLIRNLILDSFKQQQKSKSQIEYESHVERTVFVCNEIIRNRDGYARFLNRCCHQESDGKITCTDQVEDSWIGLLYACITLVKVFVFFFSPLLIPTKLYSASYVASEYVVNLATAIKMKLFITKSTETSIRYKKRLTPDDITEWRRFREKLDTFPLDEIIPVQVQELRIKVKGKRIIPDNDPPTGVFRTIYDNLIRCKIKRLDPFTECCDRSVYASMEPRINHKCTWHMCVQSFVKILLLFLIPLPYYIRIVIYYKFEQEEVDHREFFAKSLKLKTGYDFYRSNVIQYLSPTHPVFITVYSLYFFSGFLIGFVDESVKEKLKALRSTHCRTWTMCRVPASYRCSSELVCGHSGDTDSWP

InterPro domains:
  IPR059459 Domain of unknown function DUF8415 [PF28478] (63-209)

Foldseek 3Di:
DDPPPDPPPPPPPPPPDPPPDDDDDPQDQDDDPPPDDDPPDDKAKDWPDPCVLVVPDDPQAQKEKEFEDEPPDPDGLQNHDQDQFDRLRIKMKGQAPVNVVLQLAFLVCCLVVVCPSVRRYHYDYIYMYMPPHPPLNVDDPVVNSVNVVCNVQVSVVVPPDDPPVPPPPPPRRRWMKMWTWGWDDDPQATDIWIWIWTADPVRDIDIDTDDDDVVLLVVLVVVVVVVVCCVVCVVVVPDCVLVDPLPPQDWDKDFDPFWDKDKDAAAPDPDDPDDDPDDDDCVNCVVVVVVVVVSVVDDHGDTDIDTHRIDIDRDRNLPPDPPPDDNDDPVNCCCCCQQVVCVCVPVVCVVQQQDAPPNVCVVVDPDGDGNVNVSNVVVLVVVLVVLCVVLVVLLCSCVVPPVVVVVSSCVSCVVVSGHHDDDPSNDPPCVVCRSPRPVNVVVSVVSSVVSVCSSPPDPVVVVVVVVVVVVVVVVVCVPDDDPPPPPPPPDDPDDDDDDDDDD

Organism: Pinctada imbricata (NCBI:txid66713)